Protein AF-A0A226NIT9-F1 (afdb_monomer)

Organism: Callipepla squamata (NCBI:txid9009)

pLDDT: mean 74.9, std 23.59, range [28.62, 98.44]

Mean predicted aligned error: 24.84 Å

Sequence (450 aa):
MARGSGRGDDSLSVITCESDAELKLKKKIFHKPPKSPRMSHSLKSDVDMGHMRAGISSSTPEYLKEALGMKKPKHSRSSSNGYIPGTPDYKEKEDMYDEIMELKKTIQAQKNEGNLMKTKLRRLEEENNRKDKQIEQLLDPSRGSELARALSAKKADNGWVVNGLKQKICKLEQQCKEKDNTINKFQSDMKTTNLEEMRIAMETYCEEVHRLQILLAKSETMKKKYVKSFEANICVSDYSEWSRQRLMRRILDLEKKVGDMENSRVSSADSESSQLLGVSSAPSADPNHPAPQQVDHIEECRRLRGLVKKLRSDRSALQSLLLSKESDIRQLLQAKAEAELELQKYQNNKEESTKEEQTLSHSEEVKNLTQKVEKLQEEEERQMTEDALEKLNEAVVVLQAAFRGHLARQKLLLSSGMDDAKSYNRHSLGRKGLLHEKPLVLTAMVMRVT

Radius of gyration: 71.17 Å; Cα contacts (8 Å, |Δi|>4): 25; chains: 1; bounding box: 170×75×181 Å

Secondary structure (DSSP, 8-state):
-------------------------------PPPPPP---------------------SS-HHHHHHTT-S--SS-----S---TTS--PPPHHHHHHHHHHHHHHHHHHHHHHHHHHHHHHHHHHHHHHHHHHHHHHH-HHHHHHHHHHHHHHHHHTHHHHHHHHHHHHHHHHHHHHHHHHHHHHHHHHHHHHHHHHHHHHHHHHHHHHHHHHHHHHHHHHHHHHHHHHHHHHHHHHHHHHHHHHHHHHHHHHHHHHHHHHHTT-SS----------------------------HHHHHHHHHHHHHHHHHHHHHHHHHHHHHHHHHHHHHHHHHHHHHHHHHHHHHHHHHHHHHHHHHHHHHHHHHHHHHHHHHHHHHHHHHHHHHHHHHHHHHHHHHHHHHHHHHHHHHHHT----------------------------------

Foldseek 3Di:
DDDDDDDDDDDDDDDDDDDDDDDDDDDDDDDDDDDDDDDDDDDDDDDDDDDDDDDDDDPDDPVRCQQQQVDDDPDDPDDPDDRDGRPRPDDDPVVVVVVVVVVVVVVVVVVVVVVVVVVVVVVVVVVVVVVVVVVVVVPPVVVVVVVVVVVVVVCVVCVVVVVVVVVVVVVVVVVVVVVVVVVVVVVVVVVVVVVVVVVVVVVVVVVVVVVVVVVVVVVVVVVVVVVVVVVVVVVVVVVVVVVVVVVVVVVVVVVVVVVVVVVVVPVDDDDDDDDDDDDDDDDDDDDDDDDDPPPVVVVVVVVVVVVVVVVVVVVVVVVVVVVVVVVVVVVVVVVVVVVVVVVVVVVVVVVVVVVVVVVVVVVVVVVVVVVVVVVVVVVVVVVVVVVVVVVVVVVVVVVVVVVVVVVVVVVVVVVPPDDDDDDDDDDDDDDDDDDDDDDDDPPPPPDDDD

InterPro domains:
  IPR000048 IQ motif, EF-hand binding site [PF00612] (394-412)
  IPR000048 IQ motif, EF-hand binding site [SM00015] (391-413)
  IPR052318 Cell Division and Developmental Signaling Domain-Containing Protein [PTHR22590] (68-376)

Structure (mmCIF, N/CA/C/O backbone):
data_AF-A0A226NIT9-F1
#
_entry.id   AF-A0A226NIT9-F1
#
loop_
_atom_site.group_PDB
_atom_site.id
_atom_site.type_symbol
_atom_site.label_atom_id
_atom_site.label_alt_id
_atom_site.label_comp_id
_atom_site.label_asym_id
_atom_site.label_entity_id
_atom_site.label_seq_id
_atom_site.pdbx_PDB_ins_code
_atom_site.Cartn_x
_atom_site.Cartn_y
_atom_site.Cartn_z
_atom_site.occupancy
_atom_site.B_iso_or_equiv
_atom_site.auth_seq_id
_atom_site.auth_comp_id
_atom_site.auth_asym_id
_atom_site.auth_atom_id
_atom_site.pdbx_PDB_model_num
ATOM 1 N N . MET A 1 1 ? -57.957 -12.913 -22.893 1.00 39.06 1 MET A N 1
ATOM 2 C CA . MET A 1 1 ? -58.075 -14.205 -22.177 1.00 39.06 1 MET A CA 1
ATOM 3 C C . MET A 1 1 ? -57.014 -14.219 -21.083 1.00 39.06 1 MET A C 1
ATOM 5 O O . MET A 1 1 ? -55.895 -13.877 -21.408 1.00 39.06 1 MET A O 1
ATOM 9 N N . ALA A 1 2 ? -57.234 -14.505 -19.805 1.00 41.00 2 ALA A N 1
ATOM 10 C CA . ALA A 1 2 ? -58.430 -14.736 -19.008 1.00 41.00 2 ALA A CA 1
ATOM 11 C C . ALA A 1 2 ? -58.118 -14.262 -17.569 1.00 41.00 2 ALA A C 1
ATOM 13 O O . ALA A 1 2 ? -56.978 -14.345 -17.118 1.00 41.00 2 ALA A O 1
ATOM 14 N N . ARG A 1 3 ? -59.136 -13.728 -16.884 1.00 44.03 3 ARG A N 1
ATOM 15 C CA . ARG A 1 3 ? -59.143 -13.433 -15.443 1.00 44.03 3 ARG A CA 1
ATOM 16 C C . ARG A 1 3 ? -59.316 -14.740 -14.658 1.00 44.03 3 ARG A C 1
ATOM 18 O O . ARG A 1 3 ? -59.971 -15.648 -15.160 1.00 44.03 3 ARG A O 1
ATOM 25 N N . GLY A 1 4 ? -58.845 -14.785 -13.414 1.00 39.88 4 GLY A N 1
ATOM 26 C CA . GLY A 1 4 ? -59.162 -15.850 -12.459 1.00 39.88 4 GLY A CA 1
ATOM 27 C C . GLY A 1 4 ? -59.084 -15.336 -11.023 1.00 39.88 4 GLY A C 1
ATOM 28 O O . GLY A 1 4 ? -58.075 -14.770 -10.627 1.00 39.88 4 GLY A O 1
ATOM 29 N N . SER A 1 5 ? -60.187 -15.480 -10.295 1.00 45.53 5 SER A N 1
ATOM 30 C CA . SER A 1 5 ? -60.504 -14.960 -8.963 1.00 45.53 5 SER A CA 1
ATOM 31 C C . SER A 1 5 ? -60.841 -16.141 -8.038 1.00 45.53 5 SER A C 1
ATOM 33 O O . SER A 1 5 ? -61.369 -17.137 -8.524 1.00 45.53 5 SER A O 1
ATOM 35 N N . GLY A 1 6 ? -60.592 -16.013 -6.733 1.00 43.97 6 GLY A N 1
ATOM 36 C CA . GLY A 1 6 ? -61.103 -16.875 -5.647 1.00 43.97 6 GLY A CA 1
ATOM 37 C C . GLY A 1 6 ? -60.457 -16.416 -4.331 1.00 43.97 6 GLY A C 1
ATOM 38 O O . GLY A 1 6 ? -59.238 -16.312 -4.301 1.00 43.97 6 GLY A O 1
ATOM 39 N N . ARG A 1 7 ? -61.134 -15.836 -3.323 1.00 42.88 7 ARG A N 1
ATOM 40 C CA . ARG A 1 7 ? -62.259 -16.242 -2.437 1.00 42.88 7 ARG A CA 1
ATOM 41 C C . ARG A 1 7 ? -61.972 -17.469 -1.554 1.00 42.88 7 ARG A C 1
ATOM 43 O O . ARG A 1 7 ? -61.802 -18.551 -2.096 1.00 42.88 7 ARG A O 1
ATOM 50 N N . GLY A 1 8 ? -62.098 -17.243 -0.236 1.00 41.91 8 GLY A N 1
ATOM 51 C CA . GLY A 1 8 ? -62.340 -18.228 0.837 1.00 41.91 8 GLY A CA 1
ATOM 52 C C . GLY A 1 8 ? -61.068 -18.804 1.472 1.00 41.91 8 GLY A C 1
ATOM 53 O O . GLY A 1 8 ? -60.139 -19.098 0.738 1.00 41.91 8 GLY A O 1
ATOM 54 N N . ASP A 1 9 ? -60.897 -18.969 2.787 1.00 43.62 9 ASP A N 1
ATOM 55 C CA . ASP A 1 9 ? -61.862 -19.031 3.888 1.00 43.62 9 ASP A CA 1
ATOM 56 C C . ASP A 1 9 ? -61.201 -18.679 5.237 1.00 43.62 9 ASP A C 1
ATOM 58 O O . ASP A 1 9 ? -60.020 -18.949 5.467 1.00 43.62 9 ASP A O 1
ATOM 62 N N . ASP A 1 10 ? -62.006 -18.104 6.132 1.00 45.94 10 ASP A N 1
ATOM 63 C CA . ASP A 1 10 ? -61.744 -17.966 7.563 1.00 45.94 10 ASP A CA 1
ATOM 64 C C . ASP A 1 10 ? -61.796 -19.340 8.251 1.00 45.94 10 ASP A C 1
ATOM 66 O O . ASP A 1 10 ? -62.682 -20.155 7.990 1.00 45.94 10 ASP A O 1
ATOM 70 N N . SER A 1 11 ? -60.891 -19.599 9.194 1.00 50.44 11 SER A N 1
ATOM 71 C CA . SER A 1 11 ? -61.027 -20.714 10.137 1.00 50.44 11 SER A CA 1
ATOM 72 C C . SER A 1 11 ? -60.669 -20.253 11.542 1.00 50.44 11 SER A C 1
ATOM 74 O O . SER A 1 11 ? -59.509 -20.173 11.939 1.00 50.44 11 SER A O 1
ATOM 76 N N . LEU A 1 12 ? -61.729 -19.926 12.280 1.00 43.69 12 LEU A N 1
ATOM 77 C CA . LEU A 1 12 ? -61.763 -19.810 13.729 1.00 43.69 12 LEU A CA 1
ATOM 78 C C . LEU A 1 12 ? -61.652 -21.215 14.329 1.00 43.69 12 LEU A C 1
ATOM 80 O O . LEU A 1 12 ? -62.511 -22.059 14.084 1.00 43.69 12 LEU A O 1
ATOM 84 N N . SER A 1 13 ? -60.653 -21.450 15.173 1.00 44.72 13 SER A N 1
ATOM 85 C CA . SER A 1 13 ? -60.631 -22.609 16.068 1.00 44.72 13 SER A CA 1
ATOM 86 C C . SER A 1 13 ? -60.716 -22.138 17.515 1.00 44.72 13 SER A C 1
ATOM 88 O O . SER A 1 13 ? -59.729 -21.772 18.151 1.00 44.72 13 SER A O 1
ATOM 90 N N . VAL A 1 14 ? -61.962 -22.144 17.984 1.00 41.06 14 VAL A N 1
ATOM 91 C CA . VAL A 1 14 ? -62.385 -22.223 19.380 1.00 41.06 14 VAL A CA 1
ATOM 92 C C . VAL A 1 14 ? -61.868 -23.537 19.960 1.00 41.06 14 VAL A C 1
ATOM 94 O O . VAL A 1 14 ? -62.194 -24.600 19.439 1.00 41.06 14 VAL A O 1
ATOM 97 N N . ILE A 1 15 ? -61.110 -23.475 21.053 1.00 40.69 15 ILE A N 1
ATOM 98 C CA . ILE A 1 15 ? -60.974 -24.606 21.975 1.00 40.69 15 ILE A CA 1
ATOM 99 C C . ILE A 1 15 ? -61.186 -24.067 23.386 1.00 40.69 15 ILE A C 1
ATOM 101 O O . ILE A 1 15 ? -60.301 -23.490 24.013 1.00 40.69 15 ILE A O 1
ATOM 105 N N . THR A 1 16 ? -62.419 -24.231 23.845 1.00 40.38 16 THR A N 1
ATOM 106 C CA . THR A 1 16 ? -62.819 -24.269 25.247 1.00 40.38 16 THR A CA 1
ATOM 107 C C . THR A 1 16 ? -62.547 -25.669 25.787 1.00 40.38 16 THR A C 1
ATOM 109 O O . THR A 1 16 ? -63.075 -26.627 25.230 1.00 40.38 16 THR A O 1
ATOM 112 N N . CYS A 1 17 ? -61.802 -25.780 26.887 1.00 36.91 17 CYS A N 1
ATOM 113 C CA . CYS A 1 17 ? -61.882 -26.923 27.798 1.00 36.91 17 CYS A CA 1
ATOM 114 C C . CYS A 1 17 ? -61.850 -26.398 29.237 1.00 36.91 17 CYS A C 1
ATOM 116 O O . CYS A 1 17 ? -60.816 -25.951 29.735 1.00 36.91 17 CYS A O 1
ATOM 118 N N . GLU A 1 18 ? -63.024 -26.428 29.861 1.00 37.47 18 GLU A N 1
ATOM 119 C CA . GLU A 1 18 ? -63.229 -26.441 31.306 1.00 37.47 18 GLU A CA 1
ATOM 120 C C . GLU A 1 18 ? -62.650 -27.730 31.918 1.00 37.47 18 GLU A C 1
ATOM 122 O O . GLU A 1 18 ? -62.663 -28.777 31.272 1.00 37.47 18 GLU A O 1
ATOM 127 N N . SER A 1 19 ? -62.140 -27.643 33.155 1.00 48.78 19 SER A N 1
ATOM 128 C CA . SER A 1 19 ? -62.593 -28.431 34.322 1.00 48.78 19 SER A CA 1
ATOM 129 C C . SER A 1 19 ? -61.557 -28.422 35.462 1.00 48.78 19 SER A C 1
ATOM 131 O O . SER A 1 19 ? -60.530 -29.091 35.423 1.00 48.78 19 SER A O 1
ATOM 133 N N . ASP A 1 20 ? -61.864 -27.571 36.440 1.00 39.25 20 ASP A N 1
ATOM 134 C CA . ASP A 1 20 ? -61.928 -27.746 37.903 1.00 39.25 20 ASP A CA 1
ATOM 135 C C . ASP A 1 20 ? -61.202 -28.902 38.637 1.00 39.25 20 ASP A C 1
ATOM 137 O O . ASP A 1 20 ? -61.366 -30.073 38.297 1.00 39.25 20 ASP A O 1
ATOM 141 N N . ALA A 1 21 ? -60.533 -28.558 39.754 1.00 41.12 21 ALA A N 1
ATOM 142 C CA . ALA A 1 21 ? -60.437 -29.378 40.975 1.00 41.12 21 ALA A CA 1
ATOM 143 C C . ALA A 1 21 ? -59.888 -28.582 42.190 1.00 41.12 21 ALA A C 1
ATOM 145 O O . ALA A 1 21 ? -58.758 -28.094 42.214 1.00 41.12 21 ALA A O 1
ATOM 146 N N . GLU A 1 22 ? -60.743 -28.524 43.207 1.00 36.06 22 GLU A N 1
ATOM 147 C CA . GLU A 1 22 ? -60.658 -28.106 44.613 1.00 36.06 22 GLU A CA 1
ATOM 148 C C . GLU A 1 22 ? -59.307 -28.004 45.374 1.00 36.06 22 GLU A C 1
ATOM 150 O O . GLU A 1 22 ? -58.482 -28.912 45.441 1.00 36.06 22 GLU A O 1
ATOM 155 N N . LEU A 1 23 ? -59.215 -26.889 46.115 1.00 48.81 23 LEU A N 1
ATOM 156 C CA . LEU A 1 23 ? -58.830 -26.704 47.528 1.00 48.81 23 LEU A CA 1
ATOM 157 C C . LEU A 1 23 ? -57.839 -27.687 48.194 1.00 48.81 23 LEU A C 1
ATOM 159 O O . LEU A 1 23 ? -58.182 -28.823 48.514 1.0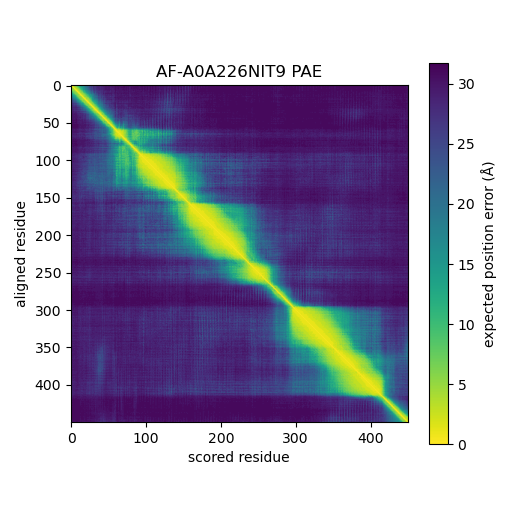0 48.81 23 LEU A O 1
ATOM 163 N N . LYS A 1 24 ? -56.714 -27.142 48.697 1.00 35.97 24 LYS A N 1
ATOM 164 C CA . LYS A 1 24 ? -56.294 -27.336 50.106 1.00 35.97 24 LYS A CA 1
ATOM 165 C C . LYS A 1 24 ? -55.200 -26.364 50.558 1.00 35.97 24 LYS A C 1
ATOM 167 O O . LYS A 1 24 ? -54.088 -26.320 50.043 1.00 35.97 24 LYS A O 1
ATOM 172 N N . LEU A 1 25 ? -55.551 -25.621 51.604 1.00 44.78 25 LEU A N 1
ATOM 173 C CA . LEU A 1 25 ? -54.719 -24.721 52.391 1.00 44.78 25 LEU A CA 1
ATOM 174 C C . LEU A 1 25 ? -53.487 -25.459 52.958 1.00 44.78 25 LEU A C 1
ATOM 176 O O . LEU A 1 25 ? -53.633 -26.403 53.736 1.00 44.78 25 LEU A O 1
ATOM 180 N N . LYS A 1 26 ? -52.270 -24.992 52.654 1.00 39.38 26 LYS A N 1
ATOM 181 C CA . LYS A 1 26 ? -51.065 -25.319 53.435 1.00 39.38 26 LYS A CA 1
ATOM 182 C C . LYS A 1 26 ? -50.318 -24.041 53.810 1.00 39.38 26 LYS A C 1
ATOM 184 O O . LYS A 1 26 ? -49.654 -23.417 52.992 1.00 39.38 26 LYS A O 1
ATOM 189 N N . LYS A 1 27 ? -50.423 -23.678 55.092 1.00 48.78 27 LYS A N 1
ATOM 190 C CA . LYS A 1 27 ? -49.509 -22.764 55.790 1.00 48.78 27 LYS A CA 1
ATOM 191 C C . LYS A 1 27 ? -48.071 -23.275 55.644 1.00 48.78 27 LYS A C 1
ATOM 193 O O . LYS A 1 27 ? -47.791 -24.389 56.083 1.00 48.78 27 LYS A O 1
ATOM 198 N N . LYS A 1 28 ? -47.149 -22.446 55.144 1.00 38.28 28 LYS A N 1
ATOM 199 C CA . LYS A 1 28 ? -45.711 -22.610 55.408 1.00 38.28 28 LYS A CA 1
ATOM 200 C C . LYS A 1 28 ? -44.967 -21.269 55.311 1.00 38.28 28 LYS A C 1
ATOM 202 O O . LYS A 1 28 ? -44.732 -20.751 54.235 1.00 38.28 28 LYS A O 1
ATOM 207 N N . ILE A 1 29 ? -44.717 -20.712 56.497 1.00 43.19 29 ILE A N 1
ATOM 208 C CA . ILE A 1 29 ? -43.490 -20.061 56.987 1.00 43.19 29 ILE A CA 1
ATOM 209 C C . ILE A 1 29 ? -42.769 -19.092 56.028 1.00 43.19 29 ILE A C 1
ATOM 211 O O . ILE A 1 29 ? -42.171 -19.479 55.031 1.00 43.19 29 ILE A O 1
ATOM 215 N N . PHE A 1 30 ? -42.757 -17.824 56.451 1.00 36.31 30 PHE A N 1
ATOM 216 C CA . PHE A 1 30 ? -41.859 -16.757 56.011 1.00 36.31 30 PHE A CA 1
ATOM 217 C C . PHE A 1 30 ? -40.401 -17.235 55.907 1.00 36.31 30 PHE A C 1
ATOM 219 O O . PHE A 1 30 ? -39.784 -17.562 56.921 1.00 36.31 30 PHE A O 1
ATOM 226 N N . HIS A 1 31 ? -39.822 -17.151 54.711 1.00 39.22 31 HIS A N 1
ATOM 227 C CA . HIS A 1 31 ? -38.376 -17.095 54.531 1.00 39.22 31 HIS A CA 1
ATOM 228 C C . HIS A 1 31 ? -37.984 -15.686 54.068 1.00 39.22 31 HIS A C 1
ATOM 230 O O . HIS A 1 31 ? -38.551 -15.140 53.125 1.00 39.22 31 HIS A O 1
ATOM 236 N N . LYS A 1 32 ? -37.044 -15.080 54.803 1.00 42.91 32 LYS A N 1
ATOM 237 C CA . LYS A 1 32 ? -36.365 -13.818 54.468 1.00 42.91 32 LYS A CA 1
ATOM 238 C C . LYS A 1 32 ? -35.687 -13.924 53.091 1.00 42.91 32 LYS A C 1
ATOM 240 O O . LYS A 1 32 ? -35.036 -14.942 52.859 1.00 42.91 32 LYS A O 1
ATOM 245 N N . PRO A 1 33 ? -35.714 -12.876 52.250 1.00 49.81 33 PRO A N 1
ATOM 246 C CA . PRO A 1 33 ? -34.808 -12.788 51.110 1.00 49.81 33 PRO A CA 1
ATOM 247 C C . PRO A 1 33 ? -33.377 -12.434 51.579 1.00 49.81 33 PRO A C 1
ATOM 249 O O . PRO A 1 33 ? -33.222 -11.718 52.580 1.00 49.81 33 PRO A O 1
ATOM 252 N N . PRO A 1 34 ? -32.326 -12.931 50.899 1.00 42.16 34 PRO A N 1
ATOM 253 C CA . PRO A 1 34 ? -30.938 -12.601 51.208 1.00 42.16 34 PRO A CA 1
ATOM 254 C C . PRO A 1 34 ? -30.612 -11.161 50.787 1.00 42.16 34 PRO A C 1
ATOM 256 O O . PRO A 1 34 ? -31.112 -10.650 49.787 1.00 42.16 34 PRO A O 1
ATOM 259 N N . LYS A 1 35 ? -29.787 -10.492 51.594 1.00 40.56 35 LYS A N 1
ATOM 260 C CA . LYS A 1 35 ? -29.336 -9.112 51.385 1.00 40.56 35 LYS A CA 1
ATOM 261 C C . LYS A 1 35 ? -28.233 -9.087 50.323 1.00 40.56 35 LYS A C 1
ATOM 263 O O . LYS A 1 35 ? -27.220 -9.752 50.512 1.00 40.56 35 LYS A O 1
ATOM 268 N N . SER A 1 36 ? -28.398 -8.286 49.273 1.00 41.19 36 SER A N 1
ATOM 269 C CA . SER A 1 36 ? -27.309 -7.878 48.380 1.00 41.19 36 SER A CA 1
ATOM 270 C C . SER A 1 36 ? -26.593 -6.626 48.931 1.00 41.19 36 SER A C 1
ATOM 272 O O . SER A 1 36 ? -27.253 -5.759 49.520 1.00 41.19 36 SER A O 1
ATOM 274 N N . PRO A 1 37 ? -25.259 -6.500 48.785 1.00 39.00 37 PRO A N 1
ATOM 275 C CA . PRO A 1 37 ? -24.518 -5.316 49.217 1.00 39.00 37 PRO A CA 1
ATOM 276 C C . PRO A 1 37 ? -24.737 -4.136 48.263 1.00 39.00 37 PRO A C 1
ATOM 278 O O . PRO A 1 37 ? -24.474 -4.210 47.066 1.00 39.00 37 PRO A O 1
ATOM 281 N N . ARG A 1 38 ? -25.219 -3.023 48.817 1.00 28.62 38 ARG A N 1
ATOM 282 C CA . ARG A 1 38 ? -25.416 -1.743 48.133 1.00 28.62 38 ARG A CA 1
ATOM 283 C C . ARG A 1 38 ? -24.136 -0.913 48.245 1.00 28.62 38 ARG A C 1
ATOM 285 O O . ARG A 1 38 ? -23.903 -0.298 49.282 1.00 28.62 38 ARG A O 1
ATOM 292 N N . MET A 1 39 ? -23.334 -0.869 47.187 1.00 35.81 39 MET A N 1
ATOM 293 C CA . MET A 1 39 ? -22.254 0.110 47.032 1.00 35.81 39 MET A CA 1
ATOM 294 C C . MET A 1 39 ? -22.853 1.450 46.593 1.00 35.81 39 MET A C 1
ATOM 296 O O . MET A 1 39 ? -23.633 1.517 45.647 1.00 35.81 39 MET A O 1
ATOM 300 N N . SER A 1 40 ? -22.563 2.513 47.345 1.00 34.84 40 SER A N 1
ATOM 301 C CA . SER A 1 40 ? -22.973 3.887 47.034 1.00 34.84 40 SER A CA 1
ATOM 302 C C . SER A 1 40 ? -21.711 4.736 46.943 1.00 34.84 40 SER A C 1
ATOM 304 O O . SER A 1 40 ? -21.184 5.169 47.965 1.00 34.84 40 SER A O 1
ATOM 306 N N . HIS A 1 41 ? -21.220 4.972 45.729 1.00 33.75 41 HIS A N 1
ATOM 307 C CA . HIS A 1 41 ? -20.199 5.984 45.474 1.00 33.75 41 HIS A CA 1
ATOM 308 C C . HIS A 1 41 ? -20.916 7.338 45.408 1.00 33.75 41 HIS A C 1
ATOM 310 O O . HIS A 1 41 ? -21.663 7.613 44.471 1.00 33.75 41 HIS A O 1
ATOM 316 N N . SER A 1 42 ? -20.755 8.155 46.449 1.00 32.00 42 SER A N 1
ATOM 317 C CA . SER A 1 42 ? -21.262 9.527 46.472 1.00 32.00 42 SER A CA 1
ATOM 318 C C . SER A 1 42 ? -20.222 10.436 45.823 1.00 32.00 42 SER A C 1
ATOM 320 O O . SER A 1 42 ? -19.192 10.742 46.426 1.00 32.00 42 SER A O 1
ATOM 322 N N . LEU A 1 43 ? -20.470 10.829 44.573 1.00 37.19 43 LEU A N 1
ATOM 323 C CA . LEU A 1 43 ? -19.725 11.897 43.918 1.00 37.19 43 LEU A CA 1
ATOM 324 C C . LEU A 1 43 ? -20.221 13.242 44.454 1.00 37.19 43 LEU A C 1
ATOM 326 O O . LEU A 1 43 ? -21.416 13.532 44.469 1.00 37.19 43 LEU A O 1
ATOM 330 N N . LYS A 1 44 ? -19.261 14.034 44.930 1.00 33.97 44 LYS A N 1
ATOM 331 C CA . LYS A 1 44 ? -19.430 15.388 45.453 1.00 33.97 44 LYS A CA 1
ATOM 332 C C . LYS A 1 44 ? -20.042 16.292 44.380 1.00 33.97 44 LYS A C 1
ATOM 334 O O . LYS A 1 44 ? -19.494 16.397 43.287 1.00 33.97 44 LYS A O 1
ATOM 339 N N . SER A 1 45 ? -21.108 17.002 44.729 1.00 38.25 45 SER A N 1
ATOM 340 C CA . SER A 1 45 ? -21.506 18.231 44.045 1.00 38.25 45 SER A CA 1
ATOM 341 C C . SER A 1 45 ? -21.471 19.374 45.054 1.00 38.25 45 SER A C 1
ATOM 343 O O . SER A 1 45 ? -22.211 19.357 46.039 1.00 38.25 45 SER A O 1
ATOM 345 N N . ASP A 1 46 ? -20.576 20.321 44.795 1.00 37.69 46 ASP A N 1
ATOM 346 C CA . ASP A 1 46 ? -20.458 21.620 45.452 1.00 37.69 46 ASP A CA 1
ATOM 347 C C . ASP A 1 46 ? -21.718 22.444 45.166 1.00 37.69 46 ASP A C 1
ATOM 349 O O . ASP A 1 46 ? -21.982 22.774 44.009 1.00 37.69 46 ASP A O 1
ATOM 353 N N . VAL A 1 47 ? -22.494 22.778 46.199 1.00 41.44 47 VAL A N 1
ATOM 354 C CA . VAL A 1 47 ? -23.427 23.910 46.154 1.00 41.44 47 VAL A CA 1
ATOM 355 C C . VAL A 1 47 ? -23.410 24.601 47.512 1.00 41.44 47 VAL A C 1
ATOM 357 O O . VAL A 1 47 ? -23.886 24.081 48.520 1.00 41.44 47 VAL A O 1
ATOM 360 N N . ASP A 1 48 ? -22.832 25.793 47.480 1.00 39.16 48 ASP A N 1
ATOM 361 C CA . ASP A 1 48 ? -22.877 26.849 48.478 1.00 39.16 48 ASP A CA 1
ATOM 362 C C . ASP A 1 48 ? -24.326 27.277 48.776 1.00 39.16 48 ASP A C 1
ATOM 364 O O . ASP A 1 48 ? -25.070 27.661 47.872 1.00 39.16 48 ASP A O 1
ATOM 368 N N . MET A 1 49 ? -24.728 27.223 50.049 1.00 44.44 49 MET A N 1
ATOM 369 C CA . MET A 1 49 ? -25.835 28.032 50.562 1.00 44.44 49 MET A CA 1
ATOM 370 C C . MET A 1 49 ? -25.703 28.211 52.077 1.00 44.44 49 MET A C 1
ATOM 372 O O . MET A 1 49 ? -26.130 27.380 52.883 1.00 44.44 49 MET A O 1
ATOM 376 N N . GLY A 1 50 ? -25.075 29.320 52.463 1.00 37.09 50 GLY A N 1
ATOM 377 C CA . GLY A 1 50 ? -24.878 29.706 53.853 1.00 37.09 50 GLY A CA 1
ATOM 378 C C . GLY A 1 50 ? -26.172 29.958 54.628 1.00 37.09 50 GLY A C 1
ATOM 379 O O . GLY A 1 50 ? -27.123 30.525 54.105 1.00 37.09 50 GLY A O 1
ATOM 380 N N . HIS A 1 51 ? -26.152 29.616 55.917 1.00 40.44 51 HIS A N 1
ATOM 381 C CA . HIS A 1 51 ? -26.941 30.279 56.953 1.00 40.44 51 HIS A CA 1
ATOM 382 C C . HIS A 1 51 ? -26.081 30.431 58.211 1.00 40.44 51 HIS A C 1
ATOM 384 O O . HIS A 1 51 ? -25.486 29.486 58.726 1.00 40.44 51 HIS A O 1
ATOM 390 N N . MET A 1 52 ? -25.981 31.676 58.660 1.00 41.09 52 MET A N 1
ATOM 391 C CA . MET A 1 52 ? -25.154 32.140 59.763 1.00 41.09 52 MET A CA 1
ATOM 392 C C . MET A 1 52 ? -25.764 31.824 61.136 1.00 41.09 52 MET A C 1
ATOM 394 O O . MET A 1 52 ? -26.957 32.005 61.350 1.00 41.09 52 MET A O 1
ATOM 398 N N . ARG A 1 53 ? -24.853 31.564 62.087 1.00 35.72 53 ARG A N 1
ATOM 399 C CA . ARG A 1 53 ? -24.878 31.997 63.500 1.00 35.72 53 ARG A CA 1
ATOM 400 C C . ARG A 1 53 ? -25.823 31.262 64.473 1.00 35.72 53 ARG A C 1
ATOM 402 O O . ARG A 1 53 ? -26.999 31.576 64.575 1.00 35.72 53 ARG A O 1
ATOM 409 N N . ALA A 1 54 ? -25.230 30.446 65.350 1.00 30.75 54 ALA A N 1
ATOM 410 C CA . ALA A 1 54 ? -25.043 30.727 66.790 1.00 30.75 54 ALA A CA 1
ATOM 411 C C . ALA A 1 54 ? -24.948 29.429 67.607 1.00 30.75 54 ALA A C 1
ATOM 413 O O . ALA A 1 54 ? -25.784 28.544 67.462 1.00 30.75 54 ALA A O 1
ATOM 414 N N . GLY A 1 55 ? -24.032 29.397 68.576 1.00 37.44 55 GLY A N 1
ATOM 415 C CA . GLY A 1 55 ? -24.197 28.565 69.768 1.00 37.44 55 GLY A CA 1
ATOM 416 C C . GLY A 1 55 ? -23.049 27.604 70.020 1.00 37.44 55 GLY A C 1
ATOM 417 O O . GLY A 1 55 ? -22.974 26.525 69.450 1.00 37.44 55 GLY A O 1
ATOM 418 N N . ILE A 1 56 ? -22.176 28.019 70.927 1.00 38.97 56 ILE A N 1
ATOM 419 C CA . ILE A 1 56 ? -21.119 27.237 71.560 1.00 38.97 56 ILE A CA 1
ATOM 420 C C . ILE A 1 56 ? -21.682 25.870 71.989 1.00 38.97 56 ILE A C 1
ATOM 422 O O . ILE A 1 56 ? -22.660 25.803 72.735 1.00 38.97 56 ILE A O 1
ATOM 426 N N . SER A 1 57 ? -21.064 24.789 71.503 1.00 42.69 57 SER A N 1
ATOM 427 C CA . SER A 1 57 ? -21.381 23.415 71.898 1.00 42.69 57 SER A CA 1
ATOM 428 C C . SER A 1 57 ? -21.191 23.253 73.399 1.00 42.69 57 SER A C 1
ATOM 430 O O . SER A 1 57 ? -20.067 23.224 73.896 1.00 42.69 57 SER A O 1
ATOM 432 N N . SER A 1 58 ? -22.294 23.126 74.130 1.00 53.25 58 SER A N 1
ATOM 433 C CA . SER A 1 58 ? -22.251 22.634 75.498 1.00 53.25 58 SER A CA 1
ATOM 434 C C . SER A 1 58 ? -22.510 21.122 75.463 1.00 53.25 58 SER A C 1
ATOM 436 O O . SER A 1 58 ? -23.523 20.668 74.931 1.00 53.25 58 SER A O 1
ATOM 438 N N . SER A 1 59 ? -21.541 20.373 75.994 1.00 66.50 59 SER A N 1
ATOM 439 C CA . SER A 1 59 ? -21.353 18.908 75.948 1.00 66.50 59 SER A CA 1
ATOM 440 C C . SER A 1 59 ? -22.522 18.062 76.496 1.00 66.50 59 SER A C 1
ATOM 442 O O . SER A 1 59 ? -22.558 16.845 76.343 1.00 66.50 59 SER A O 1
ATOM 444 N N . THR A 1 60 ? -23.518 18.683 77.122 1.00 70.69 60 THR A N 1
ATOM 445 C CA . THR A 1 60 ? -24.702 17.998 77.646 1.00 70.69 60 THR A CA 1
ATOM 446 C C . THR A 1 60 ? -25.798 17.847 76.576 1.00 70.69 60 THR A C 1
ATOM 448 O O . THR A 1 60 ? -26.189 18.847 75.964 1.00 70.69 60 THR A O 1
ATOM 451 N N . PRO A 1 61 ? -26.333 16.628 76.350 1.00 76.50 61 PRO A N 1
ATOM 452 C CA . PRO A 1 61 ? -27.480 16.382 75.472 1.00 76.50 61 PRO A CA 1
ATOM 453 C C . PRO A 1 61 ? -28.704 17.242 75.818 1.00 76.50 61 PRO A C 1
ATOM 455 O O . PRO A 1 61 ? -28.927 17.577 76.980 1.00 76.50 61 PRO A O 1
ATOM 458 N N . GLU A 1 62 ? -29.522 17.571 74.816 1.00 62.59 62 GLU A N 1
ATOM 459 C CA . GLU A 1 62 ? -30.640 18.522 74.942 1.00 62.59 62 GLU A CA 1
ATOM 460 C C . GLU A 1 62 ? -31.667 18.110 76.015 1.00 62.59 62 GLU A C 1
ATOM 462 O O . GLU A 1 62 ? -32.085 18.944 76.814 1.00 62.59 62 GLU A O 1
ATOM 467 N N . TYR A 1 63 ? -31.974 16.811 76.108 1.00 67.94 63 TYR A N 1
ATOM 468 C CA . TYR A 1 63 ? -32.855 16.256 77.144 1.00 67.94 63 TYR A CA 1
ATOM 469 C C . TYR A 1 63 ? -32.258 16.376 78.560 1.00 67.94 63 TYR A C 1
ATOM 471 O O . TYR A 1 63 ? -32.978 16.591 79.532 1.00 67.94 63 TYR A O 1
ATOM 479 N N . LEU A 1 64 ? -30.928 16.269 78.688 1.00 72.38 64 LEU A N 1
ATOM 480 C CA . LEU A 1 64 ? -30.216 16.402 79.964 1.00 72.38 64 LEU A CA 1
ATOM 481 C C . LEU A 1 64 ? -30.171 17.856 80.435 1.00 72.38 64 LEU A C 1
ATOM 483 O O . LEU A 1 64 ? -30.259 18.123 81.629 1.00 72.38 64 LEU A O 1
ATOM 487 N N . LYS A 1 65 ? -30.061 18.805 79.502 1.00 71.75 65 LYS A N 1
ATOM 488 C CA . LYS A 1 65 ? -30.124 20.242 79.804 1.00 71.75 65 LYS A CA 1
ATOM 489 C C . LYS A 1 65 ? -31.484 20.664 80.351 1.00 71.75 65 LYS A C 1
ATOM 491 O O . LYS A 1 65 ? -31.536 21.527 81.225 1.00 71.75 65 LYS A O 1
ATOM 496 N N . GLU A 1 66 ? -32.552 20.072 79.821 1.00 70.44 66 GLU A N 1
ATOM 497 C CA . GLU A 1 66 ? -33.928 20.298 80.270 1.00 70.44 66 GLU A CA 1
ATOM 498 C C . GLU A 1 66 ? -34.157 19.680 81.657 1.00 70.44 66 GLU A C 1
ATOM 500 O O . GLU A 1 66 ? -34.594 20.373 82.570 1.00 70.44 66 GLU A O 1
ATOM 505 N N . ALA A 1 67 ? -33.726 18.431 81.869 1.00 66.31 67 ALA A N 1
ATOM 506 C CA . ALA A 1 67 ? -33.886 17.736 83.150 1.00 66.31 67 ALA A CA 1
ATOM 507 C C . ALA A 1 67 ? -33.147 18.401 84.329 1.00 66.31 67 ALA A C 1
ATOM 509 O O . ALA A 1 67 ? -33.632 18.373 85.457 1.00 66.31 67 ALA A O 1
ATOM 510 N N . LEU A 1 68 ? -31.976 18.998 84.081 1.00 68.00 68 LEU A N 1
ATOM 511 C CA . LEU A 1 68 ? -31.157 19.641 85.117 1.00 68.00 68 LEU A CA 1
ATOM 512 C C . LEU A 1 68 ? -31.540 21.108 85.382 1.00 68.00 68 LEU A C 1
ATOM 514 O O . LEU A 1 68 ? -30.862 21.780 86.160 1.00 68.00 68 LEU A O 1
ATOM 518 N N . GLY A 1 69 ? -32.580 21.636 84.721 1.00 66.38 69 GLY A N 1
ATOM 519 C CA . GLY A 1 69 ? -32.960 23.045 84.855 1.00 66.38 69 GLY A CA 1
ATOM 520 C C . GLY A 1 69 ? -31.805 23.980 84.475 1.00 66.38 69 GLY A C 1
ATOM 521 O O . GLY A 1 69 ? -31.573 25.001 85.125 1.00 66.38 69 GLY A O 1
ATOM 522 N N . MET A 1 70 ? -31.021 23.603 83.458 1.00 69.81 70 MET A N 1
ATOM 523 C CA . MET A 1 70 ? -29.891 24.395 82.950 1.00 69.81 70 MET A CA 1
ATOM 524 C C . MET A 1 70 ? -30.291 25.273 81.754 1.00 69.81 70 MET A C 1
ATOM 526 O O . MET A 1 70 ? -29.492 26.088 81.292 1.00 69.81 70 MET A O 1
ATOM 530 N N . LYS A 1 71 ? -31.516 25.117 81.239 1.00 65.94 71 LYS A N 1
ATOM 531 C CA . LYS A 1 71 ? -32.051 25.835 80.078 1.00 65.94 71 LYS A CA 1
ATOM 532 C C . LYS A 1 71 ? -33.261 26.666 80.502 1.00 65.94 71 LYS A C 1
ATOM 534 O O . LYS A 1 71 ? -34.186 26.137 81.101 1.00 65.94 71 LYS A O 1
ATOM 539 N N . LYS A 1 72 ? -33.264 27.959 80.157 1.00 64.81 72 LYS A N 1
ATOM 540 C CA . LYS A 1 72 ? -34.434 28.831 80.348 1.00 64.81 72 LYS A CA 1
ATOM 541 C C . LYS A 1 72 ? -35.613 28.286 79.519 1.00 64.81 72 LYS A C 1
ATOM 543 O O . LYS A 1 72 ? -35.410 28.064 78.316 1.00 64.81 72 LYS A O 1
ATOM 548 N N . PRO A 1 73 ? -36.812 28.107 80.098 1.00 63.56 73 PRO A N 1
ATOM 549 C CA . PRO A 1 73 ? -37.997 27.734 79.333 1.00 63.56 73 PRO A CA 1
ATOM 550 C C . PRO A 1 73 ? -38.277 28.772 78.245 1.00 63.56 73 PRO A C 1
ATOM 552 O O . PRO A 1 73 ? -38.246 29.979 78.484 1.00 63.56 73 PRO A O 1
ATOM 555 N N . LYS A 1 74 ? -38.511 28.302 77.014 1.00 60.94 74 LYS A N 1
ATOM 556 C CA . LYS A 1 74 ? -38.734 29.170 75.844 1.00 60.94 74 LYS A CA 1
ATOM 557 C C . LYS A 1 74 ? -40.202 29.557 75.633 1.00 60.94 74 LYS A C 1
ATOM 559 O O . LYS A 1 74 ? -40.470 30.298 74.694 1.00 60.94 74 LYS A O 1
ATOM 564 N N . HIS A 1 75 ? -41.127 29.045 76.444 1.00 61.84 75 HIS A N 1
ATOM 565 C CA . HIS A 1 75 ? -42.577 29.217 76.268 1.00 61.84 75 HIS A CA 1
ATOM 566 C C . HIS A 1 75 ? -43.329 29.537 77.575 1.00 61.84 75 HIS A C 1
ATOM 568 O O . HIS A 1 75 ? -44.535 29.361 77.644 1.00 61.84 75 HIS A O 1
ATOM 574 N N . SER A 1 76 ? -42.665 30.069 78.609 1.00 58.50 76 SER A N 1
ATOM 575 C CA . SER A 1 76 ? -43.366 30.416 79.854 1.00 58.50 76 SER A CA 1
ATOM 576 C C . SER A 1 76 ? -44.401 31.525 79.642 1.00 58.50 76 SER A C 1
ATOM 578 O O . SER A 1 76 ? -44.049 32.685 79.408 1.00 58.50 76 SER A O 1
ATOM 580 N N . ARG A 1 77 ? -45.681 31.193 79.823 1.00 61.94 77 ARG A N 1
ATOM 581 C CA . ARG A 1 77 ? -46.788 32.148 79.959 1.00 61.94 77 ARG A CA 1
ATOM 582 C C . ARG A 1 77 ? -46.797 32.710 81.387 1.00 61.94 77 ARG A C 1
ATOM 584 O O . ARG A 1 77 ? -47.677 32.415 82.170 1.00 61.94 77 ARG A O 1
ATOM 591 N N . SER A 1 78 ? -45.758 33.474 81.737 1.00 57.44 78 SER A N 1
ATOM 592 C CA . SER A 1 78 ? -45.607 34.280 82.965 1.00 57.44 78 SER A CA 1
ATOM 593 C C . SER A 1 78 ? -46.299 33.778 84.250 1.00 57.44 78 SER A C 1
ATOM 595 O O . SER A 1 78 ? -47.454 34.102 84.508 1.00 57.44 78 SER A O 1
ATOM 597 N N . SER A 1 79 ? -45.523 33.203 85.175 1.00 51.12 79 SER A N 1
ATOM 598 C CA . SER A 1 79 ? -45.786 33.363 86.613 1.00 51.12 79 SER A CA 1
ATOM 599 C C . SER A 1 79 ? -44.630 34.146 87.242 1.00 51.12 79 SER A C 1
ATOM 601 O O . SER A 1 79 ? -43.464 33.939 86.909 1.00 51.12 79 SER A O 1
ATOM 603 N N . SER A 1 80 ? -44.936 35.131 88.090 1.00 53.53 80 SER A N 1
ATOM 604 C CA . SER A 1 80 ? -43.971 36.124 88.587 1.00 53.53 80 SER A CA 1
ATOM 605 C C . SER A 1 80 ? -43.053 35.613 89.710 1.00 53.53 80 SER A C 1
ATOM 607 O O . SER A 1 80 ? -42.651 36.400 90.567 1.00 53.53 80 SER A O 1
ATOM 609 N N . ASN A 1 81 ? -42.729 34.318 89.753 1.00 55.44 81 ASN A N 1
ATOM 610 C CA . ASN A 1 81 ? -41.863 33.754 90.787 1.00 55.44 81 ASN A CA 1
ATOM 611 C C . ASN A 1 81 ? -40.527 33.288 90.193 1.00 55.44 81 ASN A C 1
ATOM 613 O O . ASN A 1 81 ? -40.482 32.671 89.131 1.00 55.44 81 ASN A O 1
ATOM 617 N N . GLY A 1 82 ? -39.429 33.648 90.859 1.00 57.47 82 GLY A N 1
ATOM 618 C CA . GLY A 1 82 ? -38.068 33.516 90.341 1.00 57.47 82 GLY A CA 1
ATOM 619 C C . GLY A 1 82 ? -37.678 32.084 89.959 1.00 57.47 82 GLY A C 1
ATOM 620 O O . GLY A 1 82 ? -37.956 31.130 90.677 1.00 57.47 82 GLY A O 1
ATOM 621 N N . TYR A 1 83 ? -36.981 31.955 88.830 1.00 64.00 83 TYR A N 1
ATOM 622 C CA . TYR A 1 83 ? -36.361 30.713 88.366 1.00 64.00 83 TYR A CA 1
ATOM 623 C C . TYR A 1 83 ? -35.282 30.244 89.355 1.00 64.00 83 TYR A C 1
ATOM 625 O O . TYR A 1 83 ? -34.289 30.951 89.542 1.00 64.00 83 TYR A O 1
ATOM 633 N N . ILE A 1 84 ? -35.448 29.058 89.951 1.00 59.00 84 ILE A N 1
ATOM 634 C CA . ILE A 1 84 ? -34.456 28.428 90.838 1.00 59.00 84 ILE A CA 1
ATOM 635 C C . ILE A 1 84 ? -33.707 27.338 90.048 1.00 59.00 84 ILE A C 1
ATOM 637 O O . ILE A 1 84 ? -34.306 26.311 89.719 1.00 59.00 84 ILE A O 1
ATOM 641 N N . PRO A 1 85 ? -32.407 27.521 89.743 1.00 57.84 85 PRO A N 1
ATOM 642 C CA . PRO A 1 85 ? -31.599 26.507 89.066 1.00 57.84 85 PRO A CA 1
ATOM 643 C C . PRO A 1 85 ? -31.561 25.184 89.848 1.00 57.84 85 PRO A C 1
ATOM 645 O O . PRO A 1 85 ? -31.353 25.189 91.059 1.00 57.84 85 PRO A O 1
ATOM 648 N N . GLY A 1 86 ? -31.738 24.055 89.154 1.00 62.22 86 GLY A N 1
ATOM 649 C CA . GLY A 1 86 ? -31.695 22.706 89.741 1.00 62.22 86 GLY A CA 1
ATOM 650 C C . GLY A 1 86 ? -33.051 22.107 90.135 1.00 62.22 86 GLY A C 1
ATOM 651 O O . GLY A 1 86 ? -33.101 20.937 90.509 1.00 62.22 86 GLY A O 1
ATOM 652 N N . THR A 1 87 ? -34.150 22.857 90.007 1.00 60.00 87 THR A N 1
ATOM 653 C CA . THR A 1 87 ? -35.508 22.293 90.098 1.00 60.00 87 THR A CA 1
ATOM 654 C C . THR A 1 87 ? -35.966 21.912 88.687 1.00 60.00 87 THR A C 1
ATOM 656 O O . THR A 1 87 ? -35.850 22.761 87.801 1.00 60.00 87 THR A O 1
ATOM 659 N N . PRO A 1 88 ? -36.447 20.676 88.435 1.00 60.94 88 PRO A N 1
ATOM 660 C CA . PRO A 1 88 ? -36.969 20.308 87.124 1.00 60.94 88 PRO A CA 1
ATOM 661 C C . PRO A 1 88 ? -38.113 21.249 86.740 1.00 60.94 88 PRO A C 1
ATOM 663 O O . PRO A 1 88 ? -39.113 21.347 87.453 1.00 60.94 88 PRO A O 1
ATOM 666 N N . ASP A 1 89 ? -37.931 21.967 85.638 1.00 62.62 89 ASP A N 1
ATOM 667 C CA . ASP A 1 89 ? -38.919 22.893 85.100 1.00 62.62 89 ASP A CA 1
ATOM 668 C C . ASP A 1 89 ? -39.958 22.082 84.326 1.00 62.62 89 ASP A C 1
ATOM 670 O O . ASP A 1 89 ? -39.808 21.791 83.138 1.00 62.62 89 ASP A O 1
ATOM 674 N N . TYR A 1 90 ? -40.965 21.592 85.045 1.00 64.56 90 TYR A N 1
ATOM 675 C CA . TYR A 1 90 ? -42.076 20.893 84.420 1.00 64.56 90 TYR A CA 1
ATOM 676 C C . TYR A 1 90 ? -42.888 21.896 83.603 1.00 64.56 90 TYR A C 1
ATOM 678 O O . TYR A 1 90 ? -43.325 22.920 84.126 1.00 64.56 90 TYR A O 1
ATOM 686 N N . LYS A 1 91 ? -43.106 21.576 82.323 1.00 70.31 91 LYS A N 1
ATOM 687 C CA . LYS A 1 91 ? -43.969 22.361 81.436 1.00 70.31 91 LYS A CA 1
ATOM 688 C C . LYS A 1 91 ? -45.344 22.541 82.076 1.00 70.31 91 LYS A C 1
ATOM 690 O O . LYS A 1 91 ? -45.869 21.617 82.706 1.00 70.31 91 LYS A O 1
ATOM 695 N N . GLU A 1 92 ? -45.919 23.729 81.902 1.00 78.00 92 GLU A N 1
ATOM 696 C CA . GLU A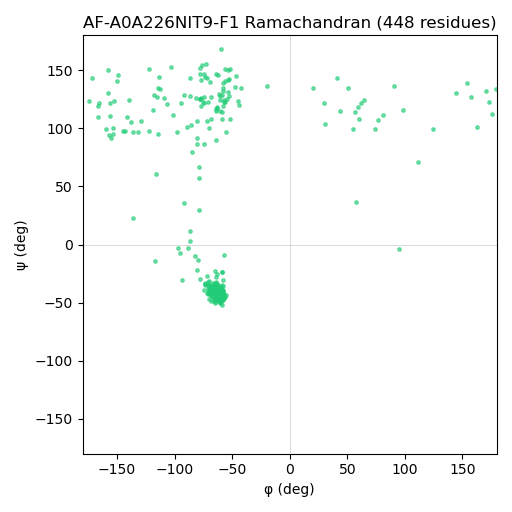 1 92 ? -47.281 24.002 82.350 1.00 78.00 92 GLU A CA 1
ATOM 697 C C . GLU A 1 92 ? -48.240 22.986 81.710 1.00 78.00 92 GLU A C 1
ATOM 699 O O . GLU A 1 92 ? -47.978 22.435 80.634 1.00 78.00 92 GLU A O 1
ATOM 704 N N . LYS A 1 93 ? -49.346 22.682 82.390 1.00 82.00 93 LYS A N 1
ATOM 705 C CA . LYS A 1 93 ? -50.269 21.626 81.957 1.00 82.00 93 LYS A CA 1
ATOM 706 C C . LYS A 1 93 ? -50.797 21.883 80.541 1.00 82.00 93 LYS A C 1
ATOM 708 O O . LYS A 1 93 ? -50.971 20.941 79.773 1.00 82.00 93 LYS A O 1
ATOM 713 N N . GLU A 1 94 ? -51.012 23.147 80.208 1.00 81.31 94 GLU A N 1
ATOM 714 C CA . GLU A 1 94 ? -51.448 23.663 78.917 1.00 81.31 94 GLU A CA 1
ATOM 715 C C . GLU A 1 94 ? -50.390 23.421 77.826 1.00 81.31 94 GLU A C 1
ATOM 717 O O . GLU A 1 94 ? -50.709 22.825 76.798 1.00 81.31 94 GLU A O 1
ATOM 722 N N . ASP A 1 95 ? -49.123 23.755 78.087 1.00 82.38 95 ASP A N 1
ATOM 723 C CA . ASP A 1 95 ? -48.011 23.548 77.146 1.00 82.38 95 ASP A CA 1
ATOM 724 C C . ASP A 1 95 ? -47.775 22.058 76.846 1.00 82.38 95 ASP A C 1
ATOM 726 O O . ASP A 1 95 ? -47.463 21.676 75.715 1.00 82.38 95 ASP A O 1
ATOM 730 N N . MET A 1 96 ? -47.968 21.183 77.842 1.00 87.31 96 MET A N 1
ATOM 731 C CA . MET A 1 96 ? -47.898 19.733 77.630 1.00 87.31 96 MET A CA 1
ATOM 732 C C . MET A 1 96 ? -48.990 19.237 76.673 1.00 87.31 96 MET A C 1
ATOM 734 O O . MET A 1 96 ? -48.738 18.337 75.869 1.00 87.31 96 MET A O 1
ATOM 738 N N . TYR A 1 97 ? -50.204 19.797 76.734 1.00 92.00 97 TYR A N 1
ATOM 739 C CA . TYR A 1 97 ? -51.274 19.420 75.808 1.00 92.00 97 TYR A CA 1
ATOM 740 C C . TYR A 1 97 ? -50.987 19.873 74.376 1.00 92.00 97 TYR A C 1
ATOM 742 O O . TYR A 1 97 ? -51.247 19.100 73.447 1.00 92.00 97 TYR A O 1
ATOM 750 N N . ASP A 1 98 ? -50.426 21.070 74.201 1.00 90.12 98 ASP A N 1
ATOM 751 C CA . ASP A 1 98 ? -50.035 21.589 72.889 1.00 90.12 98 ASP A CA 1
ATOM 752 C C . ASP A 1 98 ? -48.910 20.743 72.272 1.00 90.12 98 ASP A C 1
ATOM 754 O O . ASP A 1 98 ? -49.035 20.296 71.130 1.00 90.12 98 ASP A O 1
ATOM 758 N N . GLU A 1 99 ? -47.881 20.381 73.045 1.00 91.38 99 GLU A N 1
ATOM 759 C CA . GLU A 1 99 ? -46.810 19.485 72.585 1.00 91.38 99 GLU A CA 1
ATOM 760 C C . GLU A 1 99 ? -47.339 18.086 72.234 1.00 91.38 99 GLU A C 1
ATOM 762 O O . GLU A 1 99 ? -46.995 17.526 71.192 1.00 91.38 99 GLU A O 1
ATOM 767 N N . ILE A 1 100 ? -48.240 17.518 73.046 1.00 93.06 100 ILE A N 1
ATOM 768 C CA . ILE A 1 100 ? -48.904 16.247 72.718 1.00 93.06 100 ILE A CA 1
ATOM 769 C C . ILE A 1 100 ? -49.685 16.372 71.402 1.00 93.06 100 ILE A C 1
ATOM 771 O O . ILE A 1 100 ? -49.718 15.425 70.608 1.00 93.06 100 ILE A O 1
ATOM 775 N N . MET A 1 101 ? -50.324 17.515 71.151 1.00 95.38 101 MET A N 1
ATOM 776 C CA . MET A 1 101 ? -51.056 17.762 69.912 1.00 95.38 101 MET A CA 1
ATOM 777 C C . MET A 1 101 ? -50.113 17.865 68.706 1.00 95.38 101 MET A C 1
ATOM 779 O O . MET A 1 101 ? -50.391 17.264 67.664 1.00 95.38 101 MET A O 1
ATOM 783 N N . GLU A 1 102 ? -48.991 18.570 68.837 1.00 95.00 102 GLU A N 1
ATOM 784 C CA . GLU A 1 102 ? -47.960 18.687 67.801 1.00 95.00 102 GLU A CA 1
ATOM 785 C C . GLU A 1 102 ? -47.269 17.353 67.506 1.00 95.00 102 GLU A C 1
ATOM 787 O O . GLU A 1 102 ? -47.114 16.977 66.340 1.00 95.00 102 GLU A O 1
ATOM 792 N N . LEU A 1 103 ? -46.930 16.578 68.538 1.00 96.19 103 LEU A N 1
ATOM 793 C CA . LEU A 1 103 ? -46.371 15.236 68.386 1.00 96.19 103 LEU A CA 1
ATOM 794 C C . LEU A 1 103 ? -47.358 14.309 67.677 1.00 96.19 103 LEU A C 1
ATOM 796 O O . LEU A 1 103 ? -46.972 13.600 66.749 1.00 96.19 103 LEU A O 1
ATOM 800 N N . LYS A 1 104 ? -48.651 14.352 68.025 1.00 97.44 104 LYS A N 1
ATOM 801 C CA . LYS A 1 104 ? -49.691 13.595 67.307 1.00 97.44 104 LYS A CA 1
ATOM 802 C C . LYS A 1 104 ? -49.784 13.998 65.835 1.00 97.44 104 LYS A C 1
ATOM 804 O O . LYS A 1 104 ? -49.876 13.118 64.977 1.00 97.44 104 LYS A O 1
ATOM 809 N N . LYS A 1 105 ? -49.732 15.300 65.530 1.00 97.81 105 LYS A N 1
ATOM 810 C CA . LYS A 1 105 ? -49.709 15.803 64.145 1.00 97.81 105 LYS A CA 1
ATOM 811 C C . LYS A 1 105 ? -48.472 15.300 63.396 1.00 97.81 105 LYS A C 1
ATOM 813 O O . LYS A 1 105 ? -48.607 14.814 62.276 1.00 97.81 105 LYS A O 1
ATOM 818 N N . THR A 1 106 ? -47.302 15.339 64.028 1.00 97.25 106 THR A N 1
ATOM 819 C CA . THR A 1 106 ? -46.032 14.884 63.441 1.00 97.25 106 THR A CA 1
ATOM 820 C C . THR A 1 106 ? -46.032 13.377 63.193 1.00 97.25 106 THR A C 1
ATOM 822 O O . THR A 1 106 ? -45.691 12.938 62.099 1.00 97.25 106 THR A O 1
ATOM 825 N N . ILE A 1 107 ? -46.502 12.578 64.155 1.00 97.56 107 ILE A N 1
ATOM 826 C CA . ILE A 1 107 ? -46.658 11.122 64.010 1.00 97.56 107 ILE A CA 1
ATOM 827 C C . ILE A 1 107 ? -47.602 10.800 62.848 1.00 97.56 107 ILE A C 1
ATOM 829 O O . ILE A 1 107 ? -47.316 9.919 62.036 1.00 97.56 107 ILE A O 1
ATOM 833 N N . GLN A 1 108 ? -48.722 11.518 62.737 1.00 97.75 108 GLN A N 1
ATOM 834 C CA . GLN A 1 108 ? -49.665 11.308 61.644 1.00 97.75 108 GLN A CA 1
ATOM 835 C C . GLN A 1 108 ? -49.072 11.718 60.287 1.00 97.75 108 GLN A C 1
ATOM 837 O O . GLN A 1 108 ? -49.261 11.002 59.302 1.00 97.75 108 GLN A O 1
ATOM 842 N N . ALA A 1 109 ? -48.323 12.822 60.228 1.00 97.25 109 ALA A N 1
ATOM 843 C CA . ALA A 1 109 ? -47.612 13.249 59.026 1.00 97.25 109 ALA A CA 1
ATOM 844 C C . ALA A 1 109 ? -46.569 12.207 58.587 1.00 97.25 109 ALA A C 1
ATOM 846 O O . ALA A 1 109 ? -46.594 11.770 57.437 1.00 97.25 109 ALA A O 1
ATOM 847 N N . GLN A 1 110 ? -45.740 11.718 59.514 1.00 97.00 110 GLN A N 1
ATOM 848 C CA . GLN A 1 110 ? -44.753 10.663 59.255 1.00 97.00 110 GLN A CA 1
ATOM 849 C C . GLN A 1 110 ? -45.408 9.344 58.826 1.00 97.00 110 GLN A C 1
ATOM 851 O O . GLN A 1 110 ? -44.907 8.652 57.942 1.00 97.00 110 GLN A O 1
ATOM 856 N N . LYS A 1 111 ? -46.568 8.992 59.396 1.00 97.88 111 LYS A N 1
ATOM 857 C CA . LYS A 1 111 ? -47.348 7.822 58.967 1.00 97.88 111 LYS A CA 1
ATOM 858 C C . LYS A 1 111 ? -47.832 7.967 57.522 1.00 97.88 111 LYS A C 1
ATOM 860 O O . LYS A 1 111 ? -47.746 7.013 56.748 1.00 97.88 111 LYS A O 1
ATOM 865 N N . ASN A 1 112 ? -48.327 9.146 57.149 1.00 96.94 112 ASN A N 1
ATOM 866 C CA . ASN A 1 112 ? -48.754 9.437 55.781 1.00 96.94 112 ASN A CA 1
ATOM 867 C C . ASN A 1 112 ? -47.570 9.405 54.801 1.00 96.94 112 ASN A C 1
ATOM 869 O O . ASN A 1 112 ? -47.680 8.805 53.731 1.00 96.94 112 ASN A O 1
ATOM 873 N N . GLU A 1 113 ? -46.427 9.973 55.185 1.00 97.44 113 GLU A N 1
ATOM 874 C CA . GLU A 1 113 ? -45.186 9.919 54.408 1.00 97.44 113 GLU A CA 1
ATOM 875 C C . GLU A 1 113 ? -44.695 8.474 54.222 1.00 97.44 113 GLU A C 1
ATOM 877 O O . GLU A 1 113 ? -44.391 8.058 53.103 1.00 97.44 113 GLU A O 1
ATOM 882 N N . GLY A 1 114 ? -44.722 7.657 55.279 1.00 97.38 114 GLY A N 1
ATOM 883 C CA . GLY A 1 114 ? -44.400 6.232 55.206 1.00 97.38 114 GLY A CA 1
ATOM 884 C C . GLY A 1 114 ? -45.309 5.464 54.239 1.00 97.38 114 GLY A C 1
ATOM 885 O O . GLY A 1 114 ? -44.831 4.641 53.456 1.00 97.38 114 GLY A O 1
ATOM 886 N N . ASN A 1 115 ? -46.611 5.770 54.219 1.00 97.62 115 ASN A N 1
ATOM 887 C CA . ASN A 1 115 ? -47.556 5.181 53.263 1.00 97.62 115 ASN A CA 1
ATOM 888 C C . ASN A 1 115 ? -47.255 5.594 51.811 1.00 97.62 115 ASN A C 1
ATOM 890 O O . ASN A 1 115 ? -47.344 4.769 50.891 1.00 97.62 115 ASN A O 1
ATOM 894 N N . LEU A 1 116 ? -46.862 6.852 51.594 1.00 97.94 116 LEU A N 1
ATOM 895 C CA . LEU A 1 116 ? -46.456 7.349 50.281 1.00 97.94 116 LEU A CA 1
ATOM 896 C C . LEU A 1 116 ? -45.179 6.650 49.796 1.00 97.94 116 LEU A C 1
ATOM 898 O O . LEU A 1 116 ? -45.151 6.129 48.677 1.00 97.94 116 LEU A O 1
ATOM 902 N N . MET A 1 117 ? -44.155 6.571 50.650 1.00 97.44 117 MET A N 1
ATOM 903 C CA . MET A 1 117 ? -42.893 5.898 50.336 1.00 97.44 117 MET A CA 1
ATOM 904 C C . MET A 1 117 ? -43.099 4.410 50.058 1.00 97.44 117 MET A C 1
ATOM 906 O O . MET A 1 117 ? -42.566 3.893 49.078 1.00 97.44 117 MET A O 1
ATOM 910 N N . LYS A 1 118 ? -43.956 3.735 50.832 1.00 98.00 118 LYS A N 1
ATOM 911 C CA . LYS A 1 118 ? -44.337 2.337 50.587 1.00 98.00 118 LYS A CA 1
ATOM 912 C C . LYS A 1 118 ? -44.949 2.141 49.199 1.00 98.00 118 LYS A C 1
ATOM 914 O O . LYS A 1 118 ? -44.628 1.181 48.504 1.00 98.00 118 LYS A O 1
ATOM 919 N N . THR A 1 119 ? -45.801 3.070 48.771 1.00 97.44 119 THR A N 1
ATOM 920 C CA . THR A 1 119 ? -46.415 3.020 47.437 1.00 97.44 119 THR A CA 1
ATOM 921 C C . THR A 1 119 ? -45.388 3.283 46.334 1.00 97.44 119 THR A C 1
ATOM 923 O O . THR A 1 119 ? -45.403 2.602 45.309 1.00 97.44 119 THR A O 1
ATOM 926 N N . LYS A 1 120 ? -44.479 4.249 46.529 1.00 98.12 120 LYS A N 1
ATOM 927 C CA . LYS A 1 120 ? -43.394 4.546 45.580 1.00 98.12 120 LYS A CA 1
ATOM 928 C C . LYS A 1 120 ? -42.453 3.351 45.411 1.00 98.12 120 LYS A C 1
ATOM 930 O O . LYS A 1 120 ? -42.110 3.020 44.281 1.00 98.12 120 LYS A O 1
ATOM 935 N N . LEU A 1 121 ? -42.112 2.678 46.509 1.00 96.94 121 LEU A N 1
ATOM 936 C CA . LEU A 1 121 ? -41.272 1.482 46.507 1.00 96.94 121 LEU A CA 1
ATOM 937 C C . LEU A 1 121 ? -41.919 0.356 45.694 1.00 96.94 121 LEU A C 1
ATOM 939 O O . LEU A 1 121 ? -41.283 -0.157 44.782 1.00 96.94 121 LEU A O 1
ATOM 943 N N . ARG A 1 122 ? -43.210 0.068 45.924 1.00 97.44 122 ARG A N 1
ATOM 944 C CA . ARG A 1 122 ? -43.938 -0.958 45.158 1.00 97.44 122 ARG A CA 1
ATOM 945 C C . ARG A 1 122 ? -43.915 -0.692 43.647 1.00 97.44 122 ARG A C 1
ATOM 947 O O . ARG A 1 122 ? -43.688 -1.610 42.870 1.00 97.44 122 ARG A O 1
ATOM 954 N N . ARG A 1 123 ? -44.113 0.561 43.214 1.00 97.00 123 ARG A N 1
ATOM 955 C CA . ARG A 1 123 ? -44.070 0.914 41.779 1.00 97.00 123 ARG A CA 1
ATOM 956 C C . ARG A 1 123 ? -42.689 0.686 41.163 1.00 97.00 123 ARG A C 1
ATOM 958 O O . ARG A 1 123 ? -42.602 0.133 40.073 1.00 97.00 123 ARG A O 1
ATOM 965 N N . LEU A 1 124 ? -41.632 1.113 41.855 1.00 97.00 124 LEU A N 1
ATOM 966 C CA . LEU A 1 124 ? -40.258 0.917 41.385 1.00 97.00 124 LEU A CA 1
ATOM 967 C C . LEU A 1 124 ? -39.894 -0.569 41.327 1.00 97.00 124 LEU A C 1
ATOM 969 O O . LEU A 1 124 ? -39.263 -1.006 40.373 1.00 97.00 124 LEU A O 1
ATOM 973 N N . GLU A 1 125 ? -40.339 -1.357 42.302 1.00 96.44 125 GLU A N 1
ATOM 974 C CA . GLU A 1 125 ? -40.136 -2.806 42.329 1.00 96.44 125 GLU A CA 1
ATOM 975 C C . GLU A 1 125 ? -40.841 -3.500 41.152 1.00 96.44 125 GLU A C 1
ATOM 977 O O . GLU A 1 125 ? -40.264 -4.363 40.495 1.00 96.44 125 GLU A O 1
ATOM 982 N N . GLU A 1 126 ? -42.062 -3.088 40.805 1.00 96.94 126 GLU A N 1
ATOM 983 C CA . GLU A 1 126 ? -42.761 -3.586 39.614 1.00 96.94 126 GLU A CA 1
ATOM 984 C C . GLU A 1 126 ? -42.071 -3.178 38.298 1.00 96.94 126 GLU A C 1
ATOM 986 O O . GLU A 1 126 ? -42.109 -3.930 37.324 1.00 96.94 126 GLU A O 1
ATOM 991 N N . GLU A 1 127 ? -41.472 -1.988 38.215 1.00 97.00 127 GLU A N 1
ATOM 992 C CA . GLU A 1 127 ? -40.680 -1.572 37.049 1.00 97.00 127 GLU A CA 1
ATOM 993 C C . GLU A 1 127 ? -39.384 -2.384 36.937 1.00 97.00 127 GLU A C 1
ATOM 995 O O . GLU A 1 127 ? -39.048 -2.848 35.846 1.00 97.00 127 GLU A O 1
ATOM 1000 N N . ASN A 1 128 ? -38.697 -2.618 38.058 1.00 96.81 128 ASN A N 1
ATOM 1001 C CA . ASN A 1 128 ? -37.487 -3.434 38.093 1.00 96.81 128 ASN A CA 1
ATOM 1002 C C . ASN A 1 128 ? -37.780 -4.859 37.624 1.00 96.81 128 ASN A C 1
ATOM 1004 O O . ASN A 1 128 ? -37.158 -5.328 36.681 1.00 96.81 128 ASN A O 1
ATOM 1008 N N . ASN A 1 129 ? -38.846 -5.470 38.151 1.00 97.00 129 ASN A N 1
ATOM 1009 C CA . ASN A 1 129 ? -39.309 -6.789 37.717 1.00 97.00 129 ASN A CA 1
ATOM 1010 C C . ASN A 1 129 ? -39.638 -6.854 36.212 1.00 97.00 129 ASN A C 1
ATOM 1012 O O . ASN A 1 129 ? -39.517 -7.911 35.595 1.00 97.00 129 ASN A O 1
ATOM 1016 N N . ARG A 1 130 ? -40.087 -5.751 35.591 1.00 97.69 130 ARG A N 1
ATOM 1017 C CA . ARG A 1 130 ? -40.288 -5.700 34.130 1.00 97.69 130 ARG A CA 1
ATOM 1018 C C . ARG A 1 130 ? -38.960 -5.662 33.378 1.00 97.69 130 ARG A C 1
ATOM 1020 O O . ARG A 1 130 ? -38.845 -6.341 32.362 1.00 97.69 130 ARG A O 1
ATOM 1027 N N . LYS A 1 131 ? -37.983 -4.885 33.854 1.00 96.25 131 LYS A N 1
ATOM 1028 C CA . LYS A 1 131 ? -36.639 -4.809 33.256 1.00 96.25 131 LYS A CA 1
ATOM 1029 C C . LYS A 1 131 ? -35.885 -6.128 33.406 1.00 96.25 131 LYS A C 1
ATOM 1031 O O . LYS A 1 131 ? -35.303 -6.584 32.431 1.00 96.25 131 LYS A O 1
ATOM 1036 N N . ASP A 1 132 ? -35.995 -6.787 34.555 1.00 95.12 132 ASP A N 1
ATOM 1037 C CA . ASP A 1 132 ? -35.385 -8.097 34.804 1.00 95.12 132 ASP A CA 1
ATOM 1038 C C . ASP A 1 132 ? -35.889 -9.143 33.795 1.00 95.12 132 ASP A C 1
ATOM 1040 O O . ASP A 1 132 ? -35.094 -9.833 33.161 1.00 95.12 132 ASP A O 1
ATOM 1044 N N . LYS A 1 133 ? -37.197 -9.165 33.508 1.00 95.56 133 LYS A N 1
ATOM 1045 C CA . LYS A 1 133 ? -37.767 -10.032 32.459 1.00 95.56 133 LYS A CA 1
ATOM 1046 C C . LYS A 1 133 ? -37.271 -9.702 31.047 1.00 95.56 133 LYS A C 1
ATOM 1048 O O . LYS A 1 133 ? -37.151 -10.600 30.219 1.00 95.56 133 LYS A O 1
ATOM 1053 N N . GLN A 1 134 ? -37.009 -8.430 30.738 1.00 94.25 134 GLN A N 1
ATOM 1054 C CA . GLN A 1 134 ? -36.426 -8.049 29.442 1.00 94.25 134 GLN A CA 1
ATOM 1055 C C . GLN A 1 134 ? -34.979 -8.524 29.331 1.00 94.25 134 GLN A C 1
ATOM 1057 O O . GLN A 1 134 ? -34.575 -9.014 28.279 1.00 94.25 134 GLN A O 1
ATOM 1062 N N . ILE A 1 135 ? -34.217 -8.412 30.420 1.00 90.44 135 ILE A N 1
ATOM 1063 C CA . ILE A 1 135 ? -32.849 -8.916 30.496 1.00 90.44 135 ILE A CA 1
ATOM 1064 C C . ILE A 1 135 ? -32.851 -10.435 30.289 1.00 90.44 135 ILE A C 1
ATOM 1066 O O . ILE A 1 135 ? -32.132 -10.913 29.419 1.00 90.44 135 ILE A O 1
ATOM 1070 N N . GLU A 1 136 ? -33.716 -11.185 30.977 1.00 90.88 136 GLU A N 1
ATOM 1071 C CA . GLU A 1 136 ? -33.854 -12.639 30.784 1.00 90.88 136 GLU A CA 1
ATOM 1072 C C . GLU A 1 136 ? -34.147 -13.021 29.322 1.00 90.88 136 GLU A C 1
ATOM 1074 O O . GLU A 1 136 ? -33.515 -13.928 28.786 1.00 90.88 136 GLU A O 1
ATOM 1079 N N . GLN A 1 137 ? -35.044 -12.303 28.636 1.00 88.25 137 GLN A N 1
ATOM 1080 C CA . GLN A 1 137 ? -35.366 -12.565 27.223 1.00 88.25 137 GLN A CA 1
ATOM 1081 C C . GLN A 1 137 ? -34.211 -12.276 26.259 1.00 88.25 137 GLN A C 1
ATOM 1083 O O . GLN A 1 137 ? -34.098 -12.920 25.216 1.00 88.25 137 GLN A O 1
ATOM 1088 N N . LEU A 1 138 ? -33.387 -11.272 26.559 1.00 84.94 138 LEU A N 1
ATOM 1089 C CA . LEU A 1 138 ? -32.215 -10.936 25.749 1.00 84.94 138 LEU A CA 1
ATOM 1090 C C . LEU A 1 138 ? -31.045 -11.885 26.014 1.00 84.94 138 LEU A C 1
ATOM 1092 O O . LEU A 1 138 ? -30.243 -12.123 25.114 1.00 84.94 138 LEU A O 1
ATOM 1096 N N . LEU A 1 139 ? -30.960 -12.418 27.232 1.00 81.94 139 LEU A N 1
ATOM 1097 C CA . LEU A 1 139 ? -29.950 -13.390 27.634 1.00 81.94 139 LEU A CA 1
ATOM 1098 C C . LEU A 1 139 ? -30.299 -14.827 27.229 1.00 81.94 139 LEU A C 1
ATOM 1100 O O . LEU A 1 139 ? -29.431 -15.689 27.339 1.00 81.94 139 LEU A O 1
ATOM 1104 N N . ASP A 1 140 ? -31.521 -15.094 26.752 1.00 83.38 140 ASP A N 1
ATOM 1105 C CA . ASP A 1 140 ? -31.923 -16.419 26.280 1.00 83.38 140 ASP A CA 1
ATOM 1106 C C . ASP A 1 140 ? -31.039 -16.879 25.095 1.00 83.38 140 ASP A C 1
ATOM 1108 O O . ASP A 1 140 ? -31.102 -16.303 23.997 1.00 83.38 140 ASP A O 1
ATOM 1112 N N . PRO A 1 141 ? -30.235 -17.948 25.269 1.00 78.19 141 PRO A N 1
ATOM 1113 C CA . PRO A 1 141 ? -29.364 -18.479 24.222 1.00 78.19 141 PRO A CA 1
ATOM 1114 C C . PRO A 1 141 ? -30.109 -18.923 22.953 1.00 78.19 141 PRO A C 1
ATOM 1116 O O . PRO A 1 141 ? -29.514 -18.961 21.870 1.00 78.19 141 PRO A O 1
ATOM 1119 N N . SER A 1 142 ? -31.404 -19.249 23.057 1.00 79.88 142 SER A N 1
ATOM 1120 C CA . SER A 1 142 ? -32.228 -19.686 21.922 1.00 79.88 142 SER A CA 1
ATOM 1121 C C . SER A 1 142 ? -32.360 -18.593 20.848 1.00 79.88 142 SER A C 1
ATOM 1123 O O . SER A 1 142 ? -32.189 -18.861 19.655 1.00 79.88 142 SER A O 1
ATOM 1125 N N . ARG A 1 143 ? -32.517 -17.333 21.274 1.00 79.25 143 ARG A N 1
ATOM 1126 C CA . ARG A 1 143 ? -32.626 -16.148 20.409 1.00 79.25 143 ARG A CA 1
ATOM 1127 C C . ARG A 1 143 ? -31.337 -15.863 19.642 1.00 79.25 143 ARG A C 1
ATOM 1129 O O . ARG A 1 143 ? -31.374 -15.534 18.456 1.00 79.25 143 ARG A O 1
ATOM 1136 N N . GLY A 1 144 ? -30.188 -16.032 20.297 1.00 75.38 144 GLY A N 1
ATOM 1137 C CA . GLY A 1 144 ? -28.877 -15.915 19.651 1.00 75.38 144 GLY A CA 1
ATOM 1138 C C . GLY A 1 144 ? -28.646 -17.007 18.600 1.00 75.38 144 GLY A C 1
ATOM 1139 O O . GLY A 1 144 ? -28.113 -16.735 17.522 1.00 75.38 144 GLY A O 1
ATOM 1140 N N . SER A 1 145 ? -29.110 -18.231 18.877 1.00 76.38 145 SER A N 1
ATOM 1141 C CA . SER A 1 145 ? -29.018 -19.364 17.948 1.00 76.38 145 SER A CA 1
ATOM 1142 C C . SER A 1 145 ? -29.812 -19.135 16.658 1.00 76.38 145 SER A C 1
ATOM 1144 O O . SER A 1 145 ? -29.336 -19.469 15.573 1.00 76.38 145 SER A O 1
ATOM 1146 N N . GLU A 1 146 ? -31.000 -18.535 16.737 1.00 79.25 146 GLU A N 1
ATOM 1147 C CA . GLU A 1 146 ? -31.835 -18.237 15.564 1.00 79.25 146 GLU A CA 1
ATOM 1148 C C . GLU A 1 146 ? -31.218 -17.168 14.654 1.00 79.25 146 GLU A C 1
ATOM 1150 O O . GLU A 1 146 ? -31.161 -17.351 13.434 1.00 79.25 146 GLU A O 1
ATOM 1155 N N . LEU A 1 147 ? -30.672 -16.100 15.242 1.00 79.31 147 LEU A N 1
ATOM 1156 C CA . LEU A 1 147 ? -29.927 -15.060 14.524 1.00 79.31 147 LEU A CA 1
ATOM 1157 C C . LEU A 1 147 ? -28.689 -15.629 13.817 1.00 79.31 147 LEU A C 1
ATOM 1159 O O . LEU A 1 147 ? -28.464 -15.355 12.636 1.00 79.31 147 LEU A O 1
ATOM 1163 N N . ALA A 1 148 ? -27.917 -16.474 14.505 1.00 79.25 148 ALA A N 1
ATOM 1164 C CA . ALA A 1 148 ? -26.755 -17.141 13.923 1.00 79.25 148 ALA A CA 1
ATOM 1165 C C . ALA A 1 148 ? -27.144 -18.073 12.761 1.00 79.25 148 ALA A C 1
ATOM 1167 O O . ALA A 1 148 ? -26.472 -18.105 11.726 1.00 79.25 148 ALA A O 1
ATOM 1168 N N . ARG A 1 149 ? -28.260 -18.798 12.894 1.00 80.50 149 ARG A N 1
ATOM 1169 C CA . ARG A 1 149 ? -28.778 -19.703 11.858 1.00 80.50 149 ARG A CA 1
ATOM 1170 C C . ARG A 1 149 ? -29.239 -18.941 10.612 1.00 80.50 149 ARG A C 1
ATOM 1172 O O . ARG A 1 149 ? -28.902 -19.348 9.502 1.00 80.50 149 ARG A O 1
ATOM 1179 N N . ALA A 1 150 ? -29.924 -17.810 10.782 1.00 77.75 150 ALA A N 1
ATOM 1180 C CA . ALA A 1 150 ? -30.352 -16.947 9.678 1.00 77.75 150 ALA A CA 1
ATOM 1181 C C . ALA A 1 150 ? -29.163 -16.326 8.917 1.00 77.75 150 ALA A C 1
ATOM 1183 O O . ALA A 1 150 ? -29.149 -16.299 7.684 1.00 77.75 150 ALA A O 1
ATOM 1184 N N . LEU A 1 151 ? -28.129 -15.877 9.639 1.00 73.31 151 LEU A N 1
ATOM 1185 C CA . LEU A 1 151 ? -26.897 -15.360 9.032 1.00 73.31 151 LEU A CA 1
ATOM 1186 C C . LEU A 1 151 ? -26.117 -16.448 8.282 1.00 73.31 151 LEU A C 1
ATOM 1188 O O . LEU A 1 151 ? -25.582 -16.190 7.202 1.00 73.31 151 LEU A O 1
ATOM 1192 N N . SER A 1 152 ? -26.078 -17.667 8.826 1.00 73.75 152 SER A N 1
ATOM 1193 C CA . SER A 1 152 ? -25.443 -18.823 8.185 1.00 73.75 152 SER A CA 1
ATOM 1194 C C . SER A 1 152 ? -26.129 -19.200 6.865 1.00 73.75 152 SER A C 1
ATOM 1196 O O . SER A 1 152 ? -25.453 -19.362 5.849 1.00 73.75 152 SER A O 1
ATOM 1198 N N . ALA A 1 153 ? -27.466 -19.238 6.839 1.00 72.44 153 ALA A N 1
ATOM 1199 C CA . ALA A 1 153 ? -28.238 -19.512 5.625 1.00 72.44 153 ALA A CA 1
ATOM 1200 C C . ALA A 1 153 ? -27.946 -18.485 4.513 1.00 72.44 153 ALA A C 1
ATOM 1202 O O . ALA A 1 153 ? -27.594 -18.855 3.395 1.00 72.44 153 ALA A O 1
ATOM 1203 N N . LYS A 1 154 ? -27.936 -17.189 4.848 1.00 75.44 154 LYS A N 1
ATOM 1204 C CA . LYS A 1 154 ? -27.611 -16.116 3.891 1.00 75.44 154 LYS A CA 1
ATOM 1205 C C . LYS A 1 154 ? -26.166 -16.185 3.369 1.00 75.44 154 LYS A C 1
ATOM 1207 O O . LYS A 1 154 ? -25.874 -15.734 2.259 1.00 75.44 154 LYS A O 1
ATOM 1212 N N . LYS A 1 155 ? -25.235 -16.735 4.157 1.00 71.50 155 LYS A N 1
ATOM 1213 C CA . LYS A 1 155 ? -23.837 -16.955 3.749 1.00 71.50 155 LYS A CA 1
ATOM 1214 C C . LYS A 1 155 ? -23.711 -18.115 2.754 1.00 71.50 155 LYS A C 1
ATOM 1216 O O . LYS A 1 155 ? -22.868 -18.043 1.861 1.00 71.50 155 LYS A O 1
ATOM 1221 N N . ALA A 1 156 ? -24.556 -19.140 2.875 1.00 68.62 156 ALA A N 1
ATOM 1222 C CA . ALA A 1 156 ? -24.599 -20.270 1.948 1.00 68.62 156 ALA A CA 1
ATOM 1223 C C . ALA A 1 156 ? -25.103 -19.856 0.551 1.00 68.62 156 ALA A C 1
ATOM 1225 O O . ALA A 1 156 ? -24.479 -20.222 -0.446 1.00 68.62 156 ALA A O 1
ATOM 1226 N N . ASP A 1 157 ? -26.127 -18.999 0.473 1.00 73.12 157 ASP A N 1
ATOM 1227 C CA . ASP A 1 157 ? -26.714 -18.536 -0.799 1.00 73.12 157 ASP A CA 1
ATOM 1228 C C . ASP A 1 157 ? -25.738 -17.732 -1.679 1.00 73.12 157 ASP A C 1
ATOM 1230 O O . ASP A 1 157 ? -25.844 -17.720 -2.905 1.00 73.12 157 ASP A O 1
ATOM 1234 N N . ASN A 1 158 ? -24.734 -17.095 -1.069 1.00 83.25 158 ASN A N 1
ATOM 1235 C CA . ASN A 1 158 ? -23.704 -16.322 -1.772 1.00 83.25 158 ASN A CA 1
ATOM 1236 C C . ASN A 1 158 ? -22.401 -17.112 -2.009 1.00 83.25 158 ASN A C 1
ATOM 1238 O O . ASN A 1 158 ? -21.467 -16.606 -2.637 1.00 83.25 158 ASN A O 1
ATOM 1242 N N . GLY A 1 159 ? -22.312 -18.355 -1.521 1.00 88.25 159 GLY A N 1
ATOM 1243 C CA . GLY A 1 159 ? -21.078 -19.146 -1.530 1.00 88.25 159 GLY A CA 1
ATOM 1244 C C . GLY A 1 159 ? -20.547 -19.460 -2.932 1.00 88.25 159 GLY A C 1
ATOM 1245 O O . GLY A 1 159 ? -19.337 -19.456 -3.153 1.00 88.25 159 GLY A O 1
ATOM 1246 N N . TRP A 1 160 ? -21.438 -19.669 -3.902 1.00 85.56 160 TRP A N 1
ATOM 1247 C CA . TRP A 1 160 ? -21.079 -19.937 -5.299 1.00 85.56 160 TRP A CA 1
ATOM 1248 C C . TRP A 1 160 ? -20.433 -18.725 -5.989 1.00 85.56 160 TRP A C 1
ATOM 1250 O O . TRP A 1 160 ? -19.418 -18.886 -6.666 1.00 85.56 160 TRP A O 1
ATOM 1260 N N . VAL A 1 161 ? -20.944 -17.509 -5.755 1.00 91.00 161 VAL A N 1
ATOM 1261 C CA . VAL A 1 161 ? -20.348 -16.259 -6.264 1.00 91.00 161 VAL A CA 1
ATOM 1262 C C . VAL A 1 161 ? -18.968 -16.043 -5.651 1.00 91.00 161 VAL A C 1
ATOM 1264 O O . VAL A 1 161 ? -18.002 -15.783 -6.368 1.00 91.00 161 VAL A O 1
ATOM 1267 N N . VAL A 1 162 ? -18.846 -16.223 -4.333 1.00 89.75 162 VAL A N 1
ATOM 1268 C CA . VAL A 1 162 ? -17.563 -16.108 -3.625 1.00 89.75 162 VAL A CA 1
ATOM 1269 C C . VAL A 1 162 ? -16.548 -17.125 -4.157 1.00 89.75 162 VAL A C 1
ATOM 1271 O O . VAL A 1 162 ? -15.397 -16.770 -4.401 1.00 89.75 162 VAL A O 1
ATOM 1274 N N . ASN A 1 163 ? -16.956 -18.371 -4.396 1.00 92.12 163 ASN A N 1
ATOM 1275 C CA . ASN A 1 163 ? -16.074 -19.394 -4.959 1.00 92.12 163 ASN A CA 1
ATOM 1276 C C . ASN A 1 163 ? -15.688 -19.106 -6.419 1.00 92.12 163 ASN A C 1
ATOM 1278 O O . ASN A 1 163 ? -14.532 -19.316 -6.792 1.00 92.12 163 ASN A O 1
ATOM 1282 N N . GLY A 1 164 ? -16.606 -18.571 -7.229 1.00 96.19 164 GLY A N 1
ATOM 1283 C CA . GLY A 1 164 ? -16.316 -18.131 -8.596 1.00 96.19 164 GLY A CA 1
ATOM 1284 C C . GLY A 1 164 ? -15.300 -16.986 -8.638 1.00 96.19 164 GLY A C 1
ATOM 1285 O O . GLY A 1 164 ? -14.339 -17.034 -9.410 1.00 96.19 164 GLY A O 1
ATOM 1286 N N . LEU A 1 165 ? -15.451 -15.997 -7.751 1.00 96.62 165 LEU A N 1
ATOM 1287 C CA . LEU A 1 165 ? -14.485 -14.908 -7.593 1.00 96.62 165 LEU A CA 1
ATOM 1288 C C . LEU A 1 165 ? -13.126 -15.427 -7.113 1.00 96.62 165 LEU A C 1
ATOM 1290 O O . LEU A 1 165 ? -12.109 -15.069 -7.700 1.00 96.62 165 LEU A O 1
ATOM 1294 N N . LYS A 1 166 ? -13.089 -16.339 -6.133 1.00 96.75 166 LYS A N 1
ATOM 1295 C CA . LYS A 1 166 ? -11.843 -16.983 -5.679 1.00 96.75 166 LYS A CA 1
ATOM 1296 C C . LYS A 1 166 ? -11.114 -17.711 -6.810 1.00 96.75 166 LYS A C 1
ATOM 1298 O O . LYS A 1 166 ? -9.909 -17.538 -6.968 1.00 96.75 166 LYS A O 1
ATOM 1303 N N . GLN A 1 167 ? -11.825 -18.483 -7.637 1.00 97.25 167 GLN A N 1
ATOM 1304 C CA . GLN A 1 167 ? -11.217 -19.131 -8.805 1.00 97.25 167 GLN A CA 1
ATOM 1305 C C . GLN A 1 167 ? -10.687 -18.117 -9.822 1.00 97.25 167 GLN A C 1
ATOM 1307 O O . GLN A 1 167 ? -9.627 -18.332 -10.412 1.00 97.25 167 GLN A O 1
ATOM 1312 N N . LYS A 1 168 ? -11.420 -17.021 -10.053 1.00 98.19 168 LYS A N 1
ATOM 1313 C CA . LYS A 1 168 ? -10.994 -15.964 -10.975 1.00 98.19 168 LYS A CA 1
ATOM 1314 C C . LYS A 1 168 ? -9.726 -15.270 -10.478 1.00 98.19 168 LYS A C 1
ATOM 1316 O O . LYS A 1 168 ? -8.821 -15.069 -11.282 1.00 98.19 168 LYS A O 1
ATOM 1321 N N . ILE A 1 169 ? -9.652 -14.971 -9.182 1.00 97.81 169 ILE A N 1
ATOM 1322 C CA . ILE A 1 169 ? -8.470 -14.396 -8.528 1.00 97.81 169 ILE A CA 1
ATOM 1323 C C . ILE A 1 169 ? -7.271 -15.329 -8.708 1.00 97.81 169 ILE A C 1
ATOM 1325 O O . ILE A 1 169 ? -6.276 -14.908 -9.283 1.00 97.81 169 ILE A O 1
ATOM 1329 N N . CYS A 1 170 ? -7.409 -16.616 -8.375 1.00 97.94 170 CYS A N 1
ATOM 1330 C CA . CYS A 1 170 ? -6.322 -17.591 -8.512 1.00 97.94 170 CYS A CA 1
ATOM 1331 C C . CYS A 1 170 ? -5.786 -17.695 -9.957 1.00 97.94 170 CYS A C 1
ATOM 1333 O O . CYS A 1 170 ? -4.580 -17.758 -10.187 1.00 97.94 170 CYS A O 1
ATOM 1335 N N . LYS A 1 171 ? -6.670 -17.643 -10.964 1.00 98.19 171 LYS A N 1
ATOM 1336 C CA . LYS A 1 171 ? -6.255 -17.626 -12.380 1.00 98.19 171 LYS A CA 1
ATOM 1337 C C . LYS A 1 171 ? -5.513 -16.345 -12.769 1.00 98.19 171 LYS A C 1
ATOM 1339 O O . LYS A 1 171 ? -4.574 -16.408 -13.558 1.00 98.19 171 LYS A O 1
ATOM 1344 N N . LEU A 1 172 ? -5.954 -15.192 -12.267 1.00 98.19 172 LEU A N 1
ATOM 1345 C CA . LEU A 1 172 ? -5.297 -13.912 -12.537 1.00 98.19 172 LEU A CA 1
ATOM 1346 C C . LEU A 1 172 ? -3.928 -13.837 -11.854 1.00 98.19 172 LEU A C 1
ATOM 1348 O O . LEU A 1 172 ? -2.967 -13.424 -12.492 1.00 98.19 172 LEU A O 1
ATOM 1352 N N . GLU A 1 173 ? -3.820 -14.311 -10.614 1.00 97.81 173 GLU A N 1
ATOM 1353 C CA . GLU A 1 173 ? -2.553 -14.415 -9.882 1.00 97.81 173 GLU A CA 1
ATOM 1354 C C . GLU A 1 173 ? -1.538 -15.276 -10.638 1.00 97.81 173 GLU A C 1
ATOM 1356 O O . GLU A 1 173 ? -0.391 -14.869 -10.826 1.00 97.81 173 GLU A O 1
ATOM 1361 N N . GLN A 1 174 ? -1.975 -16.432 -11.144 1.00 98.19 174 GLN A N 1
ATOM 1362 C CA . GLN A 1 174 ? -1.131 -17.306 -11.952 1.00 98.19 174 GLN A CA 1
ATOM 1363 C C . GLN A 1 174 ? -0.661 -16.615 -13.245 1.00 98.19 174 GLN A C 1
ATOM 1365 O O . GLN A 1 174 ? 0.522 -16.680 -13.575 1.00 98.19 174 GLN A O 1
ATOM 1370 N N . GLN A 1 175 ? -1.545 -15.888 -13.939 1.00 98.25 175 GLN A N 1
ATOM 1371 C CA . GLN A 1 175 ? -1.165 -15.113 -15.127 1.00 98.25 175 GLN A CA 1
ATOM 1372 C C . GLN A 1 175 ? -0.165 -13.995 -14.824 1.00 98.25 175 GLN A C 1
ATOM 1374 O O . GLN A 1 175 ? 0.728 -13.747 -15.633 1.00 98.25 175 GLN A O 1
ATOM 1379 N N . CYS A 1 176 ? -0.326 -13.290 -13.704 1.00 97.88 176 CYS A N 1
ATOM 1380 C CA . CYS A 1 176 ? 0.624 -12.260 -13.292 1.00 97.88 176 CYS A CA 1
ATOM 1381 C C . CYS A 1 176 ? 1.997 -12.882 -13.037 1.00 97.88 176 CYS A C 1
ATOM 1383 O O . CYS A 1 176 ? 2.985 -12.423 -13.601 1.00 97.88 176 CYS A O 1
ATOM 1385 N N . LYS A 1 177 ? 2.041 -14.002 -12.307 1.00 98.19 177 LYS A N 1
ATOM 1386 C CA . LYS A 1 177 ? 3.281 -14.737 -12.038 1.00 98.19 177 LYS A CA 1
ATOM 1387 C C . LYS A 1 177 ? 3.972 -15.216 -13.318 1.00 98.19 177 LYS A C 1
ATOM 1389 O O . LYS A 1 177 ? 5.190 -15.119 -13.439 1.00 98.19 177 LYS A O 1
ATOM 1394 N N . GLU A 1 178 ? 3.213 -15.725 -14.285 1.00 98.00 178 GLU A N 1
ATOM 1395 C CA . GLU A 1 178 ? 3.746 -16.115 -15.595 1.00 98.00 178 GLU A CA 1
ATOM 1396 C C . GLU A 1 178 ? 4.325 -14.917 -16.350 1.00 98.00 178 GLU A C 1
ATOM 1398 O O . GLU A 1 178 ? 5.454 -14.996 -16.834 1.00 98.00 178 GLU A O 1
ATOM 1403 N N . LYS A 1 179 ? 3.599 -13.791 -16.392 1.00 97.69 179 LYS A N 1
ATOM 1404 C CA . LYS A 1 179 ? 4.071 -12.554 -17.027 1.00 97.69 179 LYS A CA 1
ATOM 1405 C C . LYS A 1 179 ? 5.352 -12.039 -16.380 1.00 97.69 179 LYS A C 1
ATOM 1407 O O . LYS A 1 179 ? 6.300 -11.770 -17.117 1.00 97.69 179 LYS A O 1
ATOM 1412 N N . ASP A 1 180 ? 5.420 -12.003 -15.053 1.00 98.06 180 ASP A N 1
ATOM 1413 C CA . ASP A 1 180 ? 6.618 -11.611 -14.303 1.00 98.06 180 ASP A CA 1
ATOM 1414 C C . ASP A 1 180 ? 7.814 -12.508 -14.634 1.00 98.06 180 ASP A C 1
ATOM 1416 O O . ASP A 1 180 ? 8.915 -12.014 -14.879 1.00 98.06 180 ASP A O 1
ATOM 1420 N N . ASN A 1 181 ? 7.604 -13.824 -14.737 1.00 98.12 181 ASN A N 1
ATOM 1421 C CA . ASN A 1 181 ? 8.658 -14.748 -15.157 1.00 98.12 181 ASN A CA 1
ATOM 1422 C C . ASN A 1 181 ? 9.166 -14.429 -16.574 1.00 98.12 181 ASN A C 1
ATOM 1424 O O . ASN A 1 181 ? 10.377 -14.427 -16.803 1.00 98.12 181 ASN A O 1
ATOM 1428 N N . THR A 1 182 ? 8.273 -14.116 -17.521 1.00 98.44 182 THR A N 1
ATOM 1429 C CA . THR A 1 182 ? 8.672 -13.665 -18.870 1.00 98.44 182 THR A CA 1
ATOM 1430 C C . THR A 1 182 ? 9.445 -12.354 -18.841 1.00 98.44 182 THR A C 1
ATOM 1432 O O . THR A 1 182 ? 10.448 -12.238 -19.538 1.00 98.44 182 THR A O 1
ATOM 1435 N N . ILE A 1 183 ? 9.015 -11.377 -18.039 1.00 98.00 183 ILE A N 1
ATOM 1436 C CA . ILE A 1 183 ? 9.709 -10.090 -17.900 1.00 98.00 183 ILE A CA 1
ATOM 1437 C C . ILE A 1 183 ? 11.119 -10.315 -17.356 1.00 98.00 183 ILE A C 1
ATOM 1439 O O . ILE A 1 183 ? 12.081 -9.812 -17.933 1.00 98.00 183 ILE A O 1
ATOM 1443 N N . ASN A 1 184 ? 11.260 -11.117 -16.300 1.00 97.81 184 ASN A N 1
ATOM 1444 C CA . ASN A 1 184 ? 12.558 -11.449 -15.717 1.00 97.81 184 ASN A CA 1
ATOM 1445 C C . ASN A 1 184 ? 13.481 -12.129 -16.735 1.00 97.81 184 ASN A C 1
ATOM 1447 O O . ASN A 1 184 ? 14.656 -11.774 -16.829 1.00 97.81 184 ASN A O 1
ATOM 1451 N N . LYS A 1 185 ? 12.940 -13.047 -17.546 1.00 98.19 185 LYS A N 1
ATOM 1452 C CA . LYS A 1 185 ? 13.682 -13.678 -18.640 1.00 98.19 185 LYS A CA 1
ATOM 1453 C C . LYS A 1 185 ? 14.124 -12.657 -19.695 1.00 98.19 185 LYS A C 1
ATOM 1455 O O . LYS A 1 185 ? 15.295 -12.620 -20.055 1.00 98.19 185 LYS A O 1
ATOM 1460 N N . PHE A 1 186 ? 13.231 -11.781 -20.155 1.00 98.12 186 PHE A N 1
ATOM 1461 C CA . PHE A 1 186 ? 13.605 -10.736 -21.113 1.00 98.12 186 PHE A CA 1
ATOM 1462 C C . PHE A 1 186 ? 14.668 -9.789 -20.550 1.00 98.12 186 PHE A C 1
ATOM 1464 O O . PHE A 1 186 ? 15.583 -9.396 -21.268 1.00 98.12 186 PHE A O 1
ATOM 1471 N N . GLN A 1 187 ? 14.602 -9.457 -19.259 1.00 98.19 187 GLN A N 1
ATOM 1472 C CA . GLN A 1 187 ? 15.629 -8.648 -18.607 1.00 98.19 187 GLN A CA 1
ATOM 1473 C C . GLN A 1 187 ? 16.988 -9.354 -18.570 1.00 98.19 187 GLN A C 1
ATOM 1475 O O . GLN A 1 187 ? 18.009 -8.707 -18.815 1.00 98.19 187 GLN A O 1
ATOM 1480 N N . SER A 1 188 ? 17.029 -10.657 -18.269 1.00 98.00 188 SER A N 1
ATOM 1481 C CA . SER A 1 188 ? 18.282 -11.418 -18.313 1.00 98.00 188 SER A CA 1
ATOM 1482 C C . SER A 1 188 ? 18.827 -11.528 -19.735 1.00 98.00 188 SER A C 1
ATOM 1484 O O . SER A 1 188 ? 20.024 -11.318 -19.939 1.00 98.00 188 SER A O 1
ATOM 1486 N N . ASP A 1 189 ? 17.963 -11.775 -20.720 1.00 97.56 189 ASP A N 1
ATOM 1487 C CA . ASP A 1 189 ? 18.347 -11.906 -22.128 1.00 97.56 189 ASP A CA 1
ATOM 1488 C C . ASP A 1 189 ? 18.905 -10.580 -22.663 1.00 97.56 189 ASP A C 1
ATOM 1490 O O . ASP A 1 189 ? 19.953 -10.555 -23.307 1.00 97.56 189 ASP A O 1
ATOM 1494 N N . MET A 1 190 ? 18.275 -9.453 -22.317 1.00 96.75 190 MET A N 1
ATOM 1495 C CA . MET A 1 190 ? 18.746 -8.120 -22.697 1.00 96.75 190 MET A CA 1
ATOM 1496 C C . MET A 1 190 ? 20.106 -7.788 -22.066 1.00 96.75 190 MET A C 1
ATOM 1498 O O . MET A 1 190 ? 20.994 -7.289 -22.754 1.00 96.75 190 MET A O 1
ATOM 1502 N N . LYS A 1 191 ? 20.313 -8.102 -20.775 1.00 97.38 191 LYS A N 1
ATOM 1503 C CA . LYS A 1 191 ? 21.623 -7.938 -20.112 1.00 97.38 191 LYS A CA 1
ATOM 1504 C C . LYS A 1 191 ? 22.699 -8.784 -20.785 1.00 97.38 191 LYS A C 1
ATOM 1506 O O . LYS A 1 191 ? 23.797 -8.293 -21.022 1.00 97.38 191 LYS A O 1
ATOM 1511 N N . THR A 1 192 ? 22.369 -10.033 -21.099 1.00 97.44 192 THR A N 1
ATOM 1512 C CA . THR A 1 192 ? 23.288 -10.974 -21.750 1.00 97.44 192 THR A CA 1
ATOM 1513 C C . THR A 1 192 ? 23.657 -10.489 -23.149 1.00 97.44 192 THR A C 1
ATOM 1515 O O . THR A 1 192 ? 24.833 -10.456 -23.490 1.00 97.44 192 THR A O 1
ATOM 1518 N N . THR A 1 193 ? 22.675 -10.023 -23.923 1.00 97.62 193 THR A N 1
ATOM 1519 C CA . THR A 1 193 ? 22.890 -9.486 -25.274 1.00 97.62 193 THR A CA 1
ATOM 1520 C C . THR A 1 193 ? 23.762 -8.232 -25.243 1.00 97.62 193 THR A C 1
ATOM 1522 O O . THR A 1 193 ? 24.726 -8.153 -25.989 1.00 97.62 193 THR A O 1
ATOM 1525 N N . ASN A 1 194 ? 23.505 -7.294 -24.327 1.00 96.88 194 ASN A N 1
ATOM 1526 C CA . ASN A 1 194 ? 24.325 -6.085 -24.182 1.00 96.88 194 ASN A CA 1
ATOM 1527 C C . ASN A 1 194 ? 25.784 -6.407 -23.801 1.00 96.88 194 ASN A C 1
ATOM 1529 O O . ASN A 1 194 ? 26.717 -5.777 -24.294 1.00 96.88 194 ASN A O 1
ATOM 1533 N N . LEU A 1 195 ? 25.997 -7.404 -22.932 1.00 96.31 195 LEU A N 1
ATOM 1534 C CA . LEU A 1 195 ? 27.345 -7.878 -22.603 1.00 96.31 195 LEU A CA 1
ATOM 1535 C C . LEU A 1 195 ? 28.041 -8.497 -23.820 1.00 96.31 195 LEU A C 1
ATOM 1537 O O . LEU A 1 195 ? 29.227 -8.253 -24.027 1.00 96.31 195 LEU A O 1
ATOM 1541 N N . GLU A 1 196 ? 27.314 -9.262 -24.630 1.00 96.44 196 GLU A N 1
ATOM 1542 C CA . GLU A 1 196 ? 27.851 -9.893 -25.834 1.00 96.44 196 GLU A CA 1
ATOM 1543 C C . GLU A 1 196 ? 28.161 -8.872 -26.939 1.00 96.44 196 GLU A C 1
ATOM 1545 O O . GLU A 1 196 ? 29.224 -8.932 -27.552 1.00 96.44 196 GLU A O 1
ATOM 1550 N N . GLU A 1 197 ? 27.301 -7.873 -27.142 1.00 96.81 197 GLU A N 1
ATOM 1551 C CA . GLU A 1 197 ? 27.568 -6.752 -28.051 1.00 96.81 197 GLU A CA 1
ATOM 1552 C C . GLU A 1 197 ? 28.821 -5.975 -27.625 1.00 96.81 197 GLU A C 1
ATOM 1554 O O . GLU A 1 197 ? 29.678 -5.674 -28.459 1.00 96.81 197 GLU A O 1
ATOM 1559 N N . MET A 1 198 ? 28.982 -5.713 -26.322 1.00 97.12 198 MET A N 1
ATOM 1560 C CA . MET A 1 198 ? 30.191 -5.088 -25.775 1.00 97.12 198 MET A CA 1
ATOM 1561 C C . MET A 1 198 ? 31.432 -5.963 -26.004 1.00 97.12 198 MET A C 1
ATOM 1563 O O . MET A 1 198 ? 32.491 -5.447 -26.365 1.00 97.12 198 MET A O 1
ATOM 1567 N N . ARG A 1 199 ? 31.306 -7.287 -25.826 1.00 97.88 199 ARG A N 1
ATOM 1568 C CA . ARG A 1 199 ? 32.382 -8.258 -26.071 1.00 97.88 199 ARG A CA 1
ATOM 1569 C C . ARG A 1 199 ? 32.834 -8.218 -27.529 1.00 97.88 199 ARG A C 1
ATOM 1571 O O . ARG A 1 199 ? 34.027 -8.069 -27.778 1.00 97.88 199 ARG A O 1
ATOM 1578 N N . ILE A 1 200 ? 31.894 -8.286 -28.472 1.00 97.94 200 ILE A N 1
ATOM 1579 C CA . ILE A 1 200 ? 32.170 -8.244 -29.916 1.00 97.94 200 ILE A CA 1
ATOM 1580 C C . ILE A 1 200 ? 32.790 -6.898 -30.315 1.00 97.94 200 ILE A C 1
ATOM 1582 O O . ILE A 1 200 ? 33.761 -6.864 -31.073 1.00 97.94 200 ILE A O 1
ATOM 1586 N N . ALA A 1 201 ? 32.273 -5.780 -29.794 1.00 97.88 201 ALA A N 1
ATOM 1587 C CA . ALA A 1 201 ? 32.833 -4.458 -30.066 1.00 97.88 201 ALA A CA 1
ATOM 1588 C C . ALA A 1 201 ? 34.281 -4.349 -29.567 1.00 97.88 201 ALA A C 1
ATOM 1590 O O . ALA A 1 201 ? 35.155 -3.874 -30.293 1.00 97.88 201 ALA A O 1
ATOM 1591 N N . MET A 1 202 ? 34.554 -4.833 -28.352 1.00 97.81 202 MET A N 1
ATOM 1592 C CA . MET A 1 202 ? 35.905 -4.862 -27.796 1.00 97.81 202 MET A CA 1
ATOM 1593 C C . MET A 1 202 ? 36.847 -5.747 -28.619 1.00 97.81 202 MET A C 1
ATOM 1595 O O . MET A 1 202 ? 37.954 -5.311 -28.930 1.00 97.81 202 MET A O 1
ATOM 1599 N N . GLU A 1 203 ? 36.406 -6.942 -29.017 1.00 97.62 203 GLU A N 1
ATOM 1600 C CA . GLU A 1 203 ? 37.163 -7.848 -29.890 1.00 97.62 203 GLU A CA 1
ATOM 1601 C C . GLU A 1 203 ? 37.515 -7.159 -31.220 1.00 97.62 203 GLU A C 1
ATOM 1603 O O . GLU A 1 203 ? 38.687 -7.092 -31.593 1.00 97.62 203 GLU A O 1
ATOM 1608 N N . THR A 1 204 ? 36.540 -6.487 -31.838 1.00 98.12 204 THR A N 1
ATOM 1609 C CA . THR A 1 204 ? 36.729 -5.714 -33.078 1.00 98.12 204 THR A CA 1
ATOM 1610 C C . THR A 1 204 ? 37.752 -4.581 -32.910 1.00 98.12 204 THR A C 1
ATOM 1612 O O . THR A 1 204 ? 38.620 -4.385 -33.763 1.00 98.12 204 THR A O 1
ATOM 1615 N N . TYR A 1 205 ? 37.696 -3.821 -31.809 1.00 98.00 205 TYR A N 1
ATOM 1616 C CA . TYR A 1 205 ? 38.676 -2.760 -31.546 1.00 98.00 205 TYR A CA 1
ATOM 1617 C C . TYR A 1 205 ? 40.080 -3.317 -31.311 1.00 98.00 205 TYR A C 1
ATOM 1619 O O . TYR A 1 205 ? 41.052 -2.732 -31.791 1.00 98.00 205 TYR A O 1
ATOM 1627 N N . CYS A 1 206 ? 40.208 -4.436 -30.595 1.00 98.00 206 CYS A N 1
ATOM 1628 C CA . CYS A 1 206 ? 41.494 -5.091 -30.376 1.00 98.00 206 CYS A CA 1
ATOM 1629 C C . CYS A 1 206 ? 42.115 -5.575 -31.694 1.00 98.00 206 CYS A C 1
ATOM 1631 O O . CYS A 1 206 ? 43.305 -5.345 -31.925 1.00 98.00 206 CYS A O 1
ATOM 1633 N N . GLU A 1 207 ? 41.319 -6.181 -32.577 1.00 97.88 207 GLU A N 1
ATOM 1634 C CA . GLU A 1 207 ? 41.755 -6.584 -33.917 1.00 97.88 207 GLU A CA 1
ATOM 1635 C C . GLU A 1 207 ? 42.217 -5.384 -34.755 1.00 97.88 207 GLU A C 1
ATOM 1637 O O . GLU A 1 207 ? 43.277 -5.432 -35.387 1.00 97.88 207 GLU A O 1
ATOM 1642 N N . GLU A 1 208 ? 41.479 -4.272 -34.717 1.00 97.56 208 GLU A N 1
ATOM 1643 C CA . GLU A 1 208 ? 41.836 -3.057 -35.452 1.00 97.56 208 GLU A CA 1
ATOM 1644 C C . GLU A 1 208 ? 43.112 -2.405 -34.905 1.00 97.56 208 GLU A C 1
ATOM 1646 O O . GLU A 1 208 ? 43.992 -2.013 -35.676 1.00 97.56 208 GLU A O 1
ATOM 1651 N N . VAL A 1 209 ? 43.271 -2.349 -33.580 1.00 97.81 209 VAL A N 1
ATOM 1652 C CA . VAL A 1 209 ? 44.516 -1.894 -32.945 1.00 97.81 209 VAL A CA 1
ATOM 1653 C C . VAL A 1 209 ? 45.686 -2.762 -33.404 1.00 97.81 209 VAL A C 1
ATOM 1655 O O . VAL A 1 209 ? 46.730 -2.227 -33.781 1.00 97.81 209 VAL A O 1
ATOM 1658 N N . HIS A 1 210 ? 45.516 -4.083 -33.444 1.00 98.00 210 HIS A N 1
ATOM 1659 C CA . HIS A 1 210 ? 46.557 -4.989 -33.919 1.00 98.00 210 HIS A CA 1
ATOM 1660 C C . HIS A 1 210 ? 46.897 -4.757 -35.401 1.00 98.00 210 HIS A C 1
ATOM 1662 O O . HIS A 1 210 ? 48.069 -4.653 -35.778 1.00 98.00 210 HIS A O 1
ATOM 1668 N N . ARG A 1 211 ? 45.883 -4.583 -36.255 1.00 97.88 211 ARG A N 1
ATOM 1669 C CA . ARG A 1 211 ? 46.061 -4.256 -37.677 1.00 97.88 211 ARG A CA 1
ATOM 1670 C C . ARG A 1 211 ? 46.823 -2.941 -37.868 1.00 97.88 211 ARG A C 1
ATOM 1672 O O . ARG A 1 211 ? 47.735 -2.871 -38.700 1.00 97.88 211 ARG A O 1
ATOM 1679 N N . LEU A 1 212 ? 46.483 -1.909 -37.094 1.00 97.50 212 LEU A N 1
ATOM 1680 C CA . LEU A 1 212 ? 47.161 -0.612 -37.108 1.00 97.50 212 LEU A CA 1
ATOM 1681 C C . LEU A 1 212 ? 48.615 -0.726 -36.638 1.00 97.50 212 LEU A C 1
ATOM 1683 O O . LEU A 1 212 ? 49.495 -0.163 -37.286 1.00 97.50 212 LEU A O 1
ATOM 1687 N N . GLN A 1 213 ? 48.893 -1.505 -35.588 1.00 97.19 213 GLN A N 1
ATOM 1688 C CA . GLN A 1 213 ? 50.261 -1.786 -35.133 1.00 97.19 213 GLN A CA 1
ATOM 1689 C C . GLN A 1 213 ? 51.107 -2.427 -36.242 1.00 97.19 213 GLN A C 1
ATOM 1691 O O . GLN A 1 213 ? 52.239 -2.000 -36.476 1.00 97.19 213 GLN A O 1
ATOM 1696 N N . ILE A 1 214 ? 50.555 -3.400 -36.978 1.00 97.44 214 ILE A N 1
ATOM 1697 C CA . ILE A 1 214 ? 51.246 -4.032 -38.113 1.00 97.44 214 ILE A CA 1
ATOM 1698 C C . ILE A 1 214 ? 51.562 -3.004 -39.204 1.00 97.44 214 ILE A C 1
ATOM 1700 O O . ILE A 1 214 ? 52.669 -2.996 -39.749 1.00 97.44 214 ILE A O 1
ATOM 1704 N N . LEU A 1 215 ? 50.604 -2.144 -39.558 1.00 96.31 215 LEU A N 1
ATOM 1705 C CA . LEU A 1 215 ? 50.827 -1.101 -40.561 1.00 96.31 215 LEU A CA 1
ATOM 1706 C C . LEU A 1 215 ? 51.877 -0.085 -40.117 1.00 96.31 215 LEU A C 1
ATOM 1708 O O . LEU A 1 215 ? 52.693 0.334 -40.937 1.00 96.31 215 LEU A O 1
ATOM 1712 N N . LEU A 1 216 ? 51.878 0.278 -38.838 1.00 95.12 216 LEU A N 1
ATOM 1713 C CA . LEU A 1 216 ? 52.838 1.214 -38.267 1.00 95.12 216 LEU A CA 1
ATOM 1714 C C . LEU A 1 216 ? 54.252 0.614 -38.264 1.00 95.12 216 LEU A C 1
ATOM 1716 O O . LEU A 1 216 ? 55.188 1.246 -38.745 1.00 95.12 216 LEU A O 1
ATOM 1720 N N . ALA A 1 217 ? 54.402 -0.658 -37.887 1.00 95.44 217 ALA A N 1
ATOM 1721 C CA . ALA A 1 217 ? 55.672 -1.373 -38.016 1.00 95.44 217 ALA A CA 1
ATOM 1722 C C . ALA A 1 217 ? 56.150 -1.439 -39.482 1.00 95.44 217 ALA A C 1
ATOM 1724 O O . ALA A 1 217 ? 57.323 -1.203 -39.787 1.00 95.44 217 ALA A O 1
ATOM 1725 N N . LYS A 1 218 ? 55.240 -1.706 -40.430 1.00 95.38 218 LYS A N 1
ATOM 1726 C CA . LYS A 1 218 ? 55.559 -1.690 -41.868 1.00 95.38 218 LYS A CA 1
ATOM 1727 C C . LYS A 1 218 ? 56.009 -0.302 -42.336 1.00 95.38 218 LYS A C 1
ATOM 1729 O O . LYS A 1 218 ? 57.020 -0.211 -43.032 1.00 95.38 218 LYS A O 1
ATOM 1734 N N . SER A 1 219 ? 55.318 0.770 -41.949 1.00 92.50 219 SER A N 1
ATOM 1735 C CA . SER A 1 219 ? 55.681 2.135 -42.353 1.00 92.50 219 SER A CA 1
ATOM 1736 C C . SER A 1 219 ? 57.019 2.574 -41.749 1.00 92.50 219 SER A C 1
ATOM 1738 O O . SER A 1 219 ? 57.836 3.168 -42.451 1.00 92.50 219 SER A O 1
ATOM 1740 N N . GLU A 1 220 ? 57.317 2.193 -40.506 1.00 92.69 220 GLU A N 1
ATOM 1741 C CA . GLU A 1 220 ? 58.617 2.431 -39.877 1.00 92.69 220 GLU A CA 1
ATOM 1742 C C . GLU A 1 220 ? 59.756 1.698 -40.591 1.00 92.69 220 GLU A C 1
ATOM 1744 O O . GLU A 1 220 ? 60.812 2.286 -40.840 1.00 92.69 220 GLU A O 1
ATOM 1749 N N . THR A 1 221 ? 59.560 0.429 -40.970 1.00 89.75 221 THR A N 1
ATOM 1750 C CA . THR A 1 221 ? 60.576 -0.303 -41.747 1.00 89.75 221 THR A CA 1
ATOM 1751 C C . THR A 1 221 ? 60.794 0.322 -43.122 1.00 89.75 221 THR A C 1
ATOM 1753 O O . THR A 1 221 ? 61.933 0.418 -43.580 1.00 89.75 221 THR A O 1
ATOM 1756 N N . MET A 1 222 ? 59.729 0.801 -43.767 1.00 88.06 222 MET A N 1
ATOM 1757 C CA . MET A 1 222 ? 59.811 1.505 -45.041 1.00 88.06 222 MET A CA 1
ATOM 1758 C C . MET A 1 222 ? 60.558 2.835 -44.889 1.00 88.06 222 MET A C 1
ATOM 1760 O O . MET A 1 222 ? 61.497 3.090 -45.641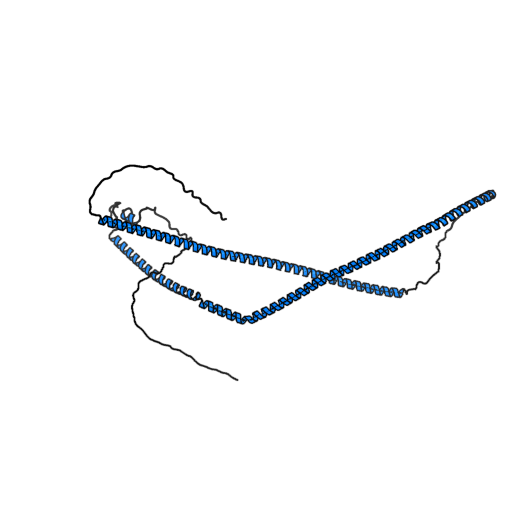 1.00 88.06 222 MET A O 1
ATOM 1764 N N . LYS A 1 223 ? 60.235 3.632 -43.863 1.00 88.44 223 LYS A N 1
ATOM 1765 C CA . LYS A 1 223 ? 60.946 4.873 -43.526 1.00 88.44 223 LYS A CA 1
ATOM 1766 C C . LYS A 1 223 ? 62.439 4.621 -43.300 1.00 88.44 223 LYS A C 1
ATOM 1768 O O . LYS A 1 223 ? 63.260 5.329 -43.872 1.00 88.44 223 LYS A O 1
ATOM 1773 N N . LYS A 1 224 ? 62.806 3.573 -42.551 1.00 87.81 224 LYS A N 1
ATOM 1774 C CA . LYS A 1 224 ? 64.213 3.173 -42.352 1.00 87.81 224 LYS A CA 1
ATOM 1775 C C . LYS A 1 224 ? 64.911 2.807 -43.667 1.00 87.81 224 LYS A C 1
ATOM 1777 O O . LYS A 1 224 ? 66.057 3.197 -43.861 1.00 87.81 224 LYS A O 1
ATOM 1782 N N . LYS A 1 225 ? 64.240 2.099 -44.585 1.00 85.56 225 LYS A N 1
ATOM 1783 C CA . LYS A 1 225 ? 64.789 1.788 -45.921 1.00 85.56 225 LYS A CA 1
ATOM 1784 C C . LYS A 1 225 ? 65.028 3.050 -46.751 1.00 85.56 225 LYS A C 1
ATOM 1786 O O . LYS A 1 225 ? 66.081 3.155 -47.370 1.00 85.56 225 LYS A O 1
ATOM 1791 N N . TYR A 1 226 ? 64.097 4.005 -46.732 1.00 81.69 226 TYR A N 1
ATOM 1792 C CA . TYR A 1 226 ? 64.262 5.287 -47.423 1.00 81.69 226 TYR A CA 1
ATOM 1793 C C . TYR A 1 226 ? 65.417 6.105 -46.851 1.00 81.69 226 TYR A C 1
ATOM 1795 O O . TYR A 1 226 ? 66.250 6.569 -47.619 1.00 81.69 226 TYR A O 1
ATOM 1803 N N . VAL A 1 227 ? 65.513 6.224 -45.523 1.00 82.44 227 VAL A N 1
ATOM 1804 C CA . VAL A 1 227 ? 66.635 6.916 -44.866 1.00 82.44 227 VAL A CA 1
ATOM 1805 C C . VAL A 1 227 ? 67.963 6.249 -45.228 1.00 82.44 227 VAL A C 1
ATOM 1807 O O . VAL A 1 227 ? 68.876 6.927 -45.681 1.00 82.44 227 VAL A O 1
ATOM 1810 N N . LYS A 1 228 ? 68.044 4.915 -45.163 1.00 78.56 228 LYS A N 1
ATOM 1811 C CA . LYS A 1 228 ? 69.255 4.169 -45.536 1.00 78.56 228 LYS A CA 1
ATOM 1812 C C . LYS A 1 228 ? 69.617 4.313 -47.022 1.00 78.56 228 LYS A C 1
ATOM 1814 O O . LYS A 1 228 ? 70.791 4.385 -47.365 1.00 78.56 228 LYS A O 1
ATOM 1819 N N . SER A 1 229 ? 68.627 4.360 -47.916 1.00 74.12 229 SER A N 1
ATOM 1820 C CA . SER A 1 229 ? 68.848 4.617 -49.346 1.00 74.12 229 SER A CA 1
ATOM 1821 C C . SER A 1 229 ? 69.283 6.059 -49.612 1.00 74.12 229 SER A C 1
ATOM 1823 O O . SER A 1 229 ? 70.064 6.296 -50.528 1.00 74.12 229 SER A O 1
ATOM 1825 N N . PHE A 1 230 ? 68.777 7.017 -48.837 1.00 73.19 230 PHE A N 1
ATOM 1826 C CA . PHE A 1 230 ? 69.182 8.414 -48.910 1.00 73.19 230 PHE A CA 1
ATOM 1827 C C . PHE A 1 230 ? 70.627 8.589 -48.416 1.00 73.19 230 PHE A C 1
ATOM 1829 O O . PHE A 1 230 ? 71.430 9.195 -49.115 1.00 73.19 230 PHE A O 1
ATOM 1836 N N . GLU A 1 231 ? 71.000 7.953 -47.302 1.00 67.19 231 GLU A N 1
ATOM 1837 C CA . GLU A 1 231 ? 72.386 7.885 -46.810 1.00 67.19 231 GLU A CA 1
ATOM 1838 C C . GLU A 1 231 ? 73.337 7.212 -47.817 1.00 67.19 231 GLU A C 1
ATOM 1840 O O . GLU A 1 231 ? 74.447 7.690 -48.040 1.00 67.19 231 GLU A O 1
ATOM 1845 N N . ALA A 1 232 ? 72.901 6.147 -48.498 1.00 67.88 232 ALA A N 1
ATOM 1846 C CA . ALA A 1 232 ? 73.691 5.514 -49.558 1.00 67.88 232 ALA A CA 1
ATOM 1847 C C . ALA A 1 232 ? 73.878 6.423 -50.791 1.00 67.88 232 ALA A C 1
ATOM 1849 O O . ALA A 1 232 ? 74.946 6.416 -51.401 1.00 67.88 232 ALA A O 1
ATOM 1850 N N . ASN A 1 233 ? 72.876 7.238 -51.138 1.00 60.81 233 ASN A N 1
ATOM 1851 C CA . ASN A 1 233 ? 72.991 8.230 -52.212 1.00 60.81 233 ASN A CA 1
ATOM 1852 C C . ASN A 1 233 ? 73.927 9.393 -51.844 1.00 60.81 233 ASN A C 1
ATOM 1854 O O . ASN A 1 233 ? 74.619 9.901 -52.726 1.00 60.81 233 ASN A O 1
ATOM 1858 N N . ILE A 1 234 ? 74.016 9.776 -50.564 1.00 62.09 234 ILE A N 1
ATOM 1859 C CA . ILE A 1 234 ? 75.031 10.733 -50.089 1.00 62.09 234 ILE A CA 1
ATOM 1860 C C . ILE A 1 234 ? 76.443 10.191 -50.375 1.00 62.09 234 ILE A C 1
ATOM 1862 O O . ILE A 1 234 ? 77.263 10.915 -50.922 1.00 62.09 234 ILE A O 1
ATOM 1866 N N . CYS A 1 235 ? 76.704 8.897 -50.163 1.00 54.97 235 CYS A N 1
ATOM 1867 C CA . CYS A 1 235 ? 78.011 8.288 -50.460 1.00 54.97 235 CYS A CA 1
ATOM 1868 C C . CYS A 1 235 ? 78.384 8.315 -51.964 1.00 54.97 235 CYS A C 1
ATOM 1870 O O . CYS A 1 235 ? 79.552 8.475 -52.326 1.00 54.97 235 CYS A O 1
ATOM 1872 N N . VAL A 1 236 ? 77.398 8.220 -52.866 1.00 59.56 236 VAL A N 1
ATOM 1873 C CA . VAL A 1 236 ? 77.609 8.386 -54.321 1.00 59.56 236 VAL A CA 1
ATOM 1874 C C . VAL A 1 236 ? 77.841 9.862 -54.688 1.00 59.56 236 VAL A C 1
ATOM 1876 O O . VAL A 1 236 ? 78.640 10.171 -55.582 1.00 59.56 236 VAL A O 1
ATOM 1879 N N . SER A 1 237 ? 77.193 10.787 -53.972 1.00 56.16 237 SER A N 1
ATOM 1880 C CA . SER A 1 237 ? 77.453 12.227 -54.073 1.00 56.16 237 SER A CA 1
ATOM 1881 C C . SER A 1 237 ? 78.866 12.579 -53.603 1.00 56.16 237 SER A C 1
ATOM 1883 O O . SER A 1 237 ? 79.551 13.313 -54.308 1.00 56.16 237 SER A O 1
ATOM 1885 N N . ASP A 1 238 ? 79.357 11.986 -52.512 1.00 59.91 238 ASP A N 1
ATOM 1886 C CA . ASP A 1 238 ? 80.722 12.201 -52.014 1.00 59.91 238 ASP A CA 1
ATOM 1887 C C . ASP A 1 238 ? 81.777 11.746 -53.032 1.00 59.91 238 ASP A C 1
ATOM 1889 O O . ASP A 1 238 ? 82.771 12.436 -53.244 1.00 59.91 238 ASP A O 1
ATOM 1893 N N . TYR A 1 239 ? 81.558 10.630 -53.742 1.00 59.00 239 TYR A N 1
ATOM 1894 C CA . TYR A 1 239 ? 82.450 10.201 -54.833 1.00 59.00 239 TYR A CA 1
ATOM 1895 C C . TYR A 1 239 ? 82.445 11.201 -56.000 1.00 59.00 239 TYR A C 1
ATOM 1897 O O . TYR A 1 239 ? 83.488 11.525 -56.580 1.00 59.00 239 TYR A O 1
ATOM 1905 N N . SER A 1 240 ? 81.265 11.738 -56.316 1.00 66.44 240 SER A N 1
ATOM 1906 C CA . SER A 1 240 ? 81.091 12.790 -57.319 1.00 66.44 240 SER A CA 1
ATOM 1907 C C . SER A 1 240 ? 81.794 14.083 -56.889 1.00 66.44 240 SER A C 1
ATOM 1909 O O . SER A 1 240 ? 82.463 14.719 -57.701 1.00 66.44 240 SER A O 1
ATOM 1911 N N . GLU A 1 241 ? 81.730 14.444 -55.611 1.00 69.88 241 GLU A N 1
ATOM 1912 C CA . GLU A 1 241 ? 82.377 15.618 -55.026 1.00 69.88 241 GLU A CA 1
ATOM 1913 C C . GLU A 1 241 ? 83.905 15.465 -54.959 1.00 69.88 241 GLU A C 1
ATOM 1915 O O . GLU A 1 241 ? 84.640 16.380 -55.334 1.00 69.88 241 GLU A O 1
ATOM 1920 N N . TRP A 1 242 ? 84.405 14.271 -54.631 1.00 70.50 242 TRP A N 1
ATOM 1921 C CA . TRP A 1 242 ? 85.830 13.934 -54.679 1.00 70.50 242 TRP A CA 1
ATOM 1922 C C . TRP A 1 242 ? 86.386 14.002 -56.107 1.00 70.50 242 TRP A C 1
ATOM 1924 O O . TRP A 1 242 ? 87.471 14.540 -56.348 1.00 70.50 242 TRP A O 1
ATOM 1934 N N . SER A 1 243 ? 85.617 13.511 -57.085 1.00 76.19 243 SER A N 1
ATOM 1935 C CA . SER A 1 243 ? 85.962 13.622 -58.504 1.00 76.19 243 SER A CA 1
ATOM 1936 C C . SER A 1 243 ? 85.949 15.079 -58.989 1.00 76.19 243 SER A C 1
ATOM 1938 O O . SER A 1 243 ? 86.885 15.485 -59.680 1.00 76.19 243 SER A O 1
ATOM 1940 N N . ARG A 1 244 ? 84.977 15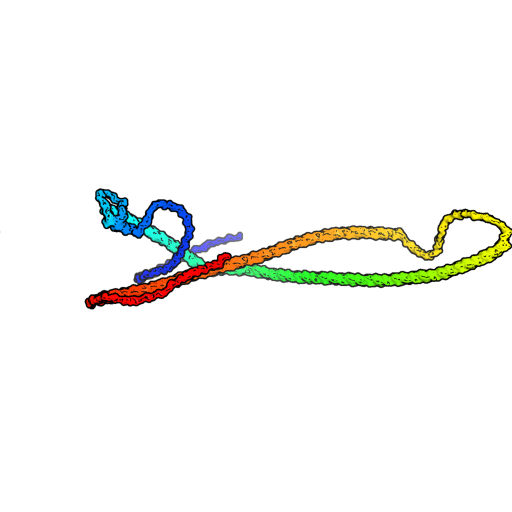.900 -58.550 1.00 80.38 244 ARG A N 1
ATOM 1941 C CA . ARG A 1 244 ? 84.938 17.349 -58.819 1.00 80.38 244 ARG A CA 1
ATOM 1942 C C . ARG A 1 244 ? 86.151 18.054 -58.222 1.00 80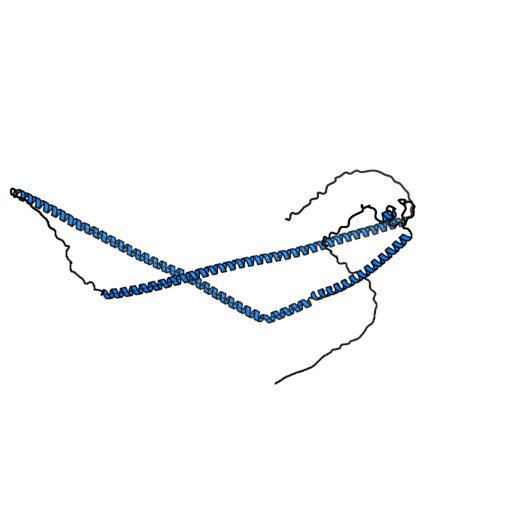.38 244 ARG A C 1
ATOM 1944 O O . ARG A 1 244 ? 86.797 18.819 -58.925 1.00 80.38 244 ARG A O 1
ATOM 1951 N N . GLN A 1 245 ? 86.528 17.763 -56.979 1.00 81.75 245 GLN A N 1
ATOM 1952 C CA . GLN A 1 245 ? 87.718 18.346 -56.344 1.00 81.75 245 GLN A CA 1
ATOM 1953 C C . GLN A 1 245 ? 89.025 17.932 -57.037 1.00 81.75 245 GLN A C 1
ATOM 1955 O O . GLN A 1 245 ? 89.989 18.701 -57.079 1.00 81.75 245 GLN A O 1
ATOM 1960 N N . ARG A 1 246 ? 89.087 16.715 -57.589 1.00 83.50 246 ARG A N 1
ATOM 1961 C CA . ARG A 1 246 ? 90.247 16.238 -58.353 1.00 83.50 246 ARG A CA 1
ATOM 1962 C C . ARG A 1 246 ? 90.321 16.884 -59.734 1.00 83.50 246 ARG A C 1
ATOM 1964 O O . ARG A 1 246 ? 91.408 17.263 -60.164 1.00 83.50 246 ARG A O 1
ATOM 1971 N N . LEU A 1 247 ? 89.173 17.058 -60.388 1.00 85.00 247 LEU A N 1
ATOM 1972 C CA . LEU A 1 247 ? 89.057 17.811 -61.632 1.00 85.00 247 LEU A CA 1
ATOM 1973 C C . LEU A 1 247 ? 89.447 19.278 -61.415 1.00 85.00 247 LEU A C 1
ATOM 1975 O O . LEU A 1 247 ? 90.270 19.784 -62.162 1.00 85.00 247 LEU A O 1
ATOM 1979 N N . MET A 1 248 ? 88.957 19.918 -60.351 1.00 86.81 248 MET A N 1
ATOM 1980 C CA . MET A 1 248 ? 89.311 21.292 -59.975 1.00 86.81 248 MET A CA 1
ATOM 1981 C C . MET A 1 248 ? 90.814 21.457 -59.737 1.00 86.81 248 MET A C 1
ATOM 1983 O O . MET A 1 248 ? 91.407 22.389 -60.259 1.00 86.81 248 MET A O 1
ATOM 1987 N N . ARG A 1 249 ? 91.469 20.523 -59.032 1.00 86.88 249 ARG A N 1
ATOM 1988 C CA . ARG A 1 249 ? 92.939 20.533 -58.892 1.00 86.88 249 ARG A CA 1
ATOM 1989 C C . ARG A 1 249 ? 93.660 20.372 -60.225 1.00 86.88 249 ARG A C 1
ATOM 1991 O O . ARG A 1 249 ? 94.668 21.028 -60.448 1.00 86.88 249 ARG A O 1
ATOM 1998 N N . ARG A 1 250 ? 93.154 19.512 -61.113 1.00 88.62 250 ARG A N 1
ATOM 1999 C CA . ARG A 1 250 ? 93.738 19.331 -62.446 1.00 88.62 250 ARG A CA 1
ATOM 2000 C C . ARG A 1 250 ? 93.561 20.573 -63.315 1.00 88.62 250 ARG A C 1
ATOM 2002 O O . ARG A 1 250 ? 94.485 20.904 -64.046 1.00 88.62 250 ARG A O 1
ATOM 2009 N N . ILE A 1 251 ? 92.407 21.233 -63.228 1.00 86.50 251 ILE A N 1
ATOM 2010 C CA . ILE A 1 251 ? 92.156 22.529 -63.859 1.00 86.50 251 ILE A CA 1
ATOM 2011 C C . ILE A 1 251 ? 93.154 23.546 -63.306 1.00 86.50 251 ILE A C 1
ATOM 2013 O O . ILE A 1 251 ? 93.868 24.130 -64.102 1.00 86.50 251 ILE A O 1
ATOM 2017 N N . LEU A 1 252 ? 93.326 23.644 -61.985 1.00 88.75 252 LEU A N 1
ATOM 2018 C CA . LEU A 1 252 ? 94.275 24.577 -61.368 1.00 88.75 252 LEU A CA 1
ATOM 2019 C C . LEU A 1 252 ? 95.737 24.318 -61.777 1.00 88.75 252 LEU A C 1
ATOM 2021 O O . LEU A 1 252 ? 96.490 25.250 -62.038 1.00 88.75 252 LEU A O 1
ATOM 2025 N N . ASP A 1 253 ? 96.155 23.053 -61.863 1.00 85.00 253 ASP A N 1
ATOM 2026 C CA . ASP A 1 253 ? 97.488 22.681 -62.357 1.00 85.00 253 ASP A CA 1
ATOM 2027 C C . ASP A 1 253 ? 97.667 23.051 -63.833 1.00 85.00 253 ASP A C 1
ATOM 2029 O O . ASP A 1 253 ? 98.752 23.464 -64.240 1.00 85.00 253 ASP A O 1
ATOM 2033 N N . LEU A 1 254 ? 96.622 22.878 -64.649 1.00 84.38 254 LEU A N 1
ATOM 2034 C CA . LEU A 1 254 ? 96.634 23.267 -66.056 1.00 84.38 254 LEU A CA 1
ATOM 2035 C C . LEU A 1 254 ? 96.625 24.787 -66.209 1.00 84.38 254 LEU A C 1
ATOM 2037 O O . LEU A 1 254 ? 97.387 25.288 -67.021 1.00 84.38 254 LEU A O 1
ATOM 2041 N N . GLU A 1 255 ? 95.849 25.511 -65.406 1.00 84.44 255 GLU A N 1
ATOM 2042 C CA . GLU A 1 255 ? 95.844 26.974 -65.330 1.00 84.44 255 GLU A CA 1
ATOM 2043 C C . GLU A 1 255 ? 97.200 27.504 -64.879 1.00 84.44 255 GLU A C 1
ATOM 2045 O O . GLU A 1 255 ? 97.698 28.447 -65.472 1.00 84.44 255 GLU A O 1
ATOM 2050 N N . LYS A 1 256 ? 97.859 26.865 -63.906 1.00 86.38 256 LYS A N 1
ATOM 2051 C CA . LYS A 1 256 ? 99.230 27.212 -63.514 1.00 86.38 256 LYS A CA 1
ATOM 2052 C C . LYS A 1 256 ? 100.217 26.958 -64.648 1.00 86.38 256 LYS A C 1
ATOM 2054 O O . LYS A 1 256 ? 101.083 27.781 -64.893 1.00 86.38 256 LYS A O 1
ATOM 2059 N N . LYS A 1 257 ? 100.077 25.847 -65.371 1.00 86.12 257 LYS A N 1
ATOM 2060 C CA . LYS A 1 257 ? 100.961 25.503 -66.495 1.00 86.12 257 LYS A CA 1
ATOM 2061 C C . LYS A 1 257 ? 100.736 26.406 -67.710 1.00 86.12 257 LYS A C 1
ATOM 2063 O O . LYS A 1 257 ? 101.693 26.738 -68.403 1.00 86.12 257 LYS A O 1
ATOM 2068 N N . VAL A 1 258 ? 99.487 26.812 -67.945 1.00 78.56 258 VAL A N 1
ATOM 2069 C CA . VAL A 1 258 ? 99.116 27.859 -68.903 1.00 78.56 258 VAL A CA 1
ATOM 2070 C C . VAL A 1 258 ? 99.669 29.193 -68.425 1.00 78.56 258 VAL A C 1
ATOM 2072 O O . VAL A 1 258 ? 100.322 29.844 -69.214 1.00 78.56 258 VAL A O 1
ATOM 2075 N N . GLY A 1 259 ? 99.543 29.536 -67.146 1.00 75.06 259 GLY A N 1
ATOM 2076 C CA . GLY A 1 259 ? 100.126 30.727 -66.533 1.00 75.06 259 GLY A CA 1
ATOM 2077 C C . GLY A 1 259 ? 101.652 30.763 -66.615 1.00 75.06 259 GLY A C 1
ATOM 2078 O O . GLY A 1 259 ? 102.213 31.812 -66.877 1.00 75.06 259 GLY A O 1
ATOM 2079 N N . ASP A 1 260 ? 102.349 29.635 -66.494 1.00 74.25 260 ASP A N 1
ATOM 2080 C CA . ASP A 1 260 ? 103.799 29.547 -66.703 1.00 74.25 260 ASP A CA 1
ATOM 2081 C C . ASP A 1 260 ? 104.154 29.704 -68.199 1.00 74.25 260 ASP A C 1
ATOM 2083 O O . ASP A 1 260 ? 105.137 30.360 -68.551 1.00 74.25 260 ASP A O 1
ATOM 2087 N N . MET A 1 261 ? 103.326 29.156 -69.099 1.00 66.25 261 MET A N 1
ATOM 2088 C CA . MET A 1 261 ? 103.438 29.364 -70.552 1.00 66.25 261 MET A CA 1
ATOM 2089 C C . MET A 1 261 ? 103.036 30.781 -70.999 1.00 66.25 261 MET A C 1
ATOM 2091 O O . MET A 1 261 ? 103.523 31.260 -72.022 1.00 66.25 261 MET A O 1
ATOM 2095 N N . GLU A 1 262 ? 102.166 31.454 -70.254 1.00 65.94 262 GLU A N 1
ATOM 2096 C CA . GLU A 1 262 ? 101.593 32.768 -70.538 1.00 65.94 262 GLU A CA 1
ATOM 2097 C C . GLU A 1 262 ? 102.406 33.880 -69.871 1.00 65.94 262 GLU A C 1
ATOM 2099 O O . GLU A 1 262 ? 102.627 34.906 -70.491 1.00 65.94 262 GLU A O 1
ATOM 2104 N N . ASN A 1 263 ? 103.042 33.635 -68.725 1.00 56.72 263 ASN A N 1
ATOM 2105 C CA . ASN A 1 263 ? 104.121 34.467 -68.178 1.00 56.72 263 ASN A CA 1
ATOM 2106 C C . ASN A 1 263 ? 105.367 34.448 -69.080 1.00 56.72 263 ASN A C 1
ATOM 2108 O O . ASN A 1 263 ? 106.146 35.398 -69.082 1.00 56.72 263 ASN A O 1
ATOM 2112 N N . SER A 1 264 ? 105.531 33.410 -69.910 1.00 55.91 264 SER A N 1
ATOM 2113 C CA . SER A 1 264 ? 106.493 33.416 -71.021 1.00 55.91 264 SER A CA 1
ATOM 2114 C C . SER A 1 264 ? 105.990 34.179 -72.259 1.00 55.91 264 SER A C 1
ATOM 2116 O O . SER A 1 264 ? 106.784 34.430 -73.166 1.00 55.91 264 SER A O 1
ATOM 2118 N N . ARG A 1 265 ? 104.698 34.524 -72.342 1.00 55.78 265 ARG A N 1
ATOM 2119 C CA . ARG A 1 265 ? 104.043 35.114 -73.525 1.00 55.78 265 ARG A CA 1
ATOM 2120 C C . ARG A 1 265 ? 103.493 36.534 -73.289 1.00 55.78 265 ARG A C 1
ATOM 2122 O O . ARG A 1 265 ? 103.263 37.248 -74.256 1.00 55.78 265 ARG A O 1
ATOM 2129 N N . VAL A 1 266 ? 103.390 36.985 -72.038 1.00 44.22 266 VAL A N 1
ATOM 2130 C CA . VAL A 1 266 ? 102.877 38.297 -71.610 1.00 44.22 266 VAL A CA 1
ATOM 2131 C C . VAL A 1 266 ? 104.005 39.092 -70.932 1.00 44.22 266 VAL A C 1
ATOM 2133 O O . VAL A 1 266 ? 103.957 39.491 -69.777 1.00 44.22 266 VAL A O 1
ATOM 2136 N N . SER A 1 267 ? 105.058 39.338 -71.716 1.00 45.34 267 SER A N 1
ATOM 2137 C CA . SER A 1 267 ? 105.709 40.657 -71.806 1.00 45.34 267 SER A CA 1
ATOM 2138 C C . SER A 1 267 ? 105.077 41.472 -72.946 1.00 45.34 267 SER A C 1
ATOM 2140 O O . SER A 1 267 ? 105.755 42.180 -73.683 1.00 45.34 267 SER A O 1
ATOM 2142 N N . SER A 1 268 ? 103.769 41.329 -73.155 1.00 36.28 268 SER A N 1
ATOM 2143 C CA . SER A 1 268 ? 103.030 42.070 -74.170 1.00 36.28 268 SER A CA 1
ATOM 2144 C C . SER A 1 268 ? 101.546 42.049 -73.807 1.00 36.28 268 SER A C 1
ATOM 2146 O O . SER A 1 268 ? 100.906 41.017 -73.963 1.00 36.28 268 SER A O 1
ATOM 2148 N N . ALA A 1 269 ? 101.109 43.160 -73.198 1.00 35.06 269 ALA A N 1
ATOM 2149 C CA . ALA A 1 269 ? 99.888 43.930 -73.475 1.00 35.06 269 ALA A CA 1
ATOM 2150 C C . ALA A 1 269 ? 98.573 43.175 -73.773 1.00 35.06 269 ALA A C 1
ATOM 2152 O O . ALA A 1 269 ? 98.531 42.242 -74.559 1.00 35.06 269 ALA A O 1
ATOM 2153 N N . ASP A 1 270 ? 97.398 43.623 -73.350 1.00 30.41 270 ASP A N 1
ATOM 2154 C CA . ASP A 1 270 ? 96.955 44.638 -72.398 1.00 30.41 270 ASP A CA 1
ATOM 2155 C C . ASP A 1 270 ? 95.431 44.442 -72.292 1.00 30.41 270 ASP A C 1
ATOM 2157 O O . ASP A 1 270 ? 94.772 44.159 -73.290 1.00 30.41 270 ASP A O 1
ATOM 2161 N N . SER A 1 271 ? 94.915 44.633 -71.083 1.00 37.47 271 SER A N 1
ATOM 2162 C CA . SER A 1 271 ? 93.652 45.307 -70.760 1.00 37.47 271 SER A CA 1
ATOM 2163 C C . SER A 1 271 ? 92.285 44.859 -71.337 1.00 37.47 271 SER A C 1
ATOM 2165 O O . SER A 1 271 ? 91.938 45.072 -72.492 1.00 37.47 271 SER A O 1
ATOM 2167 N N . GLU A 1 272 ? 91.469 44.396 -70.376 1.00 31.09 272 GLU A N 1
ATOM 2168 C CA . GLU A 1 272 ? 90.107 44.854 -70.023 1.00 31.09 272 GLU A CA 1
ATOM 2169 C C . GLU A 1 272 ? 88.934 44.710 -71.019 1.00 31.09 272 GLU A C 1
ATOM 2171 O O . GLU A 1 272 ? 88.872 45.344 -72.064 1.00 31.09 272 GLU A O 1
ATOM 2176 N N . SER A 1 273 ? 87.852 44.046 -70.584 1.00 30.55 273 SER A N 1
ATOM 2177 C CA . SER A 1 273 ? 86.735 44.723 -69.888 1.00 30.55 273 SER A CA 1
ATOM 2178 C C . SER A 1 273 ? 85.423 43.926 -69.986 1.00 30.55 273 SER A C 1
ATOM 2180 O O . SER A 1 273 ? 84.955 43.555 -71.061 1.00 30.55 273 SER A O 1
ATOM 2182 N N . SER A 1 274 ? 84.826 43.670 -68.825 1.00 37.41 274 SER A N 1
ATOM 2183 C CA . SER A 1 274 ? 83.528 43.020 -68.612 1.00 37.41 274 SER A CA 1
ATOM 2184 C C . SER A 1 274 ? 82.356 43.975 -68.873 1.00 37.41 274 SER A C 1
ATOM 2186 O O . SER A 1 274 ? 82.488 45.146 -68.541 1.00 37.41 274 SER A O 1
ATOM 2188 N N . GLN A 1 275 ? 81.174 43.471 -69.276 1.00 32.81 275 GLN A N 1
ATOM 2189 C CA . GLN A 1 275 ? 79.895 43.743 -68.576 1.00 32.81 275 GLN A CA 1
ATOM 2190 C C . GLN A 1 275 ? 78.629 43.097 -69.199 1.00 32.81 275 GLN A C 1
ATOM 2192 O O . GLN A 1 275 ? 78.376 43.209 -70.390 1.00 32.81 275 GLN A O 1
ATOM 2197 N N . LEU A 1 276 ? 77.837 42.498 -68.292 1.00 31.78 276 LEU A N 1
ATOM 2198 C CA . LEU A 1 276 ? 76.371 42.542 -68.080 1.00 31.78 276 LEU A CA 1
ATOM 2199 C C . LEU A 1 276 ? 75.337 42.291 -69.201 1.00 31.78 276 LEU A C 1
ATOM 2201 O O . LEU A 1 276 ? 75.350 42.932 -70.241 1.00 31.78 276 LEU A O 1
ATOM 2205 N N . LEU A 1 277 ? 74.334 41.473 -68.817 1.00 31.52 277 LEU A N 1
ATOM 2206 C CA . LEU A 1 277 ? 72.870 41.462 -69.090 1.00 31.52 277 LEU A CA 1
ATOM 2207 C C . LEU A 1 277 ? 72.432 39.979 -69.207 1.00 31.52 277 LEU A C 1
ATOM 2209 O O . LEU A 1 277 ? 73.094 39.201 -69.875 1.00 31.52 277 LEU A O 1
ATOM 2213 N N . GLY A 1 278 ? 71.402 39.429 -68.561 1.00 34.75 278 GLY A N 1
ATOM 2214 C CA . GLY A 1 278 ? 70.152 39.986 -68.064 1.00 34.75 278 GLY A CA 1
ATOM 2215 C C . GLY A 1 278 ? 68.983 39.424 -68.882 1.00 34.75 278 GLY A C 1
ATOM 2216 O O . GLY A 1 278 ? 68.436 40.185 -69.660 1.00 34.75 278 GLY A O 1
ATOM 2217 N N . VAL A 1 279 ? 68.601 38.137 -68.751 1.00 30.30 279 VAL A N 1
ATOM 2218 C CA . VAL A 1 279 ? 67.348 37.592 -69.336 1.00 30.30 279 VAL A CA 1
ATOM 2219 C C . VAL A 1 279 ? 66.764 36.429 -68.513 1.00 30.30 279 VAL A C 1
ATOM 2221 O O . VAL A 1 279 ? 67.464 35.574 -67.982 1.00 30.30 279 VAL A O 1
ATOM 2224 N N . SER A 1 280 ? 65.436 36.480 -68.446 1.00 32.72 280 SER A N 1
ATOM 2225 C CA . SER A 1 280 ? 64.419 35.607 -67.863 1.00 32.72 280 SER A CA 1
ATOM 2226 C C . SER A 1 280 ? 64.353 34.154 -68.387 1.00 32.72 280 SER A C 1
ATOM 2228 O O . SER A 1 280 ? 64.813 33.849 -69.481 1.00 32.72 280 SER A O 1
ATOM 2230 N N . SER A 1 281 ? 63.578 33.354 -67.638 1.00 34.25 281 SER A N 1
ATOM 2231 C CA . SER A 1 281 ? 62.796 32.155 -68.012 1.00 34.25 281 SER A CA 1
ATOM 2232 C C . SER A 1 281 ? 63.394 30.767 -67.746 1.00 34.25 281 SER A C 1
ATOM 2234 O O . SER A 1 281 ? 64.375 30.339 -68.342 1.00 34.25 281 SER A O 1
ATOM 2236 N N . ALA A 1 282 ? 62.700 30.040 -66.861 1.00 35.94 282 ALA A N 1
ATOM 2237 C CA . ALA A 1 282 ? 62.833 28.604 -66.646 1.00 35.94 282 ALA A CA 1
ATOM 2238 C C . ALA A 1 282 ? 62.186 27.817 -67.808 1.00 35.94 282 ALA A C 1
ATOM 2240 O O . ALA A 1 282 ? 61.149 28.253 -68.321 1.00 35.94 282 ALA A O 1
ATOM 2241 N N . PRO A 1 283 ? 62.754 26.666 -68.214 1.00 48.53 283 PRO A N 1
ATOM 2242 C CA . PRO A 1 283 ? 62.334 25.966 -69.416 1.00 48.53 283 PRO A CA 1
ATOM 2243 C C . PRO A 1 283 ? 61.460 24.727 -69.148 1.00 48.53 283 PRO A C 1
ATOM 2245 O O . PRO A 1 283 ? 61.570 24.049 -68.130 1.00 48.53 283 PRO A O 1
ATOM 2248 N N . SER A 1 284 ? 60.641 24.456 -70.166 1.00 37.62 284 SER A N 1
ATOM 2249 C CA . SER A 1 284 ? 60.390 23.162 -70.816 1.00 37.62 284 SER A CA 1
ATOM 2250 C C . SER A 1 284 ? 59.854 21.971 -70.017 1.00 37.62 284 SER A C 1
ATOM 2252 O O . SER A 1 284 ? 60.529 21.362 -69.191 1.00 37.62 284 SER A O 1
ATOM 2254 N N . ALA A 1 285 ? 58.667 21.556 -70.460 1.00 44.69 285 ALA A N 1
ATOM 2255 C CA . ALA A 1 285 ? 58.149 20.201 -70.401 1.00 44.69 285 ALA A CA 1
ATOM 2256 C C . ALA A 1 285 ? 59.117 19.164 -71.005 1.00 44.69 285 ALA A C 1
ATOM 2258 O O . ALA A 1 285 ? 59.722 19.411 -72.049 1.00 44.69 285 ALA A O 1
ATOM 2259 N N . ASP A 1 286 ? 59.167 17.988 -70.380 1.00 35.53 286 ASP A N 1
ATOM 2260 C CA . ASP A 1 286 ? 59.692 16.743 -70.946 1.00 35.53 286 ASP A CA 1
ATOM 2261 C C . ASP A 1 286 ? 58.499 15.812 -71.272 1.00 35.53 286 ASP A C 1
ATOM 2263 O O . ASP A 1 286 ? 57.686 15.539 -70.379 1.00 35.53 286 ASP A O 1
ATOM 2267 N N . PRO A 1 287 ? 58.311 15.378 -72.534 1.00 54.62 287 PRO A N 1
ATOM 2268 C CA . PRO A 1 287 ? 57.167 14.587 -72.958 1.00 54.62 287 PRO A CA 1
ATOM 2269 C C . PRO A 1 287 ? 57.506 13.093 -73.000 1.00 54.62 287 PRO A C 1
ATOM 2271 O O . PRO A 1 287 ? 57.978 12.591 -74.014 1.00 54.62 287 PRO A O 1
ATOM 2274 N N . ASN A 1 288 ? 57.175 12.348 -71.945 1.00 39.59 288 ASN A N 1
ATOM 2275 C CA . ASN A 1 288 ? 57.011 10.893 -72.035 1.00 39.59 288 ASN A CA 1
ATOM 2276 C C . ASN A 1 288 ? 55.855 10.424 -71.139 1.00 39.59 288 ASN A C 1
ATOM 2278 O O . ASN A 1 288 ? 55.989 10.255 -69.929 1.00 39.59 288 ASN A O 1
ATOM 2282 N N . HIS A 1 289 ? 54.689 10.239 -71.764 1.00 41.78 289 HIS A N 1
ATOM 2283 C CA . HIS A 1 289 ? 53.497 9.647 -71.155 1.00 41.78 289 HIS A CA 1
ATOM 2284 C C . HIS A 1 289 ? 53.665 8.130 -70.956 1.00 41.78 289 HIS A C 1
ATOM 2286 O O . HIS A 1 289 ? 54.306 7.458 -71.762 1.00 41.78 289 HIS A O 1
ATOM 2292 N N . PRO A 1 290 ? 52.934 7.559 -69.989 1.00 47.00 290 PRO A N 1
ATOM 2293 C CA . PRO A 1 290 ? 51.755 6.814 -70.403 1.00 47.00 290 PRO A CA 1
ATOM 2294 C C . PRO A 1 290 ? 50.488 7.512 -69.907 1.00 47.00 290 PRO A C 1
ATOM 2296 O O . PRO A 1 290 ? 50.475 8.164 -68.865 1.00 47.00 290 PRO A O 1
ATOM 2299 N N . ALA A 1 291 ? 49.455 7.448 -70.741 1.00 48.19 291 ALA A N 1
ATOM 2300 C CA . ALA A 1 291 ? 48.222 8.220 -70.672 1.00 48.19 291 ALA A CA 1
ATOM 2301 C C . ALA A 1 291 ? 47.567 8.265 -69.273 1.00 48.19 291 ALA A C 1
ATOM 2303 O O . ALA A 1 291 ? 47.371 7.212 -68.661 1.00 48.19 291 ALA A O 1
ATOM 2304 N N . PRO A 1 292 ? 47.101 9.436 -68.797 1.00 50.69 292 PRO A N 1
ATOM 2305 C CA . PRO A 1 292 ? 46.066 9.488 -67.790 1.00 50.69 292 PRO A CA 1
ATOM 2306 C C . PRO A 1 292 ? 44.785 9.120 -68.536 1.00 50.69 292 PRO A C 1
ATOM 2308 O O . PRO A 1 292 ? 44.420 9.768 -69.519 1.00 50.69 292 PRO A O 1
ATOM 2311 N N . GLN A 1 293 ? 44.095 8.070 -68.104 1.00 56.59 293 GLN A N 1
ATOM 2312 C CA . GLN A 1 293 ? 42.693 7.917 -68.471 1.00 56.59 293 GLN A CA 1
ATOM 2313 C C . GLN A 1 293 ? 41.999 9.237 -68.119 1.00 56.59 293 GLN A C 1
ATOM 2315 O O . GLN A 1 293 ? 41.867 9.571 -66.941 1.00 56.59 293 GLN A O 1
ATOM 2320 N N . GLN A 1 294 ? 41.627 10.016 -69.138 1.00 55.06 294 GLN A N 1
ATOM 2321 C CA . GLN A 1 294 ? 40.731 11.149 -68.978 1.00 55.06 294 GLN A CA 1
ATOM 2322 C C . GLN A 1 294 ? 39.396 10.566 -68.527 1.00 55.06 294 GLN A C 1
ATOM 2324 O O . GLN A 1 294 ? 38.563 10.162 -69.334 1.00 55.06 294 GLN A O 1
ATOM 2329 N N . VAL A 1 295 ? 39.231 10.444 -67.213 1.00 59.28 295 VAL A N 1
ATOM 2330 C CA . VAL A 1 295 ? 37.916 10.317 -66.604 1.00 59.28 295 VAL A CA 1
ATOM 2331 C C . VAL A 1 295 ? 37.159 11.555 -67.055 1.00 59.28 295 VAL A C 1
ATOM 2333 O O . VAL A 1 295 ? 37.641 12.665 -66.837 1.00 59.28 295 VAL A O 1
ATOM 2336 N N . ASP A 1 296 ? 36.021 11.363 -67.718 1.00 71.56 296 ASP A N 1
ATOM 2337 C CA . ASP A 1 296 ? 35.143 12.452 -68.128 1.00 71.56 296 ASP A CA 1
ATOM 2338 C C . ASP A 1 296 ? 34.785 13.278 -66.884 1.00 71.56 296 ASP A C 1
ATOM 2340 O O . ASP A 1 296 ? 33.931 12.912 -66.071 1.00 71.56 296 ASP A O 1
ATOM 2344 N N . HIS A 1 297 ? 35.518 14.377 -66.688 1.00 80.44 297 HIS A N 1
ATOM 2345 C CA . HIS A 1 297 ? 35.438 15.207 -65.493 1.00 80.44 297 HIS A CA 1
ATOM 2346 C C . HIS A 1 297 ? 34.017 15.749 -65.288 1.00 80.44 297 HIS A C 1
ATOM 2348 O O . HIS A 1 297 ? 33.620 16.044 -64.157 1.00 80.44 297 HIS A O 1
ATOM 2354 N N . ILE A 1 298 ? 33.229 15.835 -66.365 1.00 84.81 298 ILE A N 1
ATOM 2355 C CA . ILE A 1 298 ? 31.832 16.263 -66.342 1.00 84.81 298 ILE A CA 1
ATOM 2356 C C . ILE A 1 298 ? 30.951 15.191 -65.690 1.00 84.81 298 ILE A C 1
ATOM 2358 O O . ILE A 1 298 ? 30.102 15.534 -64.856 1.00 84.81 298 ILE A O 1
ATOM 2362 N N . GLU A 1 299 ? 31.166 13.915 -66.015 1.00 87.06 299 GLU A N 1
ATOM 2363 C CA . GLU A 1 299 ? 30.454 12.785 -65.407 1.00 87.06 299 GLU A CA 1
ATOM 2364 C C . GLU A 1 299 ? 30.808 12.640 -63.925 1.00 87.06 299 GLU A C 1
ATOM 2366 O O . GLU A 1 299 ? 29.921 12.532 -63.075 1.00 87.06 299 GLU A O 1
ATOM 2371 N N . GLU A 1 300 ? 32.091 12.762 -63.579 1.00 88.81 300 GLU A N 1
ATOM 2372 C CA . GLU A 1 300 ? 32.533 12.691 -62.183 1.00 88.81 300 GLU A CA 1
ATOM 2373 C C . GLU A 1 300 ? 31.970 13.854 -61.350 1.00 88.81 300 GLU A C 1
ATOM 2375 O O . GLU A 1 300 ? 31.457 13.661 -60.246 1.00 88.81 300 GLU A O 1
ATOM 2380 N N . CYS A 1 301 ? 31.930 15.067 -61.907 1.00 89.62 301 CYS A N 1
ATOM 2381 C CA . CYS A 1 301 ? 31.251 16.199 -61.279 1.00 89.62 301 CYS A CA 1
ATOM 2382 C C . CYS A 1 301 ? 29.738 15.981 -61.127 1.00 89.62 301 CYS A C 1
ATOM 2384 O O . CYS A 1 301 ? 29.144 16.421 -60.137 1.00 89.62 301 CYS A O 1
ATOM 2386 N N . ARG A 1 302 ? 29.081 15.307 -62.081 1.00 92.25 302 ARG A N 1
ATOM 2387 C CA . ARG A 1 302 ? 27.657 14.954 -61.973 1.00 92.25 302 ARG A CA 1
ATOM 2388 C C . ARG A 1 302 ? 27.430 13.951 -60.841 1.00 92.25 302 ARG A C 1
ATOM 2390 O O . ARG A 1 302 ? 26.532 14.170 -60.023 1.00 92.25 302 ARG A O 1
ATOM 2397 N N . ARG A 1 303 ? 28.283 12.930 -60.740 1.00 94.75 303 ARG A N 1
ATOM 2398 C CA . ARG A 1 303 ? 28.270 11.921 -59.673 1.00 94.75 303 ARG A CA 1
ATOM 2399 C C . ARG A 1 303 ? 28.484 12.545 -58.294 1.00 94.75 303 ARG A C 1
ATOM 2401 O O . ARG A 1 303 ? 27.672 12.326 -57.393 1.00 94.75 303 ARG A O 1
ATOM 2408 N N . LEU A 1 304 ? 29.508 13.388 -58.141 1.00 95.44 304 LEU A N 1
ATOM 2409 C CA . LEU A 1 304 ? 29.810 14.086 -56.887 1.00 95.44 304 LEU A CA 1
ATOM 2410 C C . LEU A 1 304 ? 28.663 15.003 -56.448 1.00 95.44 304 LEU A C 1
ATOM 2412 O O . LEU A 1 304 ? 28.277 14.984 -55.280 1.00 95.44 304 LEU A O 1
ATOM 2416 N N . ARG A 1 305 ? 28.040 15.748 -57.373 1.00 95.38 305 ARG A N 1
ATOM 2417 C CA . ARG A 1 305 ? 26.843 16.551 -57.056 1.00 95.38 305 ARG A CA 1
ATOM 2418 C C . ARG A 1 305 ? 25.679 15.692 -56.559 1.00 95.38 305 ARG A C 1
ATOM 2420 O O . ARG A 1 305 ? 24.978 16.108 -55.637 1.00 95.38 305 ARG A O 1
ATOM 2427 N N . GLY A 1 306 ? 25.465 14.514 -57.148 1.00 96.50 306 GLY A N 1
ATOM 2428 C CA . GLY A 1 306 ? 24.461 13.553 -56.679 1.00 96.50 306 GLY A CA 1
ATOM 2429 C C . GLY A 1 306 ? 24.751 13.065 -55.259 1.00 96.50 306 GLY A C 1
ATOM 2430 O O . GLY A 1 306 ? 23.864 13.080 -54.404 1.00 96.50 306 GLY A O 1
ATOM 2431 N N . LEU A 1 307 ? 26.011 12.727 -54.980 1.00 96.94 307 LEU A N 1
ATOM 2432 C CA . LEU A 1 307 ? 26.441 12.270 -53.662 1.00 96.94 307 LEU A CA 1
ATOM 2433 C C . LEU A 1 307 ? 26.301 13.365 -52.595 1.00 96.94 307 LEU A C 1
ATOM 2435 O O . LEU A 1 307 ? 25.797 13.097 -51.510 1.00 96.94 307 LEU A O 1
ATOM 2439 N N . VAL A 1 308 ? 26.657 14.613 -52.913 1.00 96.94 308 VAL A N 1
ATOM 2440 C CA . VAL A 1 308 ? 26.479 15.762 -52.007 1.00 96.94 308 VAL A CA 1
ATOM 2441 C C . VAL A 1 308 ? 25.002 16.007 -51.701 1.00 96.94 308 VAL A C 1
ATOM 2443 O O . VAL A 1 308 ? 24.656 16.276 -50.552 1.00 96.94 308 VAL A O 1
ATOM 2446 N N . LYS A 1 309 ? 24.106 15.882 -52.691 1.00 97.19 309 LYS A N 1
ATOM 2447 C CA . LYS A 1 309 ? 22.655 15.988 -52.457 1.00 97.19 309 LYS A CA 1
ATOM 2448 C C . LYS A 1 309 ? 22.157 14.895 -51.514 1.00 97.19 309 LYS A C 1
ATOM 2450 O O . LYS A 1 309 ? 21.423 15.216 -50.584 1.00 97.19 309 LYS A O 1
ATOM 2455 N N . LYS A 1 310 ? 22.602 13.650 -51.718 1.00 97.25 310 LYS A N 1
ATOM 2456 C CA . LYS A 1 310 ? 22.265 12.519 -50.845 1.00 97.25 310 LYS A CA 1
ATOM 2457 C C . LYS A 1 310 ? 22.794 12.722 -49.421 1.00 97.25 310 LYS A C 1
ATOM 2459 O O . LYS A 1 310 ? 22.036 12.650 -48.468 1.00 97.25 310 LYS A O 1
ATOM 2464 N N . LEU A 1 311 ? 24.060 13.107 -49.263 1.00 97.62 311 LEU A N 1
ATOM 2465 C CA . LEU A 1 311 ? 24.628 13.428 -47.948 1.00 97.62 311 LEU A CA 1
ATOM 2466 C C . LEU A 1 311 ? 23.875 14.571 -47.255 1.00 97.62 311 LEU A C 1
ATOM 2468 O O . LEU A 1 311 ? 23.709 14.566 -46.038 1.00 97.62 311 LEU A O 1
ATOM 2472 N N . ARG A 1 312 ? 23.385 15.554 -48.018 1.00 97.38 312 ARG A N 1
ATOM 2473 C CA . ARG A 1 312 ? 22.590 16.659 -47.474 1.00 97.38 312 ARG A CA 1
ATOM 2474 C C . ARG A 1 312 ? 21.214 16.198 -46.992 1.00 97.38 312 ARG A C 1
ATOM 2476 O O . ARG A 1 312 ? 20.794 16.658 -45.930 1.00 97.38 312 ARG A O 1
ATOM 2483 N N . SER A 1 313 ? 20.534 15.319 -47.736 1.00 97.19 313 SER A N 1
ATOM 2484 C CA . SER A 1 313 ? 19.267 14.723 -47.293 1.00 97.19 313 SER A CA 1
ATOM 2485 C C . SER A 1 313 ? 19.470 13.826 -46.078 1.00 97.19 313 SER A C 1
ATOM 2487 O O . SER A 1 313 ? 18.730 13.961 -45.109 1.00 97.19 313 SER A O 1
ATOM 2489 N N . ASP A 1 314 ? 20.517 12.999 -46.082 1.00 97.12 314 ASP A N 1
ATOM 2490 C CA . ASP A 1 314 ? 20.834 12.082 -44.985 1.00 97.12 314 ASP A CA 1
ATOM 2491 C C . ASP A 1 314 ? 21.152 12.866 -43.705 1.00 97.12 314 ASP A C 1
ATOM 2493 O O . ASP A 1 314 ? 20.592 12.586 -42.647 1.00 97.12 314 ASP A O 1
ATOM 2497 N N . ARG A 1 315 ? 21.951 13.938 -43.803 1.00 97.25 315 ARG A N 1
ATOM 2498 C CA . ARG A 1 315 ? 22.210 14.857 -42.683 1.00 97.25 315 ARG A CA 1
ATOM 2499 C C . ARG A 1 315 ? 20.920 15.469 -42.130 1.00 97.25 315 ARG A C 1
ATOM 2501 O O . ARG A 1 315 ? 20.770 15.568 -40.917 1.00 97.25 315 ARG A O 1
ATOM 2508 N N . SER A 1 316 ? 19.996 15.881 -43.000 1.00 97.56 316 SER A N 1
ATOM 2509 C CA . SER A 1 316 ? 18.709 16.451 -42.580 1.00 97.56 316 SER A CA 1
ATOM 2510 C C . SER A 1 316 ? 17.819 15.414 -41.888 1.00 97.56 316 SER A C 1
ATOM 2512 O O . SER A 1 316 ? 17.187 15.729 -40.882 1.00 97.56 316 SER A O 1
ATOM 2514 N N . ALA A 1 317 ? 17.777 14.183 -42.403 1.00 98.06 317 ALA A N 1
ATOM 2515 C CA . ALA A 1 317 ? 17.019 13.087 -41.809 1.00 98.06 317 ALA A CA 1
ATOM 2516 C C . ALA A 1 317 ? 17.575 12.711 -40.428 1.00 98.06 317 ALA A C 1
ATOM 2518 O O . ALA A 1 317 ? 16.813 12.590 -39.470 1.00 98.06 317 ALA A O 1
ATOM 2519 N N . LEU A 1 318 ? 18.902 12.618 -40.302 1.00 97.69 318 LEU A N 1
ATOM 2520 C CA . LEU A 1 318 ? 19.571 12.363 -39.026 1.00 97.69 318 LEU A CA 1
ATOM 2521 C C . LEU A 1 318 ? 19.319 13.482 -38.014 1.00 97.69 318 LEU A C 1
ATOM 2523 O O . LEU A 1 318 ? 19.068 13.197 -36.848 1.00 97.69 318 LEU A O 1
ATOM 2527 N N . GLN A 1 319 ? 19.320 14.743 -38.447 1.00 97.75 319 GLN A N 1
ATOM 2528 C CA . GLN A 1 319 ? 19.015 15.870 -37.569 1.00 97.75 319 GLN A CA 1
ATOM 2529 C C . GLN A 1 319 ? 17.565 15.829 -37.061 1.00 97.75 319 GLN A C 1
ATOM 2531 O O . GLN A 1 319 ? 17.322 16.055 -35.878 1.00 97.75 319 GLN A O 1
ATOM 2536 N N . SER A 1 320 ? 16.604 15.482 -37.923 1.00 97.44 320 SER A N 1
ATOM 2537 C CA . SER A 1 320 ? 15.208 15.289 -37.510 1.00 97.44 320 SER A CA 1
ATOM 2538 C C . SER A 1 320 ? 15.051 14.112 -36.547 1.00 97.44 320 SER A C 1
ATOM 2540 O O . SER A 1 320 ? 14.301 14.205 -35.576 1.00 97.44 320 SER A O 1
ATOM 2542 N N . LEU A 1 321 ? 15.753 13.005 -36.802 1.00 98.25 321 LEU A N 1
ATOM 2543 C CA . LEU A 1 321 ? 15.720 11.826 -35.941 1.00 98.25 321 LEU A CA 1
ATOM 2544 C C . LEU A 1 321 ? 16.325 12.127 -34.566 1.00 98.25 321 LEU A C 1
ATOM 2546 O O . LEU A 1 321 ? 15.755 11.727 -33.555 1.00 98.25 321 LEU A O 1
ATOM 2550 N N . LEU A 1 322 ? 17.435 12.867 -34.525 1.00 98.00 322 LEU A N 1
ATOM 2551 C CA . LEU A 1 322 ? 18.063 13.304 -33.282 1.00 98.00 322 LEU A CA 1
ATOM 2552 C C . LEU A 1 322 ? 17.099 14.156 -32.451 1.00 98.00 322 LEU A C 1
ATOM 2554 O O . LEU A 1 322 ? 16.871 13.840 -31.290 1.00 98.00 322 LEU A O 1
ATOM 2558 N N . LEU A 1 323 ? 16.460 15.163 -33.055 1.00 97.94 323 LEU A N 1
ATOM 2559 C CA . LEU A 1 323 ? 15.477 16.010 -32.366 1.00 97.94 323 LEU A CA 1
ATOM 2560 C C . LEU A 1 323 ? 14.276 15.208 -31.843 1.00 97.94 323 LEU A C 1
ATOM 2562 O O . LEU A 1 323 ? 13.807 15.443 -30.727 1.00 97.94 323 LEU A O 1
ATOM 2566 N N . SER A 1 324 ? 13.795 14.233 -32.621 1.00 97.94 324 SER A N 1
ATOM 2567 C CA . SER A 1 324 ? 12.746 13.311 -32.171 1.00 97.94 324 SER A CA 1
ATOM 2568 C C . SER A 1 324 ? 13.208 12.514 -30.953 1.00 97.94 324 SER A C 1
ATOM 2570 O O . SER A 1 324 ? 12.485 12.436 -29.965 1.00 97.94 324 SER A O 1
ATOM 2572 N N . LYS A 1 325 ? 14.428 11.965 -30.985 1.00 97.81 325 LYS A N 1
ATOM 2573 C CA . LYS A 1 325 ? 14.981 11.184 -29.873 1.00 97.81 325 LYS A CA 1
ATOM 2574 C C . LYS A 1 325 ? 15.253 12.037 -28.637 1.00 97.81 325 LYS A C 1
ATOM 2576 O O . LYS A 1 325 ? 15.003 11.581 -27.529 1.00 97.81 325 LYS A O 1
ATOM 2581 N N . GLU A 1 326 ? 15.678 13.285 -28.800 1.00 97.88 326 GLU A N 1
ATOM 2582 C CA . GLU A 1 326 ? 15.802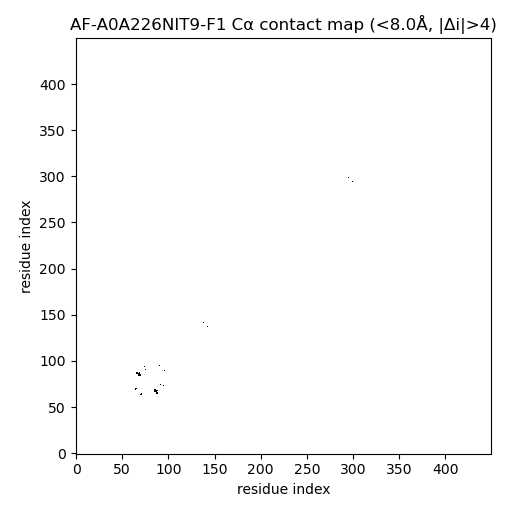 14.244 -27.697 1.00 97.88 326 GLU A CA 1
ATOM 2583 C C . GLU A 1 326 ? 14.446 14.549 -27.043 1.00 97.88 326 GLU A C 1
ATOM 2585 O O . GLU A 1 326 ? 14.365 14.712 -25.825 1.00 97.88 326 GLU A O 1
ATOM 2590 N N . SER A 1 327 ? 13.364 14.616 -27.828 1.00 97.88 327 SER A N 1
ATOM 2591 C CA . SER A 1 327 ? 12.003 14.721 -27.290 1.00 97.88 327 SER A CA 1
ATOM 2592 C C . SER A 1 327 ? 11.594 13.461 -26.522 1.00 97.88 327 SER A C 1
ATOM 2594 O O . SER A 1 327 ? 11.118 13.585 -25.394 1.00 97.88 327 SER A O 1
ATOM 2596 N N . ASP A 1 328 ? 11.828 12.270 -27.084 1.00 98.00 328 ASP A N 1
ATOM 2597 C CA . ASP A 1 328 ? 11.536 10.987 -26.424 1.00 98.00 328 ASP A CA 1
ATOM 2598 C C . ASP A 1 328 ? 12.266 10.888 -25.071 1.00 98.00 328 ASP A C 1
ATOM 2600 O O . ASP A 1 328 ? 11.667 10.539 -24.056 1.00 98.00 328 ASP A O 1
ATOM 2604 N N . ILE A 1 329 ? 13.553 11.256 -25.030 1.00 97.56 329 ILE A N 1
ATOM 2605 C CA . ILE A 1 329 ? 14.361 11.248 -23.802 1.00 97.56 329 ILE A CA 1
ATOM 2606 C C . ILE A 1 329 ? 13.777 12.204 -22.760 1.00 97.56 329 ILE A C 1
ATOM 2608 O O . ILE A 1 329 ? 13.653 11.829 -21.596 1.00 97.56 329 ILE A O 1
ATOM 2612 N N . ARG A 1 330 ? 13.383 13.421 -23.156 1.00 97.75 330 ARG A N 1
ATOM 2613 C CA . ARG A 1 330 ? 12.756 14.379 -22.231 1.00 97.75 330 ARG A CA 1
ATOM 2614 C C . ARG A 1 330 ? 11.456 13.835 -21.638 1.00 97.75 330 ARG A C 1
ATOM 2616 O O . ARG A 1 330 ? 11.259 13.949 -20.431 1.00 97.75 330 ARG A O 1
ATOM 2623 N N . GLN A 1 331 ? 10.610 13.204 -22.452 1.00 97.81 331 GLN A N 1
ATOM 2624 C CA . GLN A 1 331 ? 9.367 12.589 -21.976 1.00 97.81 331 GLN A CA 1
ATOM 2625 C C . GLN A 1 331 ? 9.635 11.415 -21.029 1.00 97.81 331 GLN A C 1
ATOM 2627 O O . GLN A 1 331 ? 9.005 11.317 -19.979 1.00 97.81 331 GLN A O 1
ATOM 2632 N N . LEU A 1 332 ? 10.605 10.556 -21.350 1.00 96.88 332 LEU A N 1
ATOM 2633 C CA . LEU A 1 332 ? 10.992 9.439 -20.485 1.00 96.88 332 LEU A CA 1
ATOM 2634 C C . LEU A 1 332 ? 11.564 9.912 -19.146 1.00 96.88 332 LEU A C 1
ATOM 2636 O O . LEU A 1 332 ? 11.264 9.316 -18.115 1.00 96.88 332 LEU A O 1
ATOM 2640 N N . LEU A 1 333 ? 12.356 10.987 -19.137 1.00 96.81 333 LEU A N 1
ATOM 2641 C CA . LEU A 1 333 ? 12.864 11.582 -17.899 1.00 96.81 333 LEU A CA 1
ATOM 2642 C C . LEU A 1 333 ? 11.732 12.137 -17.030 1.00 96.81 333 LEU A C 1
ATOM 2644 O O . LEU A 1 333 ? 11.756 11.944 -15.816 1.00 96.81 333 LEU A O 1
ATOM 2648 N N . GLN A 1 334 ? 10.730 12.771 -17.639 1.00 97.44 334 GLN A N 1
ATOM 2649 C CA . GLN A 1 334 ? 9.549 13.234 -16.916 1.00 97.44 334 GLN A CA 1
ATOM 2650 C C . GLN A 1 334 ? 8.746 12.059 -16.336 1.00 97.44 334 GLN A C 1
ATOM 2652 O O . GLN A 1 334 ? 8.478 12.040 -15.138 1.00 97.44 334 GLN A O 1
ATOM 2657 N N . ALA A 1 335 ? 8.433 11.046 -17.149 1.00 97.00 335 ALA A N 1
ATOM 2658 C CA . ALA A 1 335 ? 7.705 9.859 -16.699 1.00 97.00 335 ALA A CA 1
ATOM 2659 C C . ALA A 1 335 ? 8.453 9.109 -15.582 1.00 97.00 335 ALA A C 1
ATOM 2661 O O . ALA A 1 335 ? 7.840 8.604 -14.643 1.00 97.00 335 ALA A O 1
ATOM 2662 N N . LYS A 1 336 ? 9.790 9.071 -15.651 1.00 95.50 336 LYS A N 1
ATOM 2663 C CA . LYS A 1 336 ? 10.634 8.519 -14.588 1.00 95.50 336 LYS A CA 1
ATOM 2664 C C . LYS A 1 336 ? 10.475 9.303 -13.280 1.00 95.50 336 LYS A C 1
ATOM 2666 O O . LYS A 1 336 ? 10.289 8.679 -12.241 1.00 95.50 336 LYS A O 1
ATOM 2671 N N . ALA A 1 337 ? 10.526 10.635 -13.325 1.00 97.12 337 ALA A N 1
ATOM 2672 C CA . ALA A 1 337 ? 10.361 11.470 -12.133 1.00 97.12 337 ALA A CA 1
ATOM 2673 C C . ALA A 1 337 ? 8.964 11.312 -11.502 1.00 97.12 337 ALA A C 1
ATOM 2675 O O . ALA A 1 337 ? 8.837 11.232 -10.281 1.00 97.12 337 ALA A O 1
ATOM 2676 N N . GLU A 1 338 ? 7.917 11.207 -12.325 1.00 97.44 338 GLU A N 1
ATOM 2677 C CA . GLU A 1 338 ? 6.546 10.951 -11.865 1.00 97.44 338 GLU A CA 1
ATOM 2678 C C . GLU A 1 338 ? 6.418 9.571 -11.197 1.00 97.44 338 GLU A C 1
ATOM 2680 O O . GLU A 1 338 ? 5.838 9.456 -10.115 1.00 97.44 338 GLU A O 1
ATOM 2685 N N . ALA A 1 339 ? 7.014 8.531 -11.789 1.00 94.62 339 ALA A N 1
ATOM 2686 C CA . ALA A 1 339 ? 7.026 7.187 -11.214 1.00 94.62 339 ALA A CA 1
ATOM 2687 C C . ALA A 1 339 ? 7.812 7.112 -9.891 1.00 94.62 339 ALA A C 1
ATOM 2689 O O . ALA A 1 339 ? 7.383 6.425 -8.963 1.00 94.62 339 ALA A O 1
ATOM 2690 N N . GLU A 1 340 ? 8.938 7.825 -9.777 1.00 96.19 340 GLU A N 1
ATOM 2691 C CA . GLU A 1 340 ? 9.713 7.923 -8.530 1.00 96.19 340 GLU A CA 1
ATOM 2692 C C . GLU A 1 340 ? 8.904 8.594 -7.411 1.00 96.19 340 GLU A C 1
ATOM 2694 O O . GLU A 1 340 ? 8.898 8.109 -6.277 1.00 96.19 340 GLU A O 1
ATOM 2699 N N . LEU A 1 341 ? 8.158 9.655 -7.732 1.00 97.00 341 LEU A N 1
ATOM 2700 C CA . LEU A 1 341 ? 7.293 10.343 -6.773 1.00 97.00 341 LEU A CA 1
ATOM 2701 C C . LEU A 1 341 ? 6.149 9.438 -6.288 1.00 97.00 341 LEU A C 1
ATOM 2703 O O . LEU A 1 341 ? 5.837 9.414 -5.096 1.00 97.00 341 LEU A O 1
ATOM 2707 N N . GLU A 1 342 ? 5.540 8.658 -7.182 1.00 96.38 342 GLU A N 1
ATOM 2708 C CA . GLU A 1 342 ? 4.466 7.729 -6.816 1.00 96.38 342 GLU A CA 1
ATOM 2709 C C . GLU A 1 342 ? 4.981 6.548 -5.976 1.00 96.38 342 GLU A C 1
ATOM 2711 O O . GLU A 1 342 ? 4.338 6.138 -5.006 1.00 96.38 342 GLU A O 1
ATOM 2716 N N . LEU A 1 343 ? 6.187 6.052 -6.274 1.00 93.81 343 LEU A N 1
ATOM 2717 C CA . LEU A 1 343 ? 6.856 5.045 -5.452 1.00 93.81 343 LEU A CA 1
ATOM 2718 C C . LEU A 1 343 ? 7.113 5.568 -4.033 1.00 93.81 343 LEU A C 1
ATOM 2720 O O . LEU A 1 343 ? 6.863 4.856 -3.059 1.00 93.81 343 LEU A O 1
ATOM 2724 N N . GLN A 1 344 ? 7.568 6.816 -3.913 1.00 95.31 344 GLN A N 1
ATOM 2725 C CA . GLN A 1 344 ? 7.803 7.447 -2.618 1.00 95.31 344 GLN A CA 1
ATOM 2726 C C . GLN A 1 344 ? 6.503 7.603 -1.814 1.00 95.31 344 GLN A C 1
ATOM 2728 O O . GLN A 1 344 ? 6.484 7.310 -0.618 1.00 95.31 344 GLN A O 1
ATOM 2733 N N . LYS A 1 345 ? 5.389 7.984 -2.455 1.00 94.94 345 LYS A N 1
ATOM 2734 C CA . LYS A 1 345 ? 4.071 8.010 -1.793 1.00 94.94 345 LYS A CA 1
ATOM 2735 C C . LYS A 1 345 ? 3.658 6.635 -1.279 1.00 94.94 345 LYS A C 1
ATOM 2737 O O . LYS A 1 345 ? 3.205 6.523 -0.144 1.00 94.94 345 LYS A O 1
ATOM 2742 N N . TYR A 1 346 ? 3.821 5.588 -2.089 1.00 90.94 346 TYR A N 1
ATOM 2743 C CA . TYR A 1 346 ? 3.471 4.230 -1.676 1.00 90.94 346 TYR A CA 1
ATOM 2744 C C . TYR A 1 346 ? 4.302 3.765 -0.472 1.00 90.94 346 TYR A C 1
ATOM 2746 O O . TYR A 1 346 ? 3.768 3.137 0.441 1.00 90.94 346 TYR A O 1
ATOM 2754 N N . GLN A 1 347 ? 5.595 4.102 -0.441 1.00 90.44 347 GLN A N 1
ATOM 2755 C CA . GLN A 1 347 ? 6.463 3.815 0.704 1.00 90.44 347 GLN A CA 1
ATOM 2756 C C . GLN A 1 347 ? 5.994 4.537 1.971 1.00 90.44 347 GLN A C 1
ATOM 2758 O O . GLN A 1 347 ? 5.820 3.882 2.998 1.00 90.44 347 GLN A O 1
ATOM 2763 N N . ASN A 1 348 ? 5.707 5.838 1.886 1.00 91.88 348 ASN A N 1
ATOM 2764 C CA . ASN A 1 348 ? 5.213 6.618 3.022 1.00 91.88 348 ASN A CA 1
ATOM 2765 C C . ASN A 1 348 ? 3.881 6.071 3.555 1.00 91.88 348 ASN A C 1
ATOM 2767 O O . ASN A 1 348 ? 3.760 5.834 4.753 1.00 91.88 348 ASN A O 1
ATOM 2771 N N . ASN A 1 349 ? 2.919 5.787 2.671 1.00 92.94 349 ASN A N 1
ATOM 2772 C CA . ASN A 1 349 ? 1.622 5.226 3.062 1.00 92.94 349 ASN A CA 1
ATOM 2773 C C . ASN A 1 349 ? 1.765 3.843 3.704 1.00 92.94 349 ASN A C 1
ATOM 2775 O O . ASN A 1 349 ? 1.051 3.513 4.649 1.00 92.94 349 ASN A O 1
ATOM 2779 N N . LYS A 1 350 ? 2.688 3.015 3.199 1.00 89.94 350 LYS A N 1
ATOM 2780 C CA . LYS A 1 350 ? 2.973 1.707 3.792 1.00 89.94 350 LYS A CA 1
ATOM 2781 C C . LYS A 1 350 ? 3.553 1.861 5.198 1.00 89.94 350 LYS A C 1
ATOM 2783 O O . LYS A 1 350 ? 3.110 1.163 6.103 1.00 89.94 350 LYS A O 1
ATOM 2788 N N . GLU A 1 351 ? 4.516 2.760 5.393 1.00 89.56 351 GLU A N 1
ATOM 2789 C CA . GLU A 1 351 ? 5.065 3.039 6.723 1.00 89.56 351 GLU A CA 1
ATOM 2790 C C . GLU A 1 351 ? 4.006 3.588 7.683 1.00 89.56 351 GLU A C 1
ATOM 2792 O O . GLU A 1 351 ? 3.940 3.154 8.832 1.00 89.56 351 GLU A O 1
ATOM 2797 N N . GLU A 1 352 ? 3.169 4.513 7.222 1.00 89.62 352 GLU A N 1
ATOM 2798 C CA . GLU A 1 352 ? 2.081 5.094 8.008 1.00 89.62 352 GLU A CA 1
ATOM 2799 C C . GLU A 1 352 ? 1.068 4.025 8.427 1.00 89.62 352 GLU A C 1
ATOM 2801 O O . GLU A 1 352 ? 0.801 3.884 9.618 1.00 89.62 352 GLU A O 1
ATOM 2806 N N . SER A 1 353 ? 0.628 3.176 7.492 1.00 81.19 353 SER A N 1
ATOM 2807 C CA . SER A 1 353 ? -0.267 2.052 7.783 1.00 81.19 353 SER A CA 1
ATOM 2808 C C . SER A 1 353 ? 0.338 1.070 8.790 1.00 81.19 353 SER A C 1
ATOM 2810 O O . SER A 1 353 ? -0.370 0.614 9.684 1.00 81.19 353 SER A O 1
ATOM 2812 N N . THR A 1 354 ? 1.643 0.776 8.712 1.00 88.50 354 THR A N 1
ATOM 2813 C CA . THR A 1 354 ? 2.292 -0.102 9.705 1.00 88.50 354 THR A CA 1
ATOM 2814 C C . THR A 1 354 ? 2.400 0.540 11.088 1.00 88.50 354 THR A C 1
ATOM 2816 O O . THR A 1 354 ? 2.243 -0.151 12.093 1.00 88.50 354 THR A O 1
ATOM 2819 N N . LYS A 1 355 ? 2.650 1.854 11.163 1.00 90.56 355 LYS A N 1
ATOM 2820 C CA . LYS A 1 355 ? 2.696 2.592 12.434 1.00 90.56 355 LYS A CA 1
ATOM 2821 C C . LYS A 1 355 ? 1.305 2.667 13.061 1.00 90.56 355 LYS A C 1
ATOM 2823 O O . LYS A 1 355 ? 1.182 2.459 14.262 1.00 90.56 355 LYS A O 1
ATOM 2828 N N . GLU A 1 356 ? 0.274 2.914 12.259 1.00 89.88 356 GLU A N 1
ATOM 2829 C CA . GLU A 1 356 ? -1.121 2.953 12.705 1.00 89.88 356 GLU A CA 1
ATOM 2830 C C . GLU A 1 356 ? -1.604 1.580 13.199 1.00 89.88 356 GLU A C 1
ATOM 2832 O O . GLU A 1 356 ? -2.216 1.474 14.258 1.00 89.88 356 GLU A O 1
ATOM 2837 N N . GLU A 1 357 ? -1.256 0.495 12.505 1.00 91.06 357 GLU A N 1
ATOM 2838 C CA . GLU A 1 357 ? -1.581 -0.861 12.961 1.00 91.06 357 GLU A CA 1
ATOM 2839 C C . GLU A 1 357 ? -0.887 -1.195 14.295 1.00 91.06 357 GLU A C 1
ATOM 2841 O O . GLU A 1 357 ? -1.503 -1.751 15.208 1.00 91.06 357 GLU A O 1
ATOM 2846 N N . GLN A 1 358 ? 0.373 -0.780 14.463 1.00 91.25 358 GLN A N 1
ATOM 2847 C CA . GLN A 1 358 ? 1.096 -0.941 15.726 1.00 91.25 358 GLN A CA 1
ATOM 2848 C C . GLN A 1 358 ? 0.482 -0.122 16.867 1.00 91.25 358 GLN A C 1
ATOM 2850 O O . GLN A 1 358 ? 0.389 -0.633 17.986 1.00 91.25 358 GLN A O 1
ATOM 2855 N N . THR A 1 359 ? 0.061 1.124 16.627 1.00 87.88 359 THR A N 1
ATOM 2856 C CA . THR A 1 359 ? -0.565 1.955 17.670 1.00 87.88 359 THR A CA 1
ATOM 2857 C C . THR A 1 359 ? -1.937 1.421 18.067 1.00 87.88 359 THR A C 1
ATOM 2859 O O . THR A 1 359 ? -2.248 1.398 19.260 1.00 87.88 359 THR A O 1
ATOM 2862 N N . LEU A 1 360 ? -2.725 0.918 17.111 1.00 92.62 360 LEU A N 1
ATOM 2863 C CA . LEU A 1 360 ? -3.995 0.244 17.386 1.00 92.62 360 LEU A CA 1
ATOM 2864 C C . LEU A 1 360 ? -3.787 -1.031 18.213 1.00 92.62 360 LEU A C 1
ATOM 2866 O O . LEU A 1 360 ? -4.475 -1.214 19.218 1.00 92.62 360 LEU A O 1
ATOM 2870 N N . SER A 1 361 ? -2.791 -1.855 17.868 1.00 93.38 361 SER A N 1
ATOM 2871 C CA . SER A 1 361 ? -2.448 -3.060 18.635 1.00 93.38 361 SER A CA 1
ATOM 2872 C C . SER A 1 361 ? -2.041 -2.737 20.077 1.00 93.38 361 SER A C 1
ATOM 2874 O O . SER A 1 361 ? -2.532 -3.374 21.008 1.00 93.38 361 SER A O 1
ATOM 2876 N N . HIS A 1 362 ? -1.174 -1.739 20.290 1.00 92.25 362 HIS A N 1
ATOM 2877 C CA . HIS A 1 362 ? -0.779 -1.325 21.643 1.00 92.25 362 HIS A CA 1
ATOM 2878 C C . HIS A 1 362 ? -1.967 -0.751 22.425 1.00 92.25 362 HIS A C 1
ATOM 2880 O O . HIS A 1 362 ? -2.109 -1.009 23.618 1.00 92.25 362 HIS A O 1
ATOM 2886 N N . SER A 1 363 ? -2.841 0.014 21.766 1.00 91.81 363 SER A N 1
ATOM 2887 C CA . SER A 1 363 ? -4.047 0.559 22.394 1.00 91.81 363 SER A CA 1
ATOM 2888 C C . SER A 1 363 ? -5.005 -0.547 22.850 1.00 91.81 363 SER A C 1
ATOM 2890 O O . SER A 1 363 ? -5.530 -0.486 23.965 1.00 91.81 363 SER A O 1
ATOM 2892 N N . GLU A 1 364 ? -5.198 -1.584 22.031 1.00 94.94 364 GLU A N 1
ATOM 2893 C CA . GLU A 1 364 ? -6.025 -2.743 22.378 1.00 94.94 364 GLU A CA 1
ATOM 2894 C C . GLU A 1 364 ? -5.426 -3.549 23.541 1.00 94.94 364 GLU A C 1
ATOM 2896 O O . GLU A 1 364 ? -6.148 -3.934 24.465 1.00 94.94 364 GLU A O 1
ATOM 2901 N N . GLU A 1 365 ? -4.104 -3.737 23.561 1.00 95.50 365 GLU A N 1
ATOM 2902 C CA . GLU A 1 365 ? -3.407 -4.395 24.667 1.00 95.50 365 GLU A CA 1
ATOM 2903 C C . GLU A 1 365 ? -3.540 -3.611 25.980 1.00 95.50 365 GLU A C 1
ATOM 2905 O O . GLU A 1 365 ? -3.921 -4.184 27.003 1.00 95.50 365 GLU A O 1
ATOM 2910 N N . VAL A 1 366 ? -3.327 -2.291 25.955 1.00 94.38 366 VAL A N 1
ATOM 2911 C CA . VAL A 1 366 ? -3.522 -1.420 27.127 1.00 94.38 366 VAL A CA 1
ATOM 2912 C C . VAL A 1 366 ? -4.957 -1.509 27.639 1.00 94.38 366 VAL A C 1
ATOM 2914 O O . VAL A 1 366 ? -5.173 -1.605 28.849 1.00 94.38 366 VAL A O 1
ATOM 2917 N N . LYS A 1 367 ? -5.950 -1.530 26.745 1.00 95.56 367 LYS A N 1
ATOM 2918 C CA . LYS A 1 367 ? -7.360 -1.683 27.121 1.00 95.56 367 LYS A CA 1
ATOM 2919 C C . LYS A 1 367 ? -7.628 -3.031 27.797 1.00 95.56 367 LYS A C 1
ATOM 2921 O O . LYS A 1 367 ? -8.289 -3.066 28.836 1.00 95.56 367 LYS A O 1
ATOM 2926 N N . ASN A 1 368 ? -7.093 -4.124 27.253 1.00 95.62 368 ASN A N 1
ATOM 2927 C CA . ASN A 1 368 ? -7.231 -5.461 27.837 1.00 95.62 368 ASN A CA 1
ATOM 2928 C C . ASN A 1 368 ? -6.557 -5.561 29.211 1.00 95.62 368 ASN A C 1
ATOM 2930 O O . ASN A 1 368 ? -7.146 -6.100 30.151 1.00 95.62 368 ASN A O 1
ATOM 2934 N N . LEU A 1 369 ? -5.345 -5.017 29.351 1.00 95.00 369 LEU A N 1
ATOM 2935 C CA . LEU A 1 369 ? -4.632 -4.975 30.627 1.00 95.00 369 LEU A CA 1
ATOM 2936 C C . LEU A 1 369 ? -5.386 -4.134 31.660 1.00 95.00 369 LEU A C 1
ATOM 2938 O O . LEU A 1 369 ? -5.552 -4.583 32.791 1.00 95.00 369 LEU A O 1
ATOM 2942 N N . THR A 1 370 ? -5.918 -2.978 31.261 1.00 94.06 370 THR A N 1
ATOM 2943 C CA . THR A 1 370 ? -6.746 -2.120 32.126 1.00 94.06 370 THR A CA 1
ATOM 2944 C C . THR A 1 370 ? -7.969 -2.878 32.639 1.00 94.06 370 THR A C 1
ATOM 2946 O O . THR A 1 370 ? -8.209 -2.909 33.843 1.00 94.06 370 THR A O 1
ATOM 2949 N N . GLN A 1 371 ? -8.691 -3.577 31.757 1.00 95.56 371 GLN A N 1
ATOM 2950 C CA . GLN A 1 371 ? -9.847 -4.384 32.158 1.00 95.56 371 GLN A CA 1
ATOM 2951 C C . GLN A 1 371 ? -9.457 -5.533 33.101 1.00 95.56 371 GLN A C 1
ATOM 2953 O O . GLN A 1 371 ? -10.225 -5.917 33.983 1.00 95.56 371 GLN A O 1
ATOM 2958 N N . LYS A 1 372 ? -8.269 -6.120 32.920 1.00 96.81 372 LYS A N 1
ATOM 2959 C CA . LYS A 1 372 ? -7.773 -7.184 33.798 1.00 96.81 372 LYS A CA 1
ATOM 2960 C C . LYS A 1 372 ? -7.410 -6.653 35.185 1.00 96.81 372 LYS A C 1
ATOM 2962 O O . LYS A 1 372 ? -7.720 -7.321 36.166 1.00 96.81 372 LYS A O 1
ATOM 2967 N N . VAL A 1 373 ? -6.795 -5.473 35.264 1.00 94.38 373 VAL A N 1
ATOM 2968 C CA . VAL A 1 373 ? -6.490 -4.800 36.535 1.00 94.38 373 VAL A CA 1
ATOM 2969 C C . VAL A 1 373 ? -7.777 -4.462 37.284 1.00 94.38 373 VAL A C 1
ATOM 2971 O O . VAL A 1 373 ? -7.883 -4.795 38.457 1.00 94.38 373 VAL A O 1
ATOM 2974 N N . GLU A 1 374 ? -8.780 -3.903 36.603 1.00 95.06 374 GLU A N 1
ATOM 2975 C CA . GLU A 1 374 ? -10.086 -3.591 37.203 1.00 95.06 374 GLU A CA 1
ATOM 2976 C C . GLU A 1 374 ? -10.753 -4.841 37.798 1.00 95.06 374 GLU A C 1
ATOM 2978 O O . GLU A 1 374 ? -11.166 -4.836 38.955 1.00 95.06 374 GLU A O 1
ATOM 2983 N N . LYS A 1 375 ? -10.769 -5.954 37.052 1.00 94.50 375 LYS A N 1
ATOM 2984 C CA . LYS A 1 375 ? -11.315 -7.230 37.543 1.00 94.50 375 LYS A CA 1
ATOM 2985 C C . LYS A 1 375 ? -10.581 -7.755 38.772 1.00 94.50 375 LYS A C 1
ATOM 2987 O O . LYS A 1 375 ? -11.237 -8.172 39.718 1.00 94.50 375 LYS A O 1
ATOM 2992 N N . LEU A 1 376 ? -9.247 -7.745 38.752 1.00 93.19 376 LEU A N 1
ATOM 2993 C CA . LEU A 1 376 ? -8.444 -8.206 39.888 1.00 93.19 376 LEU A CA 1
ATOM 2994 C C . LEU A 1 376 ? -8.673 -7.333 41.123 1.00 93.19 376 LEU A C 1
ATOM 2996 O O . LEU A 1 376 ? -8.731 -7.855 42.229 1.00 93.19 376 LEU A O 1
ATOM 3000 N N . GLN A 1 377 ? -8.851 -6.028 40.931 1.00 92.75 377 GLN A N 1
ATOM 3001 C CA . GLN A 1 377 ? -9.110 -5.093 42.017 1.00 92.75 377 GLN A CA 1
ATOM 3002 C C . GLN A 1 377 ? -10.506 -5.290 42.626 1.00 92.75 377 GLN A C 1
ATOM 3004 O O . GLN A 1 377 ? -10.648 -5.280 43.847 1.00 92.75 377 GLN A O 1
ATOM 3009 N N . GLU A 1 378 ? -11.530 -5.557 41.808 1.00 93.19 378 GLU A N 1
ATOM 3010 C CA . GLU A 1 378 ? -12.850 -5.962 42.312 1.00 93.19 378 GLU A CA 1
ATOM 3011 C C . GLU A 1 378 ? -12.803 -7.294 43.077 1.00 93.19 378 GLU A C 1
ATOM 3013 O O . GLU A 1 378 ? -13.502 -7.462 44.077 1.00 93.19 378 GLU A O 1
ATOM 3018 N N . GLU A 1 379 ? -12.016 -8.261 42.599 1.00 92.12 379 GLU A N 1
ATOM 3019 C CA . GLU A 1 379 ? -11.844 -9.563 43.252 1.00 92.12 379 GLU A CA 1
ATOM 3020 C C . GLU A 1 379 ? -11.120 -9.423 44.598 1.00 92.12 379 GLU A C 1
ATOM 3022 O O . GLU A 1 379 ? -11.561 -9.998 45.592 1.00 92.12 379 GLU A O 1
ATOM 3027 N N . GLU A 1 380 ? -10.073 -8.596 44.655 1.00 93.31 380 GLU A N 1
ATOM 3028 C CA . GLU A 1 380 ? -9.350 -8.267 45.885 1.00 93.31 380 GLU A CA 1
ATOM 3029 C C . GLU A 1 380 ? -10.256 -7.557 46.903 1.00 93.31 380 GLU A C 1
ATOM 3031 O O . GLU A 1 380 ? -10.276 -7.937 48.075 1.00 93.31 380 GLU A O 1
ATOM 3036 N N . GLU A 1 381 ? -11.064 -6.577 46.475 1.00 92.44 381 GLU A N 1
ATOM 3037 C CA . GLU A 1 381 ? -12.029 -5.915 47.362 1.00 92.44 381 GLU A CA 1
ATOM 3038 C C . GLU A 1 381 ? -13.072 -6.898 47.904 1.00 92.44 381 GLU A C 1
ATOM 3040 O O . GLU A 1 381 ? -13.370 -6.884 49.102 1.00 92.44 381 GLU A O 1
ATOM 3045 N N . ARG A 1 382 ? -13.607 -7.790 47.058 1.00 92.06 382 ARG A N 1
ATOM 3046 C CA . ARG A 1 382 ? -14.550 -8.828 47.506 1.00 92.06 382 ARG A CA 1
ATOM 3047 C C . ARG A 1 382 ? -13.902 -9.746 48.535 1.00 92.06 382 ARG A C 1
ATOM 3049 O O . ARG A 1 382 ? -14.491 -9.933 49.600 1.00 92.06 382 ARG A O 1
ATOM 3056 N N . GLN A 1 383 ? -12.687 -10.226 48.273 1.00 91.50 383 GLN A N 1
ATOM 3057 C CA . GLN A 1 383 ? -11.957 -11.084 49.205 1.00 91.50 383 GLN A CA 1
ATOM 3058 C C . GLN A 1 383 ? -11.710 -10.379 50.544 1.00 91.50 383 GLN A C 1
ATOM 3060 O O . GLN A 1 383 ? -11.987 -10.936 51.601 1.00 91.50 383 GLN A O 1
ATOM 3065 N N . MET A 1 384 ? -11.282 -9.114 50.519 1.00 89.44 384 MET A N 1
ATOM 3066 C CA . MET A 1 384 ? -11.088 -8.317 51.732 1.00 89.44 384 MET A CA 1
ATOM 3067 C C . MET A 1 384 ? -12.379 -8.162 52.544 1.00 89.44 384 MET A C 1
ATOM 3069 O O . MET A 1 384 ? -12.347 -8.215 53.777 1.00 89.44 384 MET A O 1
ATOM 3073 N N . THR A 1 385 ? -13.526 -7.969 51.881 1.00 90.62 385 THR A N 1
ATOM 3074 C CA . THR A 1 385 ? -14.820 -7.889 52.577 1.00 90.62 385 THR A CA 1
ATOM 3075 C C . THR A 1 385 ? -15.257 -9.226 53.165 1.00 90.62 385 THR A C 1
ATOM 3077 O O . THR A 1 385 ? -15.838 -9.241 54.252 1.00 90.62 385 THR A O 1
ATOM 3080 N N . GLU A 1 386 ? -14.967 -10.333 52.482 1.00 92.31 386 GLU A N 1
ATOM 3081 C CA . GLU A 1 386 ? -15.282 -11.684 52.942 1.00 92.31 386 GLU A CA 1
ATOM 3082 C C . GLU A 1 386 ? -14.429 -12.060 54.160 1.00 92.31 386 GLU A C 1
ATOM 3084 O O . GLU A 1 386 ? -14.982 -12.401 55.207 1.00 92.31 386 GLU A O 1
ATOM 3089 N N . ASP A 1 387 ? -13.115 -11.836 54.096 1.00 92.75 387 ASP A N 1
ATOM 3090 C CA . ASP A 1 387 ? -12.185 -12.035 55.213 1.00 92.75 387 ASP A CA 1
ATOM 3091 C C . ASP A 1 387 ? -12.558 -11.171 56.433 1.00 92.75 387 ASP A C 1
ATOM 3093 O O . ASP A 1 387 ? -12.478 -11.604 57.589 1.00 92.75 387 ASP A O 1
ATOM 3097 N N . ALA A 1 388 ? -12.973 -9.917 56.206 1.00 93.94 388 ALA A N 1
ATOM 3098 C CA . ALA A 1 388 ? -13.423 -9.028 57.276 1.00 93.94 388 ALA A CA 1
ATOM 3099 C C . ALA A 1 388 ? -14.730 -9.519 57.919 1.00 93.94 388 ALA A C 1
ATOM 3101 O O . ALA A 1 388 ? -14.899 -9.416 59.140 1.00 93.94 388 ALA A O 1
ATOM 3102 N N . LEU A 1 389 ? -15.648 -10.063 57.116 1.00 93.25 389 LEU A N 1
ATOM 3103 C CA . LEU A 1 389 ? -16.901 -10.632 57.599 1.00 93.25 389 LEU A CA 1
ATOM 3104 C C . LEU A 1 389 ? -16.660 -11.913 58.404 1.00 93.25 389 LEU A C 1
ATOM 3106 O O . LEU A 1 389 ? -17.303 -12.102 59.438 1.00 93.25 389 LEU A O 1
ATOM 3110 N N . GLU A 1 390 ? -15.719 -12.756 57.979 1.00 93.25 390 GLU A N 1
ATOM 3111 C CA . GLU A 1 390 ? -15.334 -13.969 58.701 1.00 93.25 390 GLU A CA 1
ATOM 3112 C C . GLU A 1 390 ? -14.740 -13.633 60.076 1.00 93.25 390 GLU A C 1
ATOM 3114 O O . GLU A 1 390 ? -15.221 -14.137 61.094 1.00 93.25 390 GLU A O 1
ATOM 3119 N N . LYS A 1 391 ? -13.803 -12.676 60.137 1.00 94.56 391 LYS A N 1
ATOM 3120 C CA . LYS A 1 391 ? -13.246 -12.168 61.407 1.00 94.56 391 LYS A CA 1
ATOM 3121 C C . LYS A 1 391 ? -14.319 -11.587 62.327 1.00 94.56 391 LYS A C 1
ATOM 3123 O O . LYS A 1 391 ? -14.287 -11.796 63.542 1.00 94.56 391 LYS A O 1
ATOM 3128 N N . LEU A 1 392 ? -15.285 -10.854 61.769 1.00 94.94 392 LEU A N 1
ATOM 3129 C CA . LEU A 1 392 ? -16.406 -10.324 62.545 1.00 94.94 392 LEU A CA 1
ATOM 3130 C C . LEU A 1 392 ? -17.277 -11.457 63.101 1.00 94.94 392 LEU A C 1
ATOM 3132 O O . LEU A 1 392 ? -17.689 -11.403 64.260 1.00 94.94 392 LEU A O 1
ATOM 3136 N N . ASN A 1 393 ? -17.549 -12.481 62.294 1.00 94.50 393 ASN A N 1
ATOM 3137 C CA . ASN A 1 393 ? -18.338 -13.631 62.711 1.00 94.50 393 ASN A CA 1
ATOM 3138 C C . ASN A 1 393 ? -17.641 -14.407 63.841 1.00 94.50 393 ASN A C 1
ATOM 3140 O O . ASN A 1 393 ? -18.281 -14.745 64.838 1.00 94.50 393 ASN A O 1
ATOM 3144 N N . GLU A 1 394 ? -16.325 -14.601 63.748 1.00 94.81 394 GLU A N 1
ATOM 3145 C CA . GLU A 1 394 ? -15.519 -15.214 64.807 1.00 94.81 394 GLU A CA 1
ATOM 3146 C C . GLU A 1 394 ? -15.601 -14.409 66.118 1.00 94.81 394 GLU A C 1
ATOM 3148 O O . GLU A 1 394 ? -15.908 -14.961 67.180 1.00 94.81 394 GLU A O 1
ATOM 3153 N N . ALA A 1 395 ? -15.454 -13.081 66.049 1.00 95.19 395 ALA A N 1
ATOM 3154 C CA . ALA A 1 395 ? -15.597 -12.203 67.212 1.00 95.19 395 ALA A CA 1
ATOM 3155 C C . ALA A 1 395 ? -17.000 -12.282 67.846 1.00 95.19 395 ALA A C 1
ATOM 3157 O O . ALA A 1 395 ? -17.136 -12.299 69.075 1.00 95.19 395 ALA A O 1
ATOM 3158 N N . VAL A 1 396 ? -18.054 -12.374 67.027 1.00 95.88 396 VAL A N 1
ATOM 3159 C CA . VAL A 1 396 ? -19.435 -12.549 67.503 1.00 95.88 396 VAL A CA 1
ATOM 3160 C C . VAL A 1 396 ? -19.597 -13.872 68.253 1.00 95.88 396 VAL A C 1
ATO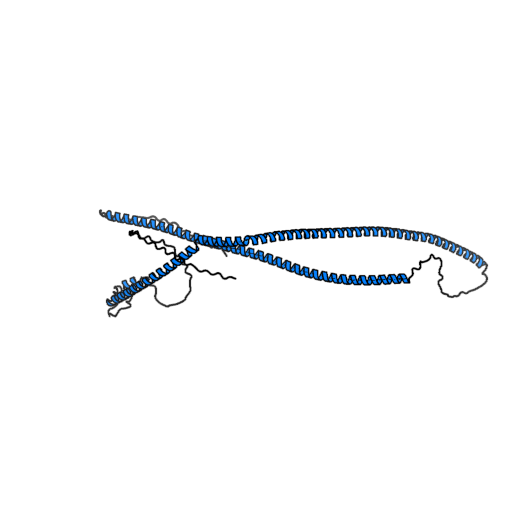M 3162 O O . VAL A 1 396 ? -20.222 -13.887 69.317 1.00 95.88 396 VAL A O 1
ATOM 3165 N N . VAL A 1 397 ? -19.023 -14.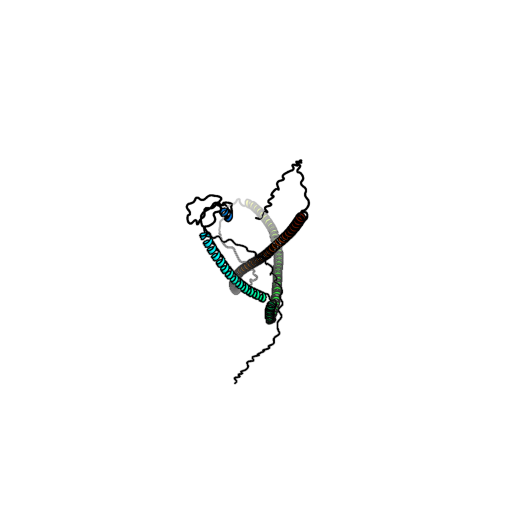969 67.752 1.00 95.31 397 VAL A N 1
ATOM 3166 C CA . VAL A 1 397 ? -19.064 -16.280 68.423 1.00 95.31 397 VAL A CA 1
ATOM 3167 C C . VAL A 1 397 ? -18.383 -16.213 69.794 1.00 95.31 397 VAL A C 1
ATOM 3169 O O . VAL A 1 397 ? -18.958 -16.668 70.789 1.00 95.31 397 VAL A O 1
ATOM 3172 N N . VAL A 1 398 ? -17.207 -15.585 69.878 1.00 95.25 398 VAL A N 1
ATOM 3173 C CA . VAL A 1 398 ? -16.473 -15.405 71.144 1.00 95.25 398 VAL A CA 1
ATOM 3174 C C . VAL A 1 398 ? -17.283 -14.573 72.143 1.00 95.25 398 VAL A C 1
ATOM 3176 O O . VAL A 1 398 ? -17.427 -14.965 73.305 1.00 95.25 398 VAL A O 1
ATOM 3179 N N . LEU A 1 399 ? -17.876 -13.459 71.701 1.00 95.25 399 LEU A N 1
ATOM 3180 C CA . LEU A 1 399 ? -18.726 -12.617 72.548 1.00 95.25 399 LEU A CA 1
ATOM 3181 C C . LEU A 1 399 ? -19.957 -13.374 73.060 1.00 95.25 399 LEU A C 1
ATOM 3183 O O . LEU A 1 399 ? -20.277 -13.308 74.249 1.00 95.25 399 LEU A O 1
ATOM 3187 N N . GLN A 1 400 ? -20.634 -14.137 72.197 1.00 94.69 400 GLN A N 1
ATOM 3188 C CA . GLN A 1 400 ? -21.773 -14.965 72.605 1.00 94.69 400 GLN A CA 1
ATOM 3189 C C . GLN A 1 400 ? -21.376 -16.007 73.658 1.00 94.69 400 GLN A C 1
ATOM 3191 O O . GLN A 1 400 ? -22.104 -16.196 74.638 1.00 94.69 400 GLN A O 1
ATOM 3196 N N . ALA A 1 401 ? -20.225 -16.664 73.494 1.00 95.19 401 ALA A N 1
ATOM 3197 C CA . ALA A 1 401 ? -19.707 -17.616 74.472 1.00 95.19 401 ALA A CA 1
ATOM 3198 C C . ALA A 1 401 ? -19.390 -16.938 75.817 1.00 95.19 401 ALA A C 1
ATOM 3200 O O . ALA A 1 401 ? -19.779 -17.449 76.873 1.00 95.19 401 ALA A O 1
ATOM 3201 N N . ALA A 1 402 ? -18.767 -15.755 75.792 1.00 95.94 402 ALA A N 1
ATOM 3202 C CA . ALA A 1 402 ? -18.467 -14.975 76.989 1.00 95.94 402 ALA A CA 1
ATOM 3203 C C . ALA A 1 402 ? -19.740 -14.584 77.757 1.00 95.94 402 ALA A C 1
ATOM 3205 O O . ALA A 1 402 ? -19.803 -14.773 78.977 1.00 95.94 402 ALA A O 1
ATOM 3206 N N . PHE A 1 403 ? -20.778 -14.117 77.053 1.00 96.62 403 PHE A N 1
ATOM 3207 C CA . PHE A 1 403 ? -22.068 -13.789 77.664 1.00 96.62 403 PHE A CA 1
ATOM 3208 C C . PHE A 1 403 ? -22.758 -15.014 78.263 1.00 96.62 403 PHE A C 1
ATOM 3210 O O . PHE A 1 403 ? -23.217 -14.951 79.404 1.00 96.62 403 PHE A O 1
ATOM 3217 N N . ARG A 1 404 ? -22.789 -16.150 77.550 1.00 94.50 404 ARG A N 1
ATOM 3218 C CA . ARG A 1 404 ? -23.331 -17.409 78.094 1.00 94.50 404 ARG A CA 1
ATOM 3219 C C . ARG A 1 404 ? -22.597 -17.829 79.368 1.00 94.50 404 ARG A C 1
ATOM 3221 O O . ARG A 1 404 ? -23.243 -18.182 80.353 1.00 94.50 404 ARG A O 1
ATOM 3228 N N . GLY A 1 405 ? -21.267 -17.738 79.373 1.00 95.44 405 GLY A N 1
ATOM 3229 C CA . GLY A 1 405 ? -20.443 -18.034 80.543 1.00 95.44 405 GLY A CA 1
ATOM 3230 C C . GLY A 1 405 ? -20.706 -17.087 81.718 1.00 95.44 405 GLY A C 1
ATOM 3231 O O . GLY A 1 405 ? -20.830 -17.541 82.853 1.00 95.44 405 GLY A O 1
ATOM 3232 N N . HIS A 1 406 ? -20.833 -15.780 81.467 1.00 94.19 406 HIS A N 1
ATOM 3233 C CA . HIS A 1 406 ? -21.180 -14.802 82.501 1.00 94.19 406 HIS A CA 1
ATOM 3234 C C . HIS A 1 406 ? -22.557 -15.086 83.111 1.00 94.19 406 HIS A C 1
ATOM 3236 O O . HIS A 1 406 ? -22.685 -15.121 84.333 1.00 94.19 406 HIS A O 1
ATOM 3242 N N . LEU A 1 407 ? -23.557 -15.375 82.276 1.00 94.38 407 LEU A N 1
ATOM 3243 C CA . LEU A 1 407 ? -24.909 -15.693 82.728 1.00 94.38 407 LEU A CA 1
ATOM 3244 C C . LEU A 1 407 ? -24.942 -16.973 83.581 1.00 94.38 407 LEU A C 1
ATOM 3246 O O . LEU A 1 407 ? -25.622 -17.019 84.603 1.00 94.38 407 LEU A O 1
ATOM 3250 N N . ALA A 1 408 ? -24.185 -18.004 83.193 1.00 93.00 408 ALA A N 1
ATOM 3251 C CA . ALA A 1 408 ? -24.047 -19.231 83.977 1.00 93.00 408 ALA A CA 1
ATOM 3252 C C . ALA A 1 408 ? -23.399 -18.964 85.346 1.00 93.00 408 ALA A C 1
ATOM 3254 O O . ALA A 1 408 ? -23.906 -19.433 86.364 1.00 93.00 408 ALA A O 1
ATOM 3255 N N . ARG A 1 409 ? -22.331 -18.152 85.387 1.00 91.00 409 ARG A N 1
ATOM 3256 C CA . ARG A 1 409 ? -21.694 -17.725 86.645 1.00 91.00 409 ARG A CA 1
ATOM 3257 C C . ARG A 1 409 ? -22.648 -16.922 87.529 1.00 91.00 409 ARG A C 1
ATOM 3259 O O . ARG A 1 409 ? -22.702 -17.164 88.726 1.00 91.00 409 ARG A O 1
ATOM 3266 N N . GLN A 1 410 ? -23.433 -16.013 86.954 1.00 90.38 410 GLN A N 1
ATOM 3267 C CA . GLN A 1 410 ? -24.425 -15.231 87.694 1.00 90.38 410 GLN A CA 1
ATOM 3268 C C . GLN A 1 410 ? -25.524 -16.122 88.293 1.00 90.38 410 GLN A C 1
ATOM 3270 O O . GLN A 1 410 ? -25.893 -15.943 89.450 1.00 90.38 410 GLN A O 1
ATOM 3275 N N . LYS A 1 411 ? -26.015 -17.116 87.537 1.00 88.62 411 LYS A N 1
ATOM 3276 C CA . LYS A 1 411 ? -26.975 -18.109 88.047 1.00 88.62 411 LYS A CA 1
ATOM 3277 C C . LYS A 1 411 ? -26.392 -18.946 89.184 1.00 88.62 411 LYS A C 1
ATOM 3279 O O . LYS A 1 411 ? -27.089 -19.161 90.167 1.00 88.62 411 LYS A O 1
ATOM 3284 N N . LEU A 1 412 ? -25.130 -19.368 89.072 1.00 84.50 412 LEU A N 1
ATOM 3285 C CA . LEU A 1 412 ? -24.432 -20.087 90.142 1.00 84.50 412 LEU A CA 1
ATOM 3286 C C . LEU A 1 412 ? -24.327 -19.243 91.416 1.00 84.50 412 LEU A C 1
ATOM 3288 O O . LEU A 1 412 ? -24.682 -19.735 92.482 1.00 84.50 412 LEU A O 1
ATOM 3292 N N . LEU A 1 413 ? -23.937 -17.969 91.292 1.00 83.19 413 LEU A N 1
ATOM 3293 C CA . LEU A 1 413 ? -23.868 -17.029 92.419 1.00 83.19 413 LEU A CA 1
ATOM 3294 C C . LEU A 1 413 ? -25.231 -16.811 93.092 1.00 83.19 413 LEU A C 1
ATOM 3296 O O . LEU A 1 413 ? -25.302 -16.703 94.311 1.00 83.19 413 LEU A O 1
ATOM 3300 N N . LEU A 1 414 ? -26.315 -16.768 92.312 1.00 80.12 414 LEU A N 1
ATOM 3301 C CA . LEU A 1 414 ? -27.678 -16.677 92.844 1.00 80.12 414 LEU A CA 1
ATOM 3302 C C . LEU A 1 414 ? -28.129 -17.986 93.512 1.00 80.12 414 LEU A C 1
ATOM 3304 O O . LEU A 1 414 ? -28.883 -17.944 94.478 1.00 80.12 414 LEU A O 1
ATOM 3308 N N . SER A 1 415 ? -27.665 -19.141 93.024 1.00 70.88 415 SER A N 1
ATOM 3309 C CA . SER A 1 415 ? -27.977 -20.453 93.609 1.00 70.88 415 SER A CA 1
ATOM 3310 C C . SER A 1 415 ? -27.127 -20.815 94.833 1.00 70.88 415 SER A C 1
ATOM 3312 O O . SER A 1 415 ? -27.565 -21.621 95.642 1.00 70.88 415 SER A O 1
ATOM 3314 N N . SER A 1 416 ? -25.945 -20.212 95.001 1.00 61.38 416 SER A N 1
ATOM 3315 C CA . SER A 1 416 ? -25.080 -20.382 96.179 1.00 61.38 416 SER A CA 1
ATOM 3316 C C . SER A 1 416 ? -25.419 -19.411 97.318 1.00 61.38 416 SER A C 1
ATOM 3318 O O . SER A 1 416 ? -24.644 -19.262 98.257 1.00 61.38 416 SER A O 1
ATOM 3320 N N . GLY A 1 417 ? -26.551 -18.711 97.231 1.00 54.31 417 GLY A N 1
ATOM 3321 C CA . GLY A 1 417 ? -27.028 -17.771 98.240 1.00 54.31 417 GLY A CA 1
ATOM 3322 C C . GLY A 1 417 ? -27.696 -18.441 99.440 1.00 54.31 417 GLY A C 1
ATOM 3323 O O . GLY A 1 417 ? -28.840 -18.121 99.727 1.00 54.31 417 GLY A O 1
ATOM 3324 N N . MET A 1 418 ? -26.986 -19.338 100.123 1.00 51.62 418 MET A N 1
ATOM 3325 C CA . MET A 1 418 ? -27.085 -19.594 101.564 1.00 51.62 418 MET A CA 1
ATOM 3326 C C . MET A 1 418 ? -25.724 -20.150 101.983 1.00 51.62 418 MET A C 1
ATOM 3328 O O . MET A 1 418 ? -25.452 -21.318 101.749 1.00 51.62 418 MET A O 1
ATOM 3332 N N . ASP A 1 419 ? -24.841 -19.275 102.462 1.00 43.84 419 ASP A N 1
ATOM 3333 C CA . ASP A 1 419 ? -24.099 -19.479 103.709 1.00 43.84 419 ASP A CA 1
ATOM 3334 C C . ASP A 1 419 ? -23.283 -18.219 104.033 1.00 43.84 419 ASP A C 1
ATOM 3336 O O . ASP A 1 419 ? -22.504 -17.699 103.230 1.00 43.84 419 ASP A O 1
ATOM 3340 N N . ASP A 1 420 ? -23.541 -17.704 105.232 1.00 49.50 420 ASP A N 1
ATOM 3341 C CA . ASP A 1 420 ? -22.830 -16.613 105.883 1.00 49.50 420 ASP A CA 1
ATOM 3342 C C . ASP A 1 420 ? -21.321 -16.874 105.942 1.00 49.50 420 ASP A C 1
ATOM 3344 O O . ASP A 1 420 ? -20.893 -17.891 106.480 1.00 49.50 420 ASP A O 1
ATOM 3348 N N . ALA A 1 421 ? -20.505 -15.894 105.542 1.00 41.69 421 ALA A N 1
ATOM 3349 C CA . ALA A 1 421 ? -19.241 -15.618 106.228 1.00 41.69 421 ALA A CA 1
ATOM 3350 C C . ALA A 1 421 ? -18.645 -14.262 105.820 1.00 41.69 421 ALA A C 1
ATOM 3352 O O . ALA A 1 421 ? -18.087 -14.078 104.738 1.00 41.69 421 ALA A O 1
ATOM 3353 N N . LYS A 1 422 ? -18.676 -13.321 106.770 1.00 47.22 422 LYS A N 1
ATOM 3354 C CA . LYS A 1 422 ? -17.645 -12.283 106.931 1.00 47.22 422 LYS A CA 1
ATOM 3355 C C . LYS A 1 422 ? -16.253 -12.929 106.866 1.00 47.22 422 LYS A C 1
ATOM 3357 O O . LYS A 1 422 ? -16.092 -13.972 107.485 1.00 47.22 422 LYS A O 1
ATOM 3362 N N . SER A 1 423 ? -15.244 -12.257 106.296 1.00 37.78 423 SER A N 1
ATOM 3363 C CA . SER A 1 423 ? -13.940 -12.040 106.967 1.00 37.78 423 SER A CA 1
ATOM 3364 C C . SER A 1 423 ? -12.871 -11.388 106.065 1.00 37.78 423 SER A C 1
ATOM 3366 O O . SER A 1 423 ? -12.481 -11.926 105.037 1.00 37.78 423 SER A O 1
ATOM 3368 N N . TYR A 1 424 ? -12.380 -10.243 106.550 1.00 39.16 424 TYR A N 1
ATOM 3369 C CA . TYR A 1 424 ? -11.002 -9.730 106.547 1.00 39.16 424 TYR A CA 1
ATOM 3370 C C . TYR A 1 424 ? -10.202 -9.459 105.255 1.00 39.16 424 TYR A C 1
ATOM 3372 O O . TYR A 1 424 ? -9.571 -10.307 104.636 1.00 39.16 424 TYR A O 1
ATOM 3380 N N . ASN A 1 425 ? -10.057 -8.150 105.043 1.00 43.53 425 ASN A N 1
ATOM 3381 C CA . ASN A 1 425 ? -8.869 -7.430 104.587 1.00 43.53 425 ASN A CA 1
ATOM 3382 C C . ASN A 1 425 ? -7.551 -7.912 105.250 1.00 43.53 425 ASN A C 1
ATOM 3384 O O . ASN A 1 425 ? -7.488 -7.961 106.479 1.00 43.53 425 ASN A O 1
ATOM 3388 N N . ARG A 1 426 ? -6.479 -8.118 104.460 1.00 36.81 426 ARG A N 1
ATOM 3389 C CA . ARG A 1 426 ? -5.123 -7.604 104.765 1.00 36.81 426 ARG A CA 1
ATOM 3390 C C . ARG A 1 426 ? -4.217 -7.496 103.526 1.00 36.81 426 ARG A C 1
ATOM 3392 O O . ARG A 1 426 ? -4.026 -8.441 102.771 1.00 36.81 426 ARG A O 1
ATOM 3399 N N . HIS A 1 427 ? -3.617 -6.314 103.399 1.00 42.28 427 HIS A N 1
ATOM 3400 C CA . HIS A 1 427 ? -2.500 -5.924 102.535 1.00 42.28 427 HIS A CA 1
ATOM 3401 C C . HIS A 1 427 ? -1.257 -6.831 102.644 1.00 42.28 427 HIS A C 1
ATOM 3403 O O . HIS A 1 427 ? -0.939 -7.278 103.745 1.00 42.28 427 HIS A O 1
ATOM 3409 N N . SER A 1 428 ? -0.457 -6.952 101.568 1.00 38.66 428 SER A N 1
ATOM 3410 C CA . SER A 1 428 ? 0.926 -6.407 101.516 1.00 38.66 428 SER A CA 1
ATOM 3411 C C . SER A 1 428 ? 1.776 -6.843 100.294 1.00 38.66 428 SER A C 1
ATOM 3413 O O . SER A 1 428 ? 1.917 -8.018 99.988 1.00 38.66 428 SER A O 1
ATOM 3415 N N . LEU A 1 429 ? 2.408 -5.825 99.685 1.00 41.28 429 LEU A N 1
ATOM 3416 C CA . LEU A 1 429 ? 3.780 -5.765 99.136 1.00 41.28 429 LEU A CA 1
ATOM 3417 C C . LEU A 1 429 ? 4.156 -6.483 97.813 1.00 41.28 429 LEU A C 1
ATOM 3419 O O . LEU A 1 429 ? 4.595 -7.622 97.782 1.00 41.28 429 LEU A O 1
ATOM 3423 N N . GLY A 1 430 ? 4.195 -5.682 96.738 1.00 34.81 430 GLY A N 1
ATOM 3424 C CA . GLY A 1 430 ? 5.461 -5.168 96.187 1.00 34.81 430 GLY A CA 1
ATOM 3425 C C . GLY A 1 430 ? 6.300 -6.066 95.266 1.00 34.81 430 GLY A C 1
ATOM 3426 O O . GLY A 1 430 ? 7.029 -6.940 95.725 1.00 34.81 430 GLY A O 1
ATOM 3427 N N . ARG A 1 431 ? 6.382 -5.691 93.979 1.00 39.28 431 ARG A N 1
ATOM 3428 C CA . ARG A 1 431 ? 7.633 -5.787 93.205 1.00 39.28 431 ARG A CA 1
ATOM 3429 C C . ARG A 1 431 ? 7.640 -4.808 92.022 1.00 39.28 431 ARG A C 1
ATOM 3431 O O . ARG A 1 431 ? 6.751 -4.829 91.180 1.00 39.28 431 ARG A O 1
ATOM 3438 N N . LYS A 1 432 ? 8.645 -3.925 92.006 1.00 46.31 432 LYS A N 1
ATOM 3439 C CA . LYS A 1 432 ? 9.004 -3.029 90.896 1.00 46.31 432 LYS A CA 1
ATOM 3440 C C . LYS A 1 432 ? 9.742 -3.836 89.820 1.00 46.31 432 LYS A C 1
ATOM 3442 O O . LYS A 1 432 ? 10.571 -4.672 90.167 1.00 46.31 432 LYS A O 1
ATOM 3447 N N . GLY A 1 433 ? 9.487 -3.537 88.548 1.00 36.81 433 GLY A N 1
ATOM 3448 C CA . GLY A 1 433 ? 10.197 -4.100 87.398 1.00 36.81 433 GLY A CA 1
ATOM 3449 C C . GLY A 1 433 ? 10.099 -3.154 86.206 1.00 36.81 433 GLY A C 1
ATOM 3450 O O . GLY A 1 433 ? 9.125 -3.171 85.466 1.00 36.81 433 GLY A O 1
ATOM 3451 N N . LEU A 1 434 ? 11.095 -2.282 86.099 1.00 40.47 434 LEU A N 1
ATOM 3452 C CA . LEU A 1 434 ? 11.326 -1.293 85.054 1.00 40.47 434 LEU A CA 1
ATOM 3453 C C . LEU A 1 434 ? 11.883 -2.006 83.809 1.00 40.47 434 LEU A C 1
ATOM 3455 O O . LEU A 1 434 ? 12.971 -2.551 83.932 1.00 40.47 434 LEU A O 1
ATOM 3459 N N . LEU A 1 435 ? 11.226 -1.986 82.642 1.00 38.88 435 LEU A N 1
ATOM 3460 C CA . LEU A 1 435 ? 11.903 -2.203 81.350 1.00 38.88 435 LEU A CA 1
ATOM 3461 C C . LEU A 1 435 ? 11.136 -1.580 80.165 1.00 38.88 435 LEU A C 1
ATOM 3463 O O . LEU A 1 435 ? 10.094 -2.068 79.746 1.00 38.88 435 LEU A O 1
ATOM 3467 N N . HIS A 1 436 ? 11.759 -0.524 79.635 1.00 38.00 436 HIS A N 1
ATOM 3468 C CA . HIS A 1 436 ? 11.850 -0.115 78.228 1.00 38.00 436 HIS A CA 1
ATOM 3469 C C . HIS A 1 436 ? 10.570 0.087 77.400 1.00 38.00 436 HIS A C 1
ATOM 3471 O O . HIS A 1 436 ? 10.065 -0.819 76.739 1.00 38.00 436 HIS A O 1
ATOM 3477 N N . GLU A 1 437 ? 10.196 1.363 77.281 1.00 40.28 437 GLU A N 1
ATOM 3478 C CA . GLU A 1 437 ? 9.642 1.924 76.048 1.00 40.28 437 GLU A CA 1
ATOM 3479 C C . GLU A 1 437 ? 10.581 1.635 74.864 1.00 40.28 437 GLU A C 1
ATOM 3481 O O . GLU A 1 437 ? 11.772 1.953 74.899 1.00 40.28 437 GLU A O 1
ATOM 3486 N N . LYS A 1 438 ? 10.035 1.059 73.791 1.00 36.47 438 LYS A N 1
ATOM 3487 C CA . LYS A 1 438 ? 10.607 1.142 72.445 1.00 36.47 438 LYS A CA 1
ATOM 3488 C C . LYS A 1 438 ? 9.620 1.915 71.568 1.00 36.47 438 LYS A C 1
ATOM 3490 O O . LYS A 1 438 ? 8.455 1.517 71.517 1.00 36.47 438 LYS A O 1
ATOM 3495 N N . PRO A 1 439 ? 10.046 2.974 70.862 1.00 41.16 439 PRO A N 1
ATOM 3496 C CA . PRO A 1 439 ? 9.204 3.627 69.875 1.00 41.16 439 PRO A CA 1
ATOM 3497 C C . PRO A 1 439 ? 9.130 2.738 68.628 1.00 41.16 439 PRO A C 1
ATOM 3499 O O . PRO A 1 439 ? 10.154 2.329 68.078 1.00 41.16 439 PRO A O 1
ATOM 3502 N N . LEU A 1 440 ? 7.914 2.422 68.182 1.00 40.81 440 LEU A N 1
ATOM 3503 C CA . LEU A 1 440 ? 7.690 1.843 66.861 1.00 40.81 440 LEU A CA 1
ATOM 3504 C C . LEU A 1 440 ? 8.019 2.914 65.819 1.00 40.81 440 LEU A C 1
ATOM 3506 O O . LEU A 1 440 ? 7.313 3.908 65.667 1.00 40.81 440 LEU A O 1
ATOM 3510 N N . VAL A 1 441 ? 9.146 2.704 65.146 1.00 41.66 441 VAL A N 1
ATOM 3511 C CA . VAL A 1 441 ? 9.608 3.469 63.992 1.00 41.66 441 VAL A CA 1
ATOM 3512 C C . VAL A 1 441 ? 8.554 3.366 62.891 1.00 41.66 441 VAL A C 1
ATOM 3514 O O . VAL A 1 441 ? 8.304 2.295 62.341 1.00 41.66 441 VAL A O 1
ATOM 3517 N N . LEU A 1 442 ? 7.934 4.501 62.583 1.00 39.66 442 LEU A N 1
ATOM 3518 C CA . LEU A 1 442 ? 7.053 4.688 61.441 1.00 39.66 442 LEU A CA 1
ATOM 3519 C C . LEU A 1 442 ? 7.924 4.760 60.173 1.00 39.66 442 LEU A C 1
ATOM 3521 O O . LEU A 1 442 ? 8.352 5.835 59.759 1.00 39.66 442 LEU A O 1
ATOM 3525 N N . THR A 1 443 ? 8.245 3.617 59.569 1.00 39.62 443 THR A N 1
ATOM 3526 C CA . THR A 1 443 ? 8.872 3.588 58.240 1.00 39.62 443 THR A CA 1
ATOM 3527 C C . THR A 1 443 ? 7.783 3.764 57.186 1.00 39.62 443 THR A C 1
ATOM 3529 O O . THR A 1 443 ? 7.166 2.805 56.732 1.00 39.62 443 THR A O 1
ATOM 3532 N N . ALA A 1 444 ? 7.535 5.017 56.804 1.00 39.94 444 ALA A N 1
ATOM 3533 C CA . ALA A 1 444 ? 6.782 5.352 55.605 1.00 39.94 444 ALA A CA 1
ATOM 3534 C C . ALA A 1 444 ? 7.628 4.995 54.372 1.00 39.94 444 ALA A C 1
ATOM 3536 O O . ALA A 1 444 ? 8.536 5.728 53.983 1.00 39.94 444 ALA A O 1
ATOM 3537 N N . MET A 1 445 ? 7.337 3.849 53.762 1.00 35.28 445 MET A N 1
ATOM 3538 C CA . MET A 1 445 ? 7.838 3.483 52.441 1.00 35.28 445 MET A CA 1
ATOM 3539 C C . MET A 1 445 ? 6.892 4.093 51.401 1.00 35.28 445 MET A C 1
ATOM 3541 O O . MET A 1 445 ? 5.984 3.441 50.898 1.00 35.28 445 MET A O 1
ATOM 3545 N N . VAL A 1 446 ? 7.067 5.389 51.130 1.00 40.59 446 VAL A N 1
ATOM 3546 C CA . VAL A 1 446 ? 6.444 6.041 49.972 1.00 40.59 446 VAL A CA 1
ATOM 3547 C C . VAL A 1 446 ? 7.175 5.534 48.734 1.00 40.59 446 VAL A C 1
ATOM 3549 O O . VAL A 1 446 ? 8.331 5.881 48.484 1.00 40.59 446 VAL A O 1
ATOM 3552 N N . MET A 1 447 ? 6.504 4.656 47.990 1.00 41.53 447 MET A N 1
ATOM 3553 C CA . MET A 1 447 ? 6.923 4.243 46.661 1.00 41.53 447 MET A CA 1
ATOM 3554 C C . MET A 1 447 ? 6.978 5.455 45.729 1.00 41.53 447 MET A C 1
ATOM 3556 O O . MET A 1 447 ? 6.013 6.201 45.579 1.00 41.53 447 MET A O 1
ATOM 3560 N N . ARG A 1 448 ? 8.135 5.603 45.081 1.00 43.91 448 ARG A N 1
ATOM 3561 C CA . ARG A 1 448 ? 8.318 6.370 43.851 1.00 43.91 448 ARG A CA 1
ATOM 3562 C C . ARG A 1 448 ? 7.495 5.725 42.739 1.00 43.91 448 ARG A C 1
ATOM 3564 O O . ARG A 1 448 ? 7.830 4.615 42.340 1.00 43.91 448 ARG A O 1
ATOM 3571 N N . VAL A 1 449 ? 6.521 6.450 42.201 1.00 44.41 449 VAL A N 1
ATOM 3572 C CA . VAL A 1 449 ? 6.148 6.386 40.781 1.00 44.41 449 VAL A CA 1
ATOM 3573 C C . VAL A 1 449 ? 5.744 7.796 40.354 1.00 44.41 449 VAL A C 1
ATOM 3575 O O . VAL A 1 449 ? 4.621 8.222 40.602 1.00 44.41 449 VAL A O 1
ATOM 3578 N N . THR A 1 450 ? 6.689 8.507 39.747 1.00 46.31 450 THR A N 1
ATOM 3579 C CA . THR A 1 450 ? 6.477 9.493 38.676 1.00 46.31 450 THR A CA 1
ATOM 3580 C C . THR A 1 450 ? 7.720 9.482 37.816 1.00 46.31 450 THR A C 1
ATOM 3582 O O . THR A 1 450 ? 8.811 9.629 38.424 1.00 46.31 450 THR A O 1
#

Solvent-accessible surface area (backbone atoms only — not comparable to full-atom values): 27983 Å² total; per-residue (Å²): 139,82,90,88,87,83,86,88,80,91,80,87,80,85,80,87,79,88,82,89,85,83,90,82,93,75,93,74,79,93,75,83,82,84,85,78,90,82,86,78,87,83,78,88,76,93,74,91,78,89,82,85,88,86,78,85,87,64,94,63,56,72,70,57,33,48,60,49,28,73,53,83,79,91,77,75,85,76,72,100,65,84,89,61,78,64,48,64,72,72,71,54,76,67,58,50,52,52,51,53,50,51,51,51,51,49,53,52,50,52,52,52,49,51,54,50,51,53,52,53,49,54,53,52,51,56,51,48,58,52,52,52,54,51,50,52,62,69,66,36,65,69,62,56,50,52,54,52,50,55,54,50,54,61,51,57,77,46,41,64,60,54,50,50,49,50,54,50,50,55,55,50,54,52,52,50,54,52,50,50,53,52,50,54,49,51,53,50,51,51,54,52,48,54,50,49,52,51,48,52,51,50,52,54,50,52,53,49,52,51,53,48,50,53,51,50,54,51,50,51,53,48,52,51,50,51,52,53,52,50,55,54,48,48,57,55,47,48,54,52,50,52,50,48,56,51,48,50,50,52,48,51,54,47,51,50,52,48,44,58,57,39,64,72,60,56,92,54,88,80,84,88,85,88,84,93,86,88,84,86,83,90,81,80,88,81,93,79,83,80,80,75,82,79,66,59,63,68,58,53,52,52,52,52,52,53,50,52,52,50,54,52,52,51,52,51,52,52,52,54,51,48,54,52,50,54,50,53,51,54,51,52,53,50,54,50,53,54,52,54,52,52,52,51,49,53,51,52,52,51,54,49,54,52,51,50,52,50,50,51,50,53,51,51,50,52,50,53,51,50,55,48,51,53,52,51,51,54,50,50,52,50,49,54,52,50,56,51,48,51,55,50,51,53,53,50,52,53,51,53,51,50,52,53,51,50,53,52,51,51,51,48,58,64,71,59,72,80,76,93,74,90,83,82,90,79,90,85,84,90,84,91,83,89,80,78,92,74,85,82,79,83,78,80,81,79,79,87,86,130

=== Feature glossary ===
Key to the feature types in this record:

Secondary structure (8-state, DSSP). Secondary structure is the local, repeating backbone conformation. DSSP classifies it into eight states by reading the hydrogen-bond network: three helix types (H, G, I), two β types (E, B), two non-regular types (T, S), and unstructured coil (-).

Backbone torsions (φ/ψ). Backbone dihedral angles. Every residue except chain termini has a φ (preceding-C → N → Cα → C) and a ψ (N → Cα → C → next-N). They are reported in degrees following the IUPAC sign convention. Secondary structure is essentially a statement about which (φ, ψ) basin each residue occupies.

Predicted aligned error. Predicted Aligned Error (PAE) is an AlphaFold confidence matrix: entry (i, j) is the expected error in the position of residue j, in ångströms, when the prediction is superimposed on the true structure at residue i. Low PAE within a block of residues means that block is internally rigid and well-predicted; high PAE between two blocks means their relative placement is uncertain even if each block individually is confident.

B-factor. B-factor (Debye–Waller factor) reflects atomic displacement in the crystal lattice. It is an experimental observable (units Å²), not a prediction; low values mean the atom is pinned down, high values mean it moves or is heterogeneous across the crystal.

Secondary structure (3-state, P-SEA). Three-state secondary structure (P-SEA) collapses the eight DSSP classes into helix (a), strand (b), and coil (c). P-SEA assigns these from Cα geometry alone — distances and angles — without requiring backbone oxygens, so it works on any Cα trace.

Sequence. Primary structure: the covalent order of the twenty standard amino acids along the backbone. Two proteins with the same sequence will (almost always) fold to the same structure; two with 30% identity often share a fold but not the details.

pLDDT. pLDDT is the predicted lDDT-Cα score: AlphaFold's confidence that the local environment of each residue (all inter-atomic distances within 15 Å) is correctly placed. It is a per-residue number between 0 and 100, with higher meaning more reliable.

InterPro / GO / CATH / organism. Functional annotations link the protein to curated databases. InterPro entries identify conserved domains and families by matching the sequence against member-database signatures (Pfam, PROSITE, CDD, …). Gene Ontology (GO) terms describe molecular function, biological process, and cellular component in a controlled vocabulary. CATH places the structure in a hierarchical fold classification (Class/Architecture/Topology/Homologous-superfamily). The organism is the source species.

Contact-map, Ramachandran, and PAE plots. Three diagnostic plots accompany the record. The Cα contact map visualizes the tertiary structure as a 2D adjacency matrix (8 Å cutoff, sequence-local contacts suppressed). The Ramachandran plot shows the distribution of backbone (φ, ψ) torsions, with points in the α and β basins reflecting secondary structure content. The PAE plot shows AlphaFold's inter-residue confidence as a color matrix.

mmCIF coordinates. The mmCIF table is the protein's shape written out atom by atom. For each backbone N, Cα, C, and carbonyl O, it records an (x, y, z) coordinate triple in Å plus the residue type, chain letter, and residue number.

Radius of gyration, Cα contacts, bounding box. Three whole-structure scalars: the radius of gyration (RMS 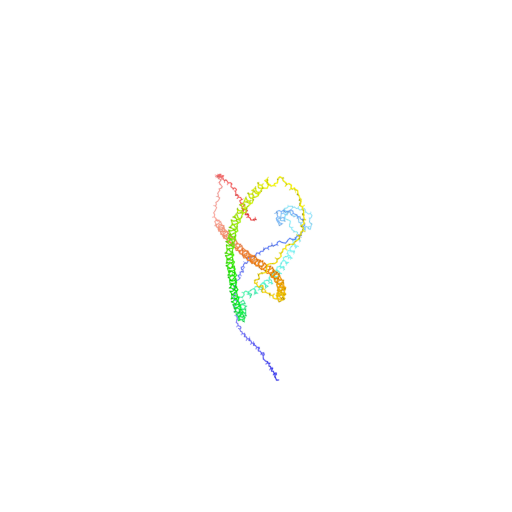distance of Cα from centroid, in Å), the count of Cα–Cα contacts (pairs closer than 8 Å and separated by more than four residues in sequence — i.e. tertiary, not local, contacts), and the bounding-box dimensions. Together they distinguish compact globular folds from extended fibres or disordered chains.

Foldseek 3Di. The Foldseek 3Di string encodes local tertiary geometry as a 20-letter alphabet — one character per residue — derived from the relative positions of nearby Cα atoms. Unlike the amino-acid sequence, 3Di is a direct function of the 3D structure, so two proteins with the same fold have similar 3Di strings even at low sequence identity.

Rendered structure images. Six rendered views show the 3D structure from the faces of a cube — i.e. along ±x, ±y, ±z. Rendering representation is drawn randomly per protein from cartoon (secondary-structure ribbons), sticks (backbone bonds), or molecular surface; coloring is either N→C rainbow (blue at the N-terminus through red at the C-terminus) or one color per chain.

Nearest PDB structures. The Foldseek neighbor list gives the closest experimentally determined structures in the PDB, ranked by structural alignment. TM-score near 1 means near-identical fold; near 0.3 means only rough topology match. This is how one finds what a novel AlphaFold prediction most resembles in the solved-structure universe.

Solvent-accessible surface area. SASA measures how much of the protein is reachable by solvent. It is computed by rolling a water-sized probe over the atomic surface and summing the exposed area (Å²). Per-residue SASA distinguishes core (buried, low SASA) from surface (exposed, high SASA) residues; total SASA is a whole-molecule size measure.